Protein AF-A0A3S0FPA9-F1 (afdb_monomer)

Sequence (638 aa):
MRRFFAFSLAFIALSGSALGDDRTDCRRSLPERRVAACTALIEAKAGSPKDLAEAFINRAFAHRALENPEAAVADFTSALAVEPQRSALYQGLIHQAKGEWDLAVGKLTEALVLEPRNAIAFNTRGLARNALGDRDGAIADYTEALRHDPGYVAPLVNRATALAAKGRPVLAIADAGELIRLEPNYPTGYAIRGRIYLSQGEYERGFADLTKAIKLDPGDARVYASRGYAHIEKGEFDAAIADLSEAIKLRPRVASYYDNRGLAYARKKERDRALADYNAAIAIDPKSANAFNNRGYLYQSIDGDLDLALAGYSKAIELDPKFAKAFNNRALVFGVRGELDKAIADFDKSIALDPTDLRAYMNRATVHEKRGDIERAQADLRKLLELPAPLEADKQRQEIARARLARLADRSAAARGAPGQRVALVIGNANYQHAGTLANPKNDAVAVAASLRRLGFNEVVEVYDLSREQMSKALKDFGDLAEKSEWALVFFAGHGLELNGATYLVPVDAALKRDTHVTDETLSLTQVQAKVDAASKLGLIILDSCRNNPFAERMVRSAGATRSVGQGLANIEPEGNVLVAYSAKHGTTALDATGANSPFTEALVAHLEEPGLEINFLFRKVRDQVRTKTQRRQEPFL

Foldseek 3Di:
DDDDDDDDDDDDDPPPPLLVVLLVCCQDNALVSVLVSLVVCLVVVPDALVSNLSSLQSNLVSCVVVVNLVSSLVSLVVSCVSCVVQVLQSQLSNCVSVVVLVSSLVSLVVSCVSVVLQLSSLQSNLVSCVSVVVLVSSLVSLVSSCVSPVLPLSSLLSNLVSCVVVVNLVVSLVSLVSSCVNPVLQLSSLLSNLLSCLVLVVNVSNLVSLVSSCVSPVLPLVSLQSNLLSCVVVLVLVSSLVSLVSSCVSPVLALSSLQSNLSSCLSVVVQVSSLVSLVSSCVSPVLPLSSLQSNLVSCCPNVVNLVSNLVSLVSSCVSPVLPLVSLQSNLLSCLVVVVLVSSLVSLVSSCVSPVQPLSSLQSNLVSCVVVVVLVSSLVSLVSLLVHDQSDPVSVVSNVVSVVVNVVSVLLVVLVPFDPDAAEEEQEFEAQAPAFHGAQASLVLSVLVLVLVVVVRNVYYHYYYQAFPVRVLVSLVVLLVSQLRAQFYEYEGEEAWEDDPQWIWDAHRHQDQQEPVCRVVRTHTVVSNLNSGLSHSHAREYEYNHWQPPRCVVRHDYDPPDDDDPARDHHDDPDDHRYDYKYFADRPATQDRDPDNHGLLSVLLSVQVNDPPDDPQRSLVSSQVSSCVVVVNRGGMDD

pLDDT: mean 86.73, std 15.65, range [24.48, 98.81]

Mean predicted aligned error: 16.81 Å

Nearest PDB structures (foldseek):
  7ntf-assembly1_A  TM=7.445E-01  e=5.335E-15  Homo sapiens
  5g05-assembly1_C  TM=6.311E-01  e=2.162E-11  Homo sapiens
  5a31-assembly1_C  TM=6.079E-01  e=2.408E-10  Homo sapiens
  8sxg-assembly1_C  TM=5.051E-01  e=2.307E-10  Pseudomonas aeruginosa
  8bbe-assembly1_D  TM=6.021E-01  e=1.821E-09  Homo sapiens

Radius of gyration: 38.41 Å; Cα contacts (8 Å, |Δi|>4): 1090; chains: 1; bounding box: 85×49×127 Å

Structure (mmCIF, N/CA/C/O backbone):
data_AF-A0A3S0FPA9-F1
#
_entry.id   AF-A0A3S0FPA9-F1
#
loop_
_atom_site.group_PDB
_atom_site.id
_atom_site.type_symbol
_atom_site.label_atom_id
_atom_site.label_alt_id
_atom_site.label_comp_id
_atom_site.label_asym_id
_atom_site.label_entity_id
_atom_site.label_seq_id
_atom_site.pdbx_PDB_ins_code
_atom_site.Cartn_x
_atom_site.Cartn_y
_atom_site.Cartn_z
_atom_site.occupancy
_atom_site.B_iso_or_equiv
_atom_site.auth_seq_id
_atom_site.auth_comp_id
_atom_site.auth_asym_id
_atom_site.auth_atom_id
_atom_site.pdbx_PDB_model_num
ATOM 1 N N . MET A 1 1 ? 15.652 -1.002 75.292 1.00 34.06 1 MET A N 1
ATOM 2 C CA . MET A 1 1 ? 15.534 0.168 76.188 1.00 34.06 1 MET A CA 1
ATOM 3 C C . MET A 1 1 ? 14.293 0.948 75.791 1.00 34.06 1 MET A C 1
ATOM 5 O O . MET A 1 1 ? 14.221 1.317 74.635 1.00 34.06 1 MET A O 1
ATOM 9 N N . ARG A 1 2 ? 13.363 1.108 76.753 1.00 29.12 2 ARG A N 1
ATOM 10 C CA . ARG A 1 2 ? 12.501 2.278 77.069 1.00 29.12 2 ARG A CA 1
ATOM 11 C C . ARG A 1 2 ? 11.824 3.039 75.908 1.00 29.12 2 ARG A C 1
ATOM 13 O O . ARG A 1 2 ? 12.508 3.432 74.986 1.00 29.12 2 ARG A O 1
ATOM 20 N N . ARG A 1 3 ? 10.556 3.468 75.948 1.00 30.19 3 ARG A N 1
ATOM 21 C CA . ARG A 1 3 ? 9.416 3.462 76.901 1.00 30.19 3 ARG A CA 1
ATOM 22 C C . ARG A 1 3 ? 8.235 4.106 76.111 1.00 30.19 3 ARG A C 1
ATOM 24 O O . ARG A 1 3 ? 8.514 4.986 75.310 1.00 30.19 3 ARG A O 1
ATOM 31 N N . PHE A 1 4 ? 7.005 3.567 76.160 1.00 29.38 4 PHE A N 1
ATOM 32 C CA . PHE A 1 4 ? 5.801 4.130 76.842 1.00 29.38 4 PHE A CA 1
ATOM 33 C C . PHE A 1 4 ? 5.451 5.589 76.450 1.00 29.38 4 PHE A C 1
ATOM 35 O O . PHE A 1 4 ? 6.312 6.445 76.594 1.00 29.38 4 PHE A O 1
ATOM 42 N N . PHE A 1 5 ? 4.263 5.976 75.956 1.00 28.25 5 PHE A N 1
ATOM 43 C CA . PHE A 1 5 ? 2.846 5.844 76.393 1.00 28.25 5 PHE A CA 1
ATOM 44 C C . PHE A 1 5 ? 1.924 6.167 75.171 1.00 28.25 5 PHE A C 1
ATOM 46 O O . PHE A 1 5 ? 2.425 6.767 74.229 1.00 28.25 5 PHE A O 1
ATOM 53 N N . ALA A 1 6 ? 0.591 6.033 75.103 1.00 26.73 6 ALA A N 1
ATOM 54 C CA . ALA A 1 6 ? -0.493 5.182 75.624 1.00 26.73 6 ALA A CA 1
ATOM 55 C C . ALA A 1 6 ? -1.836 5.936 75.353 1.00 26.73 6 ALA A C 1
ATOM 57 O O . ALA A 1 6 ? -1.817 7.163 75.348 1.00 26.73 6 ALA A O 1
ATOM 58 N N . PHE A 1 7 ? -2.966 5.205 75.254 1.00 24.83 7 PHE A N 1
ATOM 59 C CA . PHE A 1 7 ? -4.389 5.655 75.292 1.00 24.83 7 PHE A CA 1
ATOM 60 C C . PHE A 1 7 ? -4.920 6.504 74.111 1.00 24.83 7 PHE A C 1
ATOM 62 O O . PHE A 1 7 ? -4.207 7.332 73.573 1.00 24.83 7 PHE A O 1
ATOM 69 N N . SER A 1 8 ? -6.193 6.477 73.695 1.00 24.67 8 SER A N 1
ATOM 70 C CA . SER A 1 8 ? -7.357 5.570 73.778 1.00 24.67 8 SER A CA 1
ATOM 71 C C . SER A 1 8 ? -8.522 6.279 73.063 1.00 24.67 8 SER A C 1
ATOM 73 O O . SER A 1 8 ? -8.641 7.491 73.174 1.00 24.67 8 SER A O 1
ATOM 75 N N . LEU A 1 9 ? -9.397 5.488 72.433 1.00 25.73 9 LEU A N 1
ATOM 76 C CA . LEU A 1 9 ? -10.829 5.703 72.150 1.00 25.73 9 LEU A CA 1
ATOM 77 C C . LEU A 1 9 ? -11.362 7.014 71.506 1.00 25.73 9 LEU A C 1
ATOM 79 O O . LEU A 1 9 ? -11.419 8.064 72.131 1.00 25.73 9 LEU A O 1
ATOM 83 N N . ALA A 1 10 ? -12.010 6.797 70.347 1.00 24.48 10 ALA A N 1
ATOM 84 C CA . ALA A 1 10 ? -13.415 7.127 70.019 1.00 24.48 10 ALA A CA 1
ATOM 85 C C . ALA A 1 10 ? -13.670 8.102 68.843 1.00 24.48 10 ALA A C 1
ATOM 87 O O . ALA A 1 10 ? -13.485 9.304 68.949 1.00 24.48 10 ALA A O 1
ATOM 88 N N . PHE A 1 11 ? -14.194 7.504 67.758 1.00 29.75 11 PHE A N 1
ATOM 89 C CA . PHE A 1 11 ? -15.300 7.949 66.888 1.00 29.75 11 PHE A CA 1
ATOM 90 C C . PHE A 1 11 ? -15.326 9.397 66.344 1.00 29.75 11 PHE A C 1
ATOM 92 O O . PHE A 1 11 ? -15.648 10.325 67.072 1.00 29.75 11 PHE A O 1
ATOM 99 N N . ILE A 1 12 ? -15.179 9.548 65.013 1.00 25.86 12 ILE A N 1
ATOM 100 C CA . ILE A 1 12 ? -16.205 10.046 64.056 1.00 25.86 12 ILE A CA 1
ATOM 101 C C . ILE A 1 12 ? -15.568 10.322 62.668 1.00 25.86 12 ILE A C 1
ATOM 103 O O . ILE A 1 12 ? -14.608 11.069 62.539 1.00 25.86 12 ILE A O 1
ATOM 107 N N . ALA A 1 13 ? -16.154 9.686 61.645 1.00 28.17 13 ALA A N 1
ATOM 108 C CA . ALA A 1 13 ? -16.267 10.076 60.230 1.00 28.17 13 ALA A CA 1
ATOM 109 C C . ALA A 1 13 ? -15.051 10.656 59.465 1.00 28.17 13 ALA A C 1
ATOM 111 O O . ALA A 1 13 ? -14.865 11.865 59.393 1.00 28.17 13 ALA A O 1
ATOM 112 N N . LEU A 1 14 ? -14.368 9.794 58.700 1.00 29.67 14 LEU A N 1
ATOM 113 C CA . LEU A 1 14 ? -13.632 10.169 57.475 1.00 29.67 14 LEU A CA 1
ATOM 114 C C . LEU A 1 14 ? -13.906 9.192 56.305 1.00 29.67 14 LEU A C 1
ATOM 116 O O . LEU A 1 14 ? -13.108 9.065 55.385 1.00 29.67 14 LEU A O 1
ATOM 120 N N . SER A 1 15 ? -15.042 8.486 56.308 1.00 35.31 15 SER A N 1
ATOM 121 C CA . SER A 1 15 ? -15.382 7.497 55.266 1.00 35.31 15 SER A CA 1
ATOM 122 C C . SER A 1 15 ? -16.044 8.087 54.011 1.00 35.31 15 SER A C 1
ATOM 124 O O . SER A 1 15 ? -16.331 7.353 53.071 1.00 35.31 15 SER A O 1
ATOM 126 N N . GLY A 1 16 ? -16.290 9.400 53.969 1.00 35.72 16 GLY A N 1
ATOM 127 C CA . GLY A 1 16 ? -16.985 10.041 52.847 1.00 35.72 16 GLY A CA 1
ATOM 128 C C . GLY A 1 16 ? -16.107 10.339 51.628 1.00 35.72 16 GLY A C 1
ATOM 129 O O . GLY A 1 16 ? -16.601 10.265 50.507 1.00 35.72 16 GLY A O 1
ATOM 130 N N . SER A 1 17 ? -14.822 10.665 51.822 1.00 47.72 17 SER A N 1
ATOM 131 C CA . SER A 1 17 ? -13.943 11.112 50.727 1.00 47.72 17 SER A CA 1
ATOM 132 C C . SER A 1 17 ? -13.282 9.955 49.977 1.00 47.72 17 SER A C 1
ATOM 134 O O . SER A 1 17 ? -13.335 9.932 48.753 1.00 47.72 17 SER A O 1
ATOM 136 N N . ALA A 1 18 ? -12.744 8.956 50.687 1.00 56.16 18 ALA A N 1
ATOM 137 C CA . ALA A 1 18 ? -12.043 7.826 50.065 1.00 56.16 18 ALA A CA 1
ATOM 138 C C . ALA A 1 18 ? -12.968 6.968 49.176 1.00 56.16 18 ALA A C 1
ATOM 140 O O . ALA A 1 18 ? -12.650 6.699 48.024 1.00 56.16 18 ALA A O 1
ATOM 141 N N . LEU A 1 19 ? -14.173 6.634 49.661 1.00 56.00 19 LEU A N 1
ATOM 142 C CA . LEU A 1 19 ? -15.162 5.880 48.875 1.00 56.00 19 LEU A CA 1
ATOM 143 C C . LEU A 1 19 ? -15.743 6.692 47.700 1.00 56.00 19 LEU A C 1
ATOM 145 O O . LEU A 1 19 ? -16.235 6.115 46.728 1.00 56.00 19 LEU A O 1
ATOM 149 N N . GLY A 1 20 ? -15.722 8.027 47.790 1.00 60.53 20 GLY A N 1
ATOM 150 C CA . GLY A 1 20 ? -16.134 8.923 46.707 1.00 60.53 20 GLY A CA 1
ATOM 151 C C . GLY A 1 20 ? -15.149 8.910 45.536 1.00 60.53 20 GLY A C 1
ATOM 152 O O . GLY A 1 20 ? -15.572 8.814 44.376 1.00 60.53 20 GLY A O 1
ATOM 153 N N . ASP A 1 21 ? -13.851 8.924 45.844 1.00 69.94 21 ASP A N 1
ATOM 154 C CA . ASP A 1 21 ? -12.781 8.769 44.856 1.00 69.94 21 ASP A CA 1
ATOM 155 C C . ASP A 1 21 ? -12.813 7.364 44.230 1.00 69.94 21 ASP A C 1
ATOM 157 O O . ASP A 1 21 ? -12.809 7.249 43.002 1.00 69.94 21 ASP A O 1
ATOM 161 N N . ASP A 1 22 ? -13.010 6.308 45.031 1.00 78.50 22 ASP A N 1
ATOM 162 C CA . ASP A 1 22 ? -13.093 4.923 44.538 1.00 78.50 22 ASP A CA 1
ATOM 163 C C . ASP A 1 22 ? -14.273 4.692 43.578 1.00 78.50 22 ASP A C 1
ATOM 165 O O . ASP A 1 22 ? -14.139 3.994 42.571 1.00 78.50 22 ASP A O 1
ATOM 169 N N . ARG A 1 23 ? -15.444 5.300 43.825 1.00 82.56 23 ARG A N 1
ATOM 170 C CA . ARG A 1 23 ? -16.595 5.225 42.896 1.00 82.56 23 ARG A CA 1
ATOM 171 C C . ARG A 1 23 ? -16.298 5.875 41.554 1.00 82.56 23 ARG A C 1
ATOM 173 O O . ARG A 1 23 ? -16.695 5.357 40.507 1.00 82.56 23 ARG A O 1
ATOM 180 N N . THR A 1 24 ? -15.616 7.012 41.581 1.00 81.56 24 THR A N 1
ATOM 181 C CA . THR A 1 24 ? -15.242 7.739 40.368 1.00 81.56 24 THR A CA 1
ATOM 182 C C . THR A 1 24 ? -14.187 6.959 39.588 1.00 81.56 24 THR A C 1
ATOM 184 O O . THR A 1 24 ? -14.336 6.745 38.379 1.00 81.56 24 THR A O 1
ATOM 187 N N . ASP A 1 25 ? -13.178 6.444 40.288 1.00 81.00 25 ASP A N 1
ATOM 188 C CA . ASP A 1 25 ? -12.114 5.635 39.709 1.00 81.00 25 ASP A CA 1
ATOM 189 C C . ASP A 1 25 ? -12.636 4.314 39.144 1.00 81.00 25 ASP A C 1
ATOM 191 O O . ASP A 1 25 ? -12.281 3.952 38.020 1.00 81.00 25 ASP A O 1
ATOM 195 N N . CYS A 1 26 ? -13.539 3.629 39.846 1.00 87.31 26 CYS A N 1
ATOM 196 C CA . CYS A 1 26 ? -14.165 2.403 39.356 1.00 87.31 26 CYS A CA 1
ATOM 197 C C . CYS A 1 26 ? -14.945 2.631 38.049 1.00 87.31 26 CYS A C 1
ATOM 199 O O . CYS A 1 26 ? -14.996 1.753 37.194 1.00 87.31 26 CYS A O 1
ATOM 201 N N . ARG A 1 27 ? -15.514 3.820 37.826 1.00 81.94 27 ARG A N 1
ATOM 202 C CA . ARG A 1 27 ? -16.232 4.120 36.576 1.00 81.94 27 ARG A CA 1
ATOM 203 C C . ARG A 1 27 ? -15.314 4.556 35.437 1.00 81.94 27 ARG A C 1
ATOM 205 O O . ARG A 1 27 ? -15.576 4.217 34.285 1.00 81.94 27 ARG A O 1
ATOM 212 N N . ARG A 1 28 ? -14.286 5.363 35.723 1.00 73.62 28 ARG A N 1
ATOM 213 C CA . ARG A 1 28 ? -13.614 6.172 34.685 1.00 73.62 28 ARG A CA 1
ATOM 214 C C . ARG A 1 28 ? -12.090 6.074 34.645 1.00 73.62 28 ARG A C 1
ATOM 216 O O . ARG A 1 28 ? -11.500 6.615 33.715 1.00 73.62 28 ARG A O 1
ATOM 223 N N . SER A 1 29 ? -11.441 5.381 35.579 1.00 75.94 29 SER A N 1
ATOM 224 C CA . SER A 1 29 ? -9.972 5.276 35.580 1.00 75.94 29 SER A CA 1
ATOM 225 C C . SER A 1 29 ? -9.434 4.262 34.556 1.00 75.94 29 SER A C 1
ATOM 227 O O . SER A 1 29 ? -10.200 3.513 33.937 1.00 75.94 29 SER A O 1
ATOM 229 N N . LEU A 1 30 ? -8.111 4.258 34.353 1.00 74.88 30 LEU A N 1
ATOM 230 C CA . LEU A 1 30 ? -7.392 3.268 33.537 1.00 74.88 30 LEU A CA 1
ATOM 231 C C . LEU A 1 30 ? -7.622 1.839 34.056 1.00 74.88 30 LEU A C 1
ATOM 233 O O . LEU A 1 30 ? -7.873 1.686 35.251 1.00 74.88 30 LEU A O 1
ATOM 237 N N . PRO A 1 31 ? -7.530 0.799 33.206 1.00 82.62 31 PRO A N 1
ATOM 238 C CA . PRO A 1 31 ? -7.925 -0.560 33.574 1.00 82.62 31 PRO A CA 1
ATOM 239 C C . PRO A 1 31 ? -7.335 -1.065 34.899 1.00 82.62 31 PRO A C 1
ATOM 241 O O . PRO A 1 31 ? -8.075 -1.584 35.726 1.00 82.62 31 PRO A O 1
ATOM 244 N N . GLU A 1 32 ? -6.047 -0.856 35.161 1.00 83.75 32 GLU A N 1
ATOM 245 C CA . GLU A 1 32 ? -5.373 -1.329 36.377 1.00 83.75 32 GLU A CA 1
ATOM 246 C C . GLU A 1 32 ? -5.900 -0.627 37.637 1.00 83.75 32 GLU A C 1
ATOM 248 O O . GLU A 1 32 ? -6.258 -1.275 38.623 1.00 83.75 32 GLU A O 1
ATOM 253 N N . ARG A 1 33 ? -6.017 0.707 37.587 1.00 87.31 33 ARG A N 1
ATOM 254 C CA . ARG A 1 33 ? -6.585 1.507 38.684 1.00 87.31 33 ARG A CA 1
ATOM 255 C C . ARG A 1 33 ? -8.068 1.198 38.880 1.00 87.31 33 ARG A C 1
ATOM 257 O O . ARG A 1 33 ? -8.538 1.138 40.013 1.00 87.31 33 ARG A O 1
ATOM 264 N N . ARG A 1 34 ? -8.784 0.928 37.788 1.00 91.75 34 ARG A N 1
ATOM 265 C CA . ARG A 1 34 ? -10.205 0.581 37.800 1.00 91.75 34 ARG A CA 1
ATOM 266 C C . ARG A 1 34 ? -10.435 -0.749 38.492 1.00 91.75 34 ARG A C 1
ATOM 268 O O . ARG A 1 34 ? -11.345 -0.844 39.308 1.00 91.75 34 ARG A O 1
ATOM 275 N N . VAL A 1 35 ? -9.595 -1.749 38.212 1.00 94.12 35 VAL A N 1
ATOM 276 C CA . VAL A 1 35 ? -9.645 -3.040 38.909 1.00 94.12 35 VAL A CA 1
ATOM 277 C C . VAL A 1 35 ? -9.479 -2.838 40.410 1.00 94.12 35 VAL A C 1
ATOM 279 O O . VAL A 1 35 ? -10.302 -3.349 41.169 1.00 94.12 35 VAL A O 1
ATOM 282 N N . ALA A 1 36 ? -8.481 -2.064 40.843 1.00 91.81 36 ALA A N 1
ATOM 283 C CA . ALA A 1 36 ? -8.249 -1.803 42.263 1.00 91.81 36 ALA A CA 1
ATOM 284 C C . ALA A 1 36 ? -9.441 -1.087 42.929 1.00 91.81 36 ALA A C 1
ATOM 286 O O . ALA A 1 36 ? -9.980 -1.583 43.917 1.00 91.81 36 ALA A O 1
ATOM 287 N N . ALA A 1 37 ? -9.909 0.018 42.342 1.00 92.62 37 ALA A N 1
ATOM 288 C CA . ALA A 1 37 ? -11.006 0.814 42.889 1.00 92.62 37 ALA A CA 1
ATOM 289 C C . ALA A 1 37 ? -12.332 0.035 42.941 1.00 92.62 37 ALA A C 1
ATOM 291 O O . ALA A 1 37 ? -13.015 0.019 43.964 1.00 92.62 37 ALA A O 1
ATOM 292 N N . CYS A 1 38 ? -12.688 -0.682 41.868 1.00 94.94 38 CYS A N 1
ATOM 293 C CA . CYS A 1 38 ? -13.887 -1.519 41.882 1.00 94.94 38 CYS A CA 1
ATOM 294 C C . CYS A 1 38 ? -13.771 -2.671 42.887 1.00 94.94 38 CYS A C 1
ATOM 296 O O . CYS A 1 38 ? -14.764 -3.022 43.518 1.00 94.94 38 CYS A O 1
ATOM 298 N N . THR A 1 39 ? -12.576 -3.243 43.071 1.00 95.44 39 THR A N 1
ATOM 299 C CA . THR A 1 39 ? -12.351 -4.301 44.068 1.00 95.44 39 THR A CA 1
ATOM 300 C C . THR A 1 39 ? -12.610 -3.797 45.481 1.00 95.44 39 THR A C 1
ATOM 302 O O . THR A 1 39 ? -13.365 -4.443 46.203 1.00 95.44 39 THR A O 1
ATOM 305 N N . ALA A 1 40 ? -12.101 -2.614 45.834 1.00 92.88 40 ALA A N 1
ATOM 306 C CA . ALA A 1 40 ? -12.361 -2.000 47.135 1.00 92.88 40 ALA A CA 1
ATOM 307 C C . ALA A 1 40 ? -13.869 -1.805 47.392 1.00 92.88 40 ALA A C 1
ATOM 309 O O . ALA A 1 40 ? -14.369 -2.144 48.465 1.00 92.88 40 ALA A O 1
ATOM 310 N N . LEU A 1 41 ? -14.623 -1.337 46.389 1.00 92.50 41 LEU A N 1
ATOM 311 C CA . LEU A 1 41 ? -16.080 -1.170 46.497 1.00 92.50 41 LEU A CA 1
ATOM 312 C C . LEU A 1 41 ? -16.825 -2.502 46.654 1.00 92.50 41 LEU A C 1
ATOM 314 O O . LEU A 1 41 ? -17.778 -2.582 47.435 1.00 92.50 41 LEU A O 1
ATOM 318 N N . ILE A 1 42 ? -16.404 -3.534 45.917 1.00 94.44 42 ILE A N 1
ATOM 319 C CA . ILE A 1 42 ? -17.004 -4.873 45.954 1.00 94.44 42 ILE A CA 1
ATOM 320 C C . ILE A 1 42 ? -16.765 -5.532 47.317 1.00 94.44 42 ILE A C 1
ATOM 322 O O . ILE A 1 42 ? -17.708 -6.044 47.921 1.00 94.44 42 ILE A O 1
ATOM 326 N N . GLU A 1 43 ? -15.534 -5.479 47.829 1.00 93.50 43 GLU A N 1
ATOM 327 C CA . GLU A 1 43 ? -15.167 -6.038 49.136 1.00 93.50 43 GLU A CA 1
ATOM 328 C C . GLU A 1 43 ? -15.878 -5.316 50.284 1.00 93.50 43 GLU A C 1
ATOM 330 O O . GLU A 1 43 ? -16.401 -5.957 51.198 1.00 93.50 43 GLU A O 1
ATOM 335 N N . ALA A 1 44 ? -15.986 -3.988 50.196 1.00 91.25 44 ALA A N 1
ATOM 336 C CA . ALA A 1 44 ? -16.730 -3.179 51.154 1.00 91.25 44 ALA A CA 1
ATOM 337 C C . ALA A 1 44 ? -18.259 -3.334 51.037 1.00 91.25 44 ALA A C 1
ATOM 339 O O . ALA A 1 44 ? -18.985 -2.799 51.877 1.00 91.25 44 ALA A O 1
ATOM 340 N N . LYS A 1 45 ? -18.764 -4.031 50.003 1.00 88.38 45 LYS A N 1
ATOM 341 C CA . LYS A 1 45 ? -20.195 -4.116 49.649 1.00 88.38 45 LYS A CA 1
ATOM 342 C C . LYS A 1 45 ? -20.856 -2.731 49.605 1.00 88.38 45 LYS A C 1
ATOM 344 O O . LYS A 1 45 ? -21.944 -2.519 50.140 1.00 88.38 45 LYS A O 1
ATOM 349 N N . ALA A 1 46 ? -20.163 -1.763 49.011 1.00 79.94 46 ALA A N 1
ATOM 350 C CA . ALA A 1 46 ? -20.518 -0.355 49.109 1.00 79.94 46 ALA A CA 1
ATOM 351 C C . ALA A 1 46 ? -21.709 0.023 48.205 1.00 79.94 46 ALA A C 1
ATOM 353 O O . ALA A 1 46 ? -21.548 0.241 47.006 1.00 79.94 46 ALA A O 1
ATOM 354 N N . GLY A 1 47 ? -22.889 0.235 48.794 1.00 85.50 47 GLY A N 1
ATOM 355 C CA . GLY A 1 47 ? -24.064 0.790 48.108 1.00 85.50 47 GLY A CA 1
ATOM 356 C C . GLY A 1 47 ? -25.212 -0.202 47.929 1.00 85.50 47 GLY A C 1
ATOM 357 O O . GLY A 1 47 ? -25.341 -1.172 48.671 1.00 85.50 47 GLY A O 1
ATOM 358 N N . SER A 1 48 ? -26.092 0.088 46.973 1.00 91.00 48 SER A N 1
ATOM 359 C CA . SER A 1 48 ? -27.225 -0.767 46.609 1.00 91.00 48 SER A CA 1
ATOM 360 C C . SER A 1 48 ? -26.778 -1.991 45.789 1.00 91.00 48 SER A C 1
ATOM 362 O O . SER A 1 48 ? -25.683 -1.975 45.223 1.00 91.00 48 SER A O 1
ATOM 364 N N . PRO A 1 49 ? -27.622 -3.035 45.635 1.00 89.06 49 PRO A N 1
ATOM 365 C CA . PRO A 1 49 ? -27.343 -4.142 44.712 1.00 89.06 49 PRO A CA 1
ATOM 366 C C . PRO A 1 49 ? -26.981 -3.667 43.298 1.00 89.06 49 PRO A C 1
ATOM 368 O O . PRO A 1 49 ? -26.076 -4.206 42.672 1.00 89.06 49 PRO A O 1
ATOM 371 N N . LYS A 1 50 ? -27.619 -2.590 42.830 1.00 86.81 50 LYS A N 1
ATOM 372 C CA . LYS A 1 50 ? -27.320 -1.970 41.538 1.00 86.81 50 LYS A CA 1
ATOM 373 C C . LYS A 1 50 ? -25.920 -1.349 41.494 1.00 86.81 50 LYS A C 1
ATOM 375 O O . LYS A 1 50 ? -25.216 -1.528 40.506 1.00 86.81 50 LYS A O 1
ATOM 380 N N . ASP A 1 51 ? -25.501 -0.655 42.554 1.00 88.94 51 ASP A N 1
ATOM 381 C CA . ASP A 1 51 ? -24.146 -0.085 42.642 1.00 88.94 51 ASP A CA 1
ATOM 382 C C . ASP A 1 51 ? -23.084 -1.195 42.662 1.00 88.94 51 ASP A C 1
ATOM 384 O O . ASP A 1 51 ? -22.039 -1.082 42.022 1.00 88.94 51 ASP A O 1
ATOM 388 N N . LEU A 1 52 ? -23.375 -2.298 43.359 1.00 92.06 52 LEU A N 1
ATOM 389 C CA . LEU A 1 52 ? -22.492 -3.457 43.429 1.00 92.06 52 LEU A CA 1
ATOM 390 C C . LEU A 1 52 ? -22.389 -4.178 42.075 1.00 92.06 52 LEU A C 1
ATOM 392 O O . LEU A 1 52 ? -21.288 -4.511 41.639 1.00 92.06 52 LEU A O 1
ATOM 396 N N . ALA A 1 53 ? -23.513 -4.378 41.383 1.00 90.94 53 ALA A N 1
ATOM 397 C CA . ALA A 1 53 ? -23.528 -4.925 40.030 1.00 90.94 53 ALA A CA 1
ATOM 398 C C . ALA A 1 53 ? -22.767 -4.021 39.048 1.00 90.94 53 ALA A C 1
ATOM 400 O O . ALA A 1 53 ? -21.994 -4.517 38.231 1.00 90.94 53 ALA A O 1
ATOM 401 N N . GLU A 1 54 ? -22.911 -2.697 39.159 1.00 89.88 54 GLU A N 1
ATOM 402 C CA . GLU A 1 54 ? -22.147 -1.739 38.357 1.00 89.88 54 GLU A CA 1
ATOM 403 C C . GLU A 1 54 ? -20.634 -1.847 38.613 1.00 89.88 54 GLU A C 1
ATOM 405 O O . GLU A 1 54 ? -19.850 -1.844 37.661 1.00 89.88 54 GLU A O 1
ATOM 410 N N . ALA A 1 55 ? -20.213 -2.009 39.872 1.00 93.06 55 ALA A N 1
ATOM 411 C CA . ALA A 1 55 ? -18.807 -2.212 40.214 1.00 93.06 55 ALA A CA 1
ATOM 412 C C . ALA A 1 55 ? -18.244 -3.504 39.595 1.00 93.06 55 ALA A C 1
ATOM 414 O O . ALA A 1 55 ? -17.166 -3.470 38.997 1.00 93.06 55 ALA A O 1
ATOM 415 N N . PHE A 1 56 ? -18.991 -4.614 39.655 1.00 95.50 56 PHE A N 1
ATOM 416 C CA . PHE A 1 56 ? -18.619 -5.860 38.975 1.00 95.50 56 PHE A CA 1
ATOM 417 C C . PHE A 1 56 ? -18.494 -5.668 37.459 1.00 95.50 56 PHE A C 1
ATOM 419 O O . PHE A 1 56 ? -17.488 -6.049 36.872 1.00 95.50 56 PHE A O 1
ATOM 426 N N . ILE A 1 57 ? -19.473 -5.031 36.814 1.00 91.69 57 ILE A N 1
ATOM 427 C CA . ILE A 1 57 ? -19.462 -4.784 35.362 1.00 91.69 57 ILE A CA 1
ATOM 428 C C . ILE A 1 57 ? -18.249 -3.939 34.953 1.00 91.69 57 ILE A C 1
ATOM 430 O O . ILE A 1 57 ? -17.552 -4.263 33.989 1.00 91.69 57 ILE A O 1
ATOM 434 N N . ASN A 1 58 ? -17.978 -2.858 35.683 1.00 91.69 58 ASN A N 1
ATOM 435 C CA . ASN A 1 58 ? -16.861 -1.970 35.381 1.00 91.69 58 ASN A CA 1
ATOM 436 C C . ASN A 1 58 ? -15.508 -2.667 35.565 1.00 91.69 58 ASN A C 1
ATOM 438 O O . ASN A 1 58 ? -14.605 -2.469 34.742 1.00 91.69 58 ASN A O 1
ATOM 442 N N . ARG A 1 59 ? -15.383 -3.523 36.589 1.00 95.69 59 ARG A N 1
ATOM 443 C CA . ARG A 1 59 ? -14.200 -4.364 36.798 1.00 95.69 59 ARG A CA 1
ATOM 444 C C . ARG A 1 59 ? -14.054 -5.428 35.709 1.00 95.69 59 ARG A C 1
ATOM 446 O O . ARG A 1 59 ? -12.963 -5.575 35.163 1.00 95.69 59 ARG A O 1
ATOM 453 N N . ALA A 1 60 ? -15.149 -6.057 35.285 1.00 94.12 60 ALA A N 1
ATOM 454 C CA . ALA A 1 60 ? -15.151 -7.011 34.179 1.00 94.12 60 ALA A CA 1
ATOM 455 C C . ALA A 1 60 ? -14.645 -6.377 32.876 1.00 94.12 60 ALA A C 1
ATOM 457 O O . ALA A 1 60 ? -13.814 -6.952 32.170 1.00 94.12 60 ALA A O 1
ATOM 458 N N . PHE A 1 61 ? -15.101 -5.161 32.554 1.00 89.88 61 PHE A N 1
ATOM 459 C CA . PHE A 1 61 ? -14.608 -4.435 31.383 1.00 89.88 61 PHE A CA 1
ATOM 460 C C . PHE A 1 61 ? -13.126 -4.069 31.496 1.00 89.88 61 PHE A C 1
ATOM 462 O O . PHE A 1 61 ? -12.413 -4.145 30.494 1.00 89.88 61 PHE A O 1
ATOM 469 N N . ALA A 1 62 ? -12.640 -3.723 32.691 1.00 88.88 62 ALA A N 1
ATOM 470 C CA . ALA A 1 62 ? -11.212 -3.514 32.913 1.00 88.88 62 ALA A CA 1
ATOM 471 C C . ALA A 1 62 ? -10.407 -4.806 32.716 1.00 88.88 62 ALA A C 1
ATOM 473 O O . ALA A 1 62 ? -9.395 -4.787 32.022 1.00 88.88 62 ALA A O 1
ATOM 474 N N . HIS A 1 63 ? -10.887 -5.942 33.227 1.00 92.75 63 HIS A N 1
ATOM 475 C CA . HIS A 1 63 ? -10.256 -7.242 33.003 1.00 92.75 63 HIS A CA 1
ATOM 476 C C . HIS A 1 63 ? -10.202 -7.624 31.523 1.00 92.75 63 HIS A C 1
ATOM 478 O O . HIS A 1 63 ? -9.162 -8.080 31.057 1.00 92.75 63 HIS A O 1
ATOM 484 N N . ARG A 1 64 ? -11.259 -7.351 30.744 1.00 88.06 64 ARG A N 1
ATOM 485 C CA . ARG A 1 64 ? -11.216 -7.523 29.280 1.00 88.06 64 ARG A CA 1
ATOM 486 C C . ARG A 1 64 ? -10.158 -6.641 28.623 1.00 88.06 64 ARG A C 1
ATOM 488 O O . ARG A 1 64 ? -9.463 -7.108 27.728 1.00 88.06 64 ARG A O 1
ATOM 495 N N . ALA A 1 65 ? -10.035 -5.384 29.053 1.00 82.50 65 ALA A N 1
ATOM 496 C CA . ALA A 1 65 ? -9.016 -4.467 28.539 1.00 82.50 65 ALA A CA 1
ATOM 497 C C . ALA A 1 65 ? -7.582 -4.904 28.900 1.00 82.50 65 ALA A C 1
ATOM 499 O O . ALA A 1 65 ? -6.647 -4.560 28.183 1.00 82.50 65 ALA A O 1
ATOM 500 N N . LEU A 1 66 ? -7.431 -5.677 29.978 1.00 84.38 66 LEU A N 1
ATOM 501 C CA . LEU A 1 66 ? -6.186 -6.303 30.429 1.00 84.38 66 LEU A CA 1
ATOM 502 C C . LEU A 1 66 ? -5.994 -7.731 29.885 1.00 84.38 66 LEU A C 1
ATOM 504 O O . LEU A 1 66 ? -5.159 -8.464 30.404 1.00 84.38 66 LEU A O 1
ATOM 508 N N . GLU A 1 67 ? -6.775 -8.138 28.878 1.00 86.12 67 GLU A N 1
ATOM 509 C CA . GLU A 1 67 ? -6.704 -9.469 28.252 1.00 86.12 67 GLU A CA 1
ATOM 510 C C . GLU A 1 67 ? -6.890 -10.635 29.244 1.00 86.12 67 GLU A C 1
ATOM 512 O O . GLU A 1 67 ? -6.372 -11.731 29.051 1.00 86.12 67 GLU A O 1
ATOM 517 N N . ASN A 1 68 ? -7.685 -10.417 30.297 1.00 91.81 68 ASN A N 1
ATOM 518 C CA . ASN A 1 68 ? -8.061 -11.431 31.280 1.00 91.81 68 ASN A CA 1
ATOM 519 C C . ASN A 1 68 ? -9.564 -11.772 31.164 1.00 91.81 68 ASN A C 1
ATOM 521 O O . ASN A 1 68 ? -10.386 -11.274 31.943 1.00 91.81 68 ASN A O 1
ATOM 525 N N . PRO A 1 69 ? -9.965 -12.585 30.167 1.00 92.06 69 PRO A N 1
ATOM 526 C CA . PRO A 1 69 ? -11.370 -12.914 29.936 1.00 92.06 69 PRO A CA 1
ATOM 527 C C . PRO A 1 69 ? -11.977 -13.751 31.067 1.00 92.06 69 PRO A C 1
ATOM 529 O O . PRO A 1 69 ? -13.162 -13.602 31.353 1.00 92.06 69 PRO A O 1
ATOM 532 N N . GLU A 1 70 ? -11.189 -14.585 31.748 1.00 94.44 70 GLU A N 1
ATOM 533 C CA . GLU A 1 70 ? -11.659 -15.438 32.847 1.00 94.44 70 GLU A CA 1
ATOM 534 C C . GLU A 1 70 ? -12.156 -14.606 34.035 1.00 94.44 70 GLU A C 1
ATOM 536 O O . GLU A 1 70 ? -13.275 -14.808 34.514 1.00 94.44 70 GLU A O 1
ATOM 541 N N . ALA A 1 71 ? -11.373 -13.605 34.453 1.00 95.50 71 ALA A N 1
ATOM 542 C CA . ALA A 1 71 ? -11.780 -12.678 35.506 1.00 95.50 71 ALA A CA 1
ATOM 543 C C . ALA A 1 71 ? -13.014 -11.858 35.095 1.00 95.50 71 ALA A C 1
ATOM 545 O O . ALA A 1 71 ? -13.921 -11.649 35.900 1.00 95.50 71 ALA A O 1
ATOM 546 N N . ALA A 1 72 ? -13.104 -11.462 33.821 1.00 94.38 72 ALA A N 1
ATOM 547 C CA . ALA A 1 72 ? -14.284 -10.771 33.313 1.00 94.38 72 ALA A CA 1
ATOM 548 C C . ALA A 1 72 ? -15.550 -11.645 33.364 1.00 94.38 72 ALA A C 1
ATOM 550 O O . ALA A 1 72 ? -16.612 -11.162 33.756 1.00 94.38 72 ALA A O 1
ATOM 551 N N . VAL A 1 73 ? -15.451 -12.934 33.012 1.00 95.50 73 VAL A N 1
ATOM 552 C CA . VAL A 1 73 ? -16.568 -13.884 33.145 1.00 95.50 73 VAL A CA 1
ATOM 553 C C . VAL A 1 73 ? -16.999 -14.022 34.605 1.00 95.50 73 VAL A C 1
ATOM 555 O O . VAL A 1 73 ? -18.202 -14.008 34.879 1.00 95.50 73 VAL A O 1
ATOM 558 N N . ALA A 1 74 ? -16.052 -14.130 35.540 1.00 96.12 74 ALA A N 1
ATOM 559 C CA . ALA A 1 74 ? -16.355 -14.240 36.967 1.00 96.12 74 ALA A CA 1
ATOM 560 C C . ALA A 1 74 ? -17.106 -13.004 37.495 1.00 96.12 74 ALA A C 1
ATOM 562 O O . ALA A 1 74 ? -18.104 -13.135 38.211 1.00 96.12 74 ALA A O 1
ATOM 563 N N . ASP A 1 75 ? -16.686 -11.808 37.084 1.00 96.62 75 ASP A N 1
ATOM 564 C CA . ASP A 1 75 ? -17.341 -10.562 37.476 1.00 96.62 75 ASP A CA 1
ATOM 565 C C . ASP A 1 75 ? -18.737 -10.412 36.860 1.00 96.62 75 ASP A C 1
ATOM 567 O O . ASP A 1 75 ? -19.683 -10.084 37.574 1.00 96.62 75 ASP A O 1
ATOM 571 N N . PHE A 1 76 ? -18.927 -10.724 35.573 1.00 94.69 76 PHE A N 1
ATOM 572 C CA . PHE A 1 76 ? -20.271 -10.710 34.981 1.00 94.69 76 PHE A CA 1
ATOM 573 C C . PHE A 1 76 ? -21.199 -11.758 35.612 1.00 94.69 76 PHE A C 1
ATOM 575 O O . PHE A 1 76 ? -22.391 -11.504 35.773 1.00 94.69 76 PHE A O 1
ATOM 582 N N . THR A 1 77 ? -20.661 -12.911 36.015 1.00 95.38 77 THR A N 1
ATOM 583 C CA . THR A 1 77 ? -21.418 -13.938 36.751 1.00 95.38 77 THR A CA 1
ATOM 584 C C . THR A 1 77 ? -21.820 -13.437 38.140 1.00 95.38 77 THR A C 1
ATOM 586 O O . THR A 1 77 ? -22.936 -13.683 38.594 1.00 95.38 77 THR A O 1
ATOM 589 N N . SER A 1 78 ? -20.946 -12.676 38.799 1.00 95.44 78 SER A N 1
ATOM 590 C CA . SER A 1 78 ? -21.249 -12.043 40.084 1.00 95.44 78 SER A CA 1
ATOM 591 C C . SER A 1 78 ? -22.300 -10.937 39.936 1.00 95.44 78 SER A C 1
ATOM 593 O O . SER A 1 78 ? -23.242 -10.887 40.723 1.00 95.44 78 SER A O 1
ATOM 595 N N . ALA A 1 79 ? -22.217 -10.110 38.887 1.00 92.75 79 ALA A N 1
ATOM 596 C CA . ALA A 1 79 ? -23.247 -9.119 38.566 1.00 92.75 79 ALA A CA 1
ATOM 597 C C . ALA A 1 79 ? -24.615 -9.778 38.313 1.00 92.75 79 ALA A C 1
ATOM 599 O O . ALA A 1 79 ? -25.628 -9.313 38.830 1.00 92.75 79 ALA A O 1
ATOM 600 N N . LEU A 1 80 ? -24.634 -10.908 37.597 1.00 92.56 80 LEU A N 1
ATOM 601 C CA . LEU A 1 80 ? -25.834 -11.717 37.374 1.00 92.56 80 LEU A CA 1
ATOM 602 C C . LEU A 1 80 ? -26.461 -12.224 38.679 1.00 92.56 80 LEU A C 1
ATOM 604 O O . LEU A 1 80 ? -27.682 -12.209 38.813 1.00 92.56 80 LEU A O 1
ATOM 608 N N . ALA A 1 81 ? -25.646 -12.666 39.639 1.00 92.88 81 ALA A N 1
ATOM 609 C CA . ALA A 1 81 ? -26.141 -13.129 40.933 1.00 92.88 81 ALA A CA 1
ATOM 610 C C . ALA A 1 81 ? -26.778 -11.997 41.761 1.00 92.88 81 ALA A C 1
ATOM 612 O O . ALA A 1 81 ? -27.699 -12.247 42.537 1.00 92.88 81 ALA A O 1
ATOM 613 N N . VAL A 1 82 ? -26.301 -10.759 41.589 1.00 91.50 82 VAL A N 1
ATOM 614 C CA . VAL A 1 82 ? -26.810 -9.571 42.292 1.00 91.50 82 VAL A CA 1
ATOM 615 C C . VAL A 1 82 ? -28.048 -8.978 41.603 1.00 91.50 82 VAL A C 1
ATOM 617 O O . VAL A 1 82 ? -28.951 -8.497 42.286 1.00 91.50 82 VAL A O 1
ATOM 620 N N . GLU A 1 83 ? -28.124 -9.038 40.270 1.00 89.06 83 GLU A N 1
ATOM 621 C CA . GLU A 1 83 ? -29.246 -8.538 39.460 1.00 89.06 83 GLU A CA 1
ATOM 622 C C . GLU A 1 83 ? -29.834 -9.635 38.536 1.00 89.06 83 GLU A C 1
ATOM 624 O O . GLU A 1 83 ? -29.749 -9.538 37.304 1.00 89.06 83 GLU A O 1
ATOM 629 N N . PRO A 1 84 ? -30.490 -10.678 39.089 1.00 87.25 84 PRO A N 1
ATOM 630 C CA . PRO A 1 84 ? -31.009 -11.806 38.307 1.00 87.25 84 PRO A CA 1
ATOM 631 C C . PRO A 1 84 ? -32.091 -11.404 37.292 1.00 87.25 84 PRO A C 1
ATOM 633 O O . PRO A 1 84 ? -32.295 -12.086 36.289 1.00 87.25 84 PRO A O 1
ATOM 636 N N . GLN A 1 85 ? -32.760 -10.269 37.499 1.00 85.31 85 GLN A N 1
ATOM 637 C CA . GLN A 1 85 ? -33.740 -9.709 36.568 1.00 85.31 85 GLN A CA 1
ATOM 638 C C . GLN A 1 85 ? -33.132 -9.296 35.216 1.00 85.31 85 GLN A C 1
ATOM 640 O O . GLN A 1 85 ? -33.845 -9.252 34.218 1.00 85.31 85 GLN A O 1
ATOM 645 N N . ARG A 1 86 ? -31.815 -9.044 35.150 1.00 83.44 86 ARG A N 1
ATOM 646 C CA . ARG A 1 86 ? -31.079 -8.706 33.916 1.00 83.44 86 ARG A CA 1
ATOM 647 C C . ARG A 1 86 ? -30.325 -9.902 33.335 1.00 83.44 86 ARG A C 1
ATOM 649 O O . ARG A 1 86 ? -29.310 -9.743 32.655 1.00 83.44 86 ARG A O 1
ATOM 656 N N . SER A 1 87 ? -30.831 -11.110 33.585 1.00 85.06 87 SER A N 1
ATOM 657 C CA . SER A 1 87 ? -30.114 -12.352 33.293 1.00 85.06 87 SER A CA 1
ATOM 658 C C . SER A 1 87 ? -29.630 -12.473 31.848 1.00 85.06 87 SER A C 1
ATOM 660 O O . SER A 1 87 ? -28.446 -12.711 31.611 1.00 85.06 87 SER A O 1
ATOM 662 N N . ALA A 1 88 ? -30.505 -12.208 30.877 1.00 90.56 88 ALA A N 1
ATOM 663 C CA . ALA A 1 88 ? -30.163 -12.310 29.461 1.00 90.56 88 ALA A CA 1
ATOM 664 C C . ALA A 1 88 ? -29.042 -11.334 29.036 1.00 90.56 88 ALA A C 1
ATOM 666 O O . ALA A 1 88 ? -28.168 -11.704 28.250 1.00 90.56 88 ALA A O 1
ATOM 667 N N . LEU A 1 89 ? -29.004 -10.116 29.597 1.00 91.56 89 LEU A N 1
ATOM 668 C CA . LEU A 1 89 ? -27.944 -9.138 29.320 1.00 91.56 89 LEU A CA 1
ATOM 669 C C . LEU A 1 89 ? -26.583 -9.642 29.816 1.00 91.56 89 LEU A C 1
ATOM 671 O O . LEU A 1 89 ? -25.604 -9.615 29.067 1.00 91.56 89 LEU A O 1
ATOM 675 N N . TYR A 1 90 ? -26.517 -10.123 31.061 1.00 92.56 90 TYR A N 1
ATOM 676 C CA . TYR A 1 90 ? -25.267 -10.627 31.631 1.00 92.56 90 TYR A CA 1
ATOM 677 C C . TYR A 1 90 ? -24.801 -11.915 30.967 1.00 92.56 90 TYR A C 1
ATOM 679 O O . TYR A 1 90 ? -23.613 -12.046 30.689 1.00 92.56 90 TYR A O 1
ATOM 687 N N . GLN A 1 91 ? -25.713 -12.832 30.634 1.00 92.88 91 GLN A N 1
ATOM 688 C CA . GLN A 1 91 ? -25.378 -14.020 29.847 1.00 92.88 91 GLN A CA 1
ATOM 689 C C . GLN A 1 91 ? -24.783 -13.635 28.488 1.00 92.88 91 GLN A C 1
ATOM 691 O O . GLN A 1 91 ? -23.763 -14.191 28.085 1.00 92.88 91 GLN A O 1
ATOM 696 N N . GLY A 1 92 ? -25.358 -12.629 27.822 1.00 94.44 92 GLY A N 1
ATOM 697 C CA . GLY A 1 92 ? -24.800 -12.052 26.602 1.00 94.44 92 GLY A CA 1
ATOM 698 C C . GLY A 1 92 ? -23.365 -11.552 26.780 1.00 94.44 92 GLY A C 1
ATOM 699 O O . GLY A 1 92 ? -22.485 -11.939 26.016 1.00 94.44 92 GLY A O 1
ATOM 700 N N . LEU A 1 93 ? -23.108 -10.747 27.817 1.00 93.06 93 LEU A N 1
ATOM 701 C CA . LEU A 1 93 ? -21.771 -10.232 28.147 1.00 93.06 93 LEU A CA 1
ATOM 702 C C . LEU A 1 93 ? -20.765 -11.346 28.486 1.00 93.06 93 LEU A C 1
ATOM 704 O O . LEU A 1 93 ? -19.605 -11.260 28.081 1.00 93.06 93 LEU A O 1
ATOM 708 N N . ILE A 1 94 ? -21.205 -12.400 29.182 1.00 94.31 94 ILE A N 1
ATOM 709 C CA . ILE A 1 94 ? -20.390 -13.577 29.514 1.00 94.31 94 ILE A CA 1
ATOM 710 C C . ILE A 1 94 ? -19.969 -14.316 28.244 1.00 94.31 94 ILE A C 1
ATOM 712 O O . ILE A 1 94 ? -18.777 -14.548 28.048 1.00 94.31 94 ILE A O 1
ATOM 716 N N . HIS A 1 95 ? -20.917 -14.652 27.364 1.00 95.50 95 HIS A N 1
ATOM 717 C CA . HIS A 1 95 ? -20.610 -15.287 26.077 1.00 95.50 95 HIS A CA 1
ATOM 718 C C . HIS A 1 95 ? -19.655 -14.420 25.252 1.00 95.50 95 HIS A C 1
ATOM 720 O O . HIS A 1 95 ? -18.690 -14.911 24.672 1.00 95.50 95 HIS A O 1
ATOM 726 N N . GLN A 1 96 ? -19.849 -13.102 25.285 1.00 93.38 96 GLN A N 1
ATOM 727 C CA . GLN A 1 96 ? -18.966 -12.162 24.612 1.00 93.38 96 GLN A CA 1
ATOM 728 C C . GLN A 1 96 ? -17.535 -12.171 25.174 1.00 93.38 96 GLN A C 1
ATOM 730 O O . GLN A 1 96 ? -16.575 -12.100 24.410 1.00 93.38 96 GLN A O 1
ATOM 735 N N . ALA A 1 97 ? -17.375 -12.262 26.497 1.00 91.94 97 ALA A N 1
ATOM 736 C CA . ALA A 1 97 ? -16.068 -12.379 27.143 1.00 91.94 97 ALA A CA 1
ATOM 737 C C . ALA A 1 97 ? -15.370 -13.714 26.823 1.00 91.94 97 ALA A C 1
ATOM 739 O O . ALA A 1 97 ? -14.144 -13.748 26.760 1.00 91.94 97 ALA A O 1
ATOM 740 N N . LYS A 1 98 ? -16.138 -14.777 26.554 1.00 92.75 98 LYS A N 1
ATOM 741 C CA . LYS A 1 98 ? -15.639 -16.082 26.086 1.00 92.75 98 LYS A CA 1
ATOM 742 C C . LYS A 1 98 ? -15.345 -16.136 24.581 1.00 92.75 98 LYS A C 1
ATOM 744 O O . LYS A 1 98 ? -14.786 -17.120 24.112 1.00 92.75 98 LYS A O 1
ATOM 749 N N . GLY A 1 99 ? -15.728 -15.108 23.820 1.00 91.94 99 GLY A N 1
ATOM 750 C CA . GLY A 1 99 ? -15.626 -15.101 22.356 1.00 91.94 99 GLY A CA 1
ATOM 751 C C . GLY A 1 99 ? -16.713 -15.918 21.644 1.00 91.94 99 GLY A C 1
ATOM 752 O O . GLY A 1 99 ? -16.605 -16.188 20.452 1.00 91.94 99 GLY A O 1
ATOM 753 N N . GLU A 1 100 ? -17.777 -16.299 22.348 1.00 96.00 100 GLU A N 1
ATOM 754 C CA . GLU A 1 100 ? -18.918 -17.053 21.820 1.00 96.00 100 GLU A CA 1
ATOM 755 C C . GLU A 1 100 ? -19.935 -16.081 21.190 1.00 96.00 100 GLU A C 1
ATOM 757 O O . GLU A 1 100 ? -21.030 -15.856 21.709 1.00 96.00 100 GLU A O 1
ATOM 762 N N . TRP A 1 101 ? -19.542 -15.432 20.090 1.00 95.50 101 TRP A N 1
ATOM 763 C CA . TRP A 1 101 ? -20.256 -14.274 19.536 1.00 95.50 101 TRP A CA 1
ATOM 764 C C . TRP A 1 101 ? -21.700 -14.569 19.110 1.00 95.50 101 TRP A C 1
ATOM 766 O O . TRP A 1 101 ? -22.582 -13.759 19.392 1.00 95.50 101 TRP A O 1
ATOM 776 N N . ASP A 1 102 ? -21.968 -15.724 18.495 1.00 96.56 102 ASP A N 1
ATOM 777 C CA . ASP A 1 102 ? -23.327 -16.119 18.090 1.00 96.56 102 ASP A CA 1
ATOM 778 C C . ASP A 1 102 ? -24.256 -16.300 19.299 1.00 96.56 102 ASP A C 1
ATOM 780 O O . ASP A 1 102 ? -25.374 -15.778 19.323 1.00 96.56 102 ASP A O 1
ATOM 784 N N . LEU A 1 103 ? -23.769 -16.973 20.351 1.00 97.38 103 LEU A N 1
ATOM 785 C CA . LEU A 1 103 ? -24.510 -17.136 21.606 1.00 97.38 103 LEU A CA 1
ATOM 786 C C . LEU A 1 103 ? -24.752 -15.782 22.282 1.00 97.38 103 LEU A C 1
ATOM 788 O O . LEU A 1 103 ? -25.850 -15.527 22.784 1.00 97.38 103 LEU A O 1
ATOM 792 N N . ALA A 1 104 ? -23.759 -14.887 22.241 1.00 97.19 104 ALA A N 1
ATOM 793 C CA . ALA A 1 104 ? -23.902 -13.530 22.750 1.00 97.19 104 ALA A CA 1
ATOM 794 C C . ALA A 1 104 ? -25.015 -12.766 22.013 1.00 97.19 104 ALA A C 1
ATOM 796 O O . ALA A 1 104 ? -25.872 -12.168 22.663 1.00 97.19 104 ALA A O 1
ATOM 797 N N . VAL A 1 105 ? -25.063 -12.822 20.674 1.00 98.06 105 VAL A N 1
ATOM 798 C CA . VAL A 1 105 ? -26.135 -12.191 19.880 1.00 98.06 105 VAL A CA 1
ATOM 799 C C . VAL A 1 105 ? -27.509 -12.758 20.244 1.00 98.06 105 VAL A C 1
ATOM 801 O O . VAL A 1 105 ? -28.459 -11.981 20.396 1.00 98.06 105 VAL A O 1
ATOM 804 N N . GLY A 1 106 ? -27.619 -14.078 20.428 1.00 97.31 106 GLY A N 1
ATOM 805 C CA . GLY A 1 106 ? -28.853 -14.735 20.866 1.00 97.31 106 GLY A CA 1
ATOM 806 C C . GLY A 1 106 ? -29.342 -14.201 22.215 1.00 97.31 106 GLY A C 1
ATOM 807 O O . GLY A 1 106 ? -30.454 -13.676 22.311 1.00 97.31 106 GLY A O 1
ATOM 808 N N . LYS A 1 107 ? -28.479 -14.220 23.237 1.00 97.69 107 LYS A N 1
ATOM 809 C CA . LYS A 1 107 ? -28.818 -13.738 24.586 1.00 97.69 107 LYS A CA 1
ATOM 810 C C . LYS A 1 107 ? -29.119 -12.248 24.655 1.00 97.69 107 LYS A C 1
ATOM 812 O O . LYS A 1 107 ? -30.049 -11.840 25.344 1.00 97.69 107 LYS A O 1
ATOM 817 N N . LEU A 1 108 ? -28.416 -11.428 23.885 1.00 97.38 108 LEU A N 1
ATOM 818 C CA . LEU A 1 108 ? -28.698 -9.993 23.824 1.00 97.38 108 LEU A CA 1
ATOM 819 C C . LEU A 1 108 ? -29.989 -9.690 23.054 1.00 97.38 108 LEU A C 1
ATOM 821 O O . LEU A 1 108 ? -30.645 -8.687 23.321 1.00 97.38 108 LEU A O 1
ATOM 825 N N . THR A 1 109 ? -30.393 -10.567 22.135 1.00 97.69 109 THR A N 1
ATOM 826 C CA . THR A 1 109 ? -31.705 -10.476 21.485 1.00 97.69 109 THR A CA 1
ATOM 827 C C . THR A 1 109 ? -32.826 -10.833 22.456 1.00 97.69 109 THR A C 1
ATOM 829 O O . THR A 1 109 ? -33.791 -10.078 22.536 1.00 97.69 109 THR A O 1
ATOM 832 N N . GLU A 1 110 ? -32.676 -11.896 23.255 1.00 96.31 110 GLU A N 1
ATOM 833 C CA . GLU A 1 110 ? -33.595 -12.199 24.365 1.00 96.31 110 GLU A CA 1
ATOM 834 C C . GLU A 1 110 ? -33.693 -11.013 25.345 1.00 96.31 110 GLU A C 1
ATOM 836 O O . GLU A 1 110 ? -34.791 -10.601 25.718 1.00 96.31 110 GLU A O 1
ATOM 841 N N . ALA A 1 111 ? -32.557 -10.399 25.704 1.00 94.94 111 ALA A N 1
ATOM 842 C CA . ALA A 1 111 ? -32.524 -9.231 26.585 1.00 94.94 111 ALA A CA 1
ATOM 843 C C . ALA A 1 111 ? -33.332 -8.049 26.026 1.00 94.94 111 ALA A C 1
ATOM 845 O O . ALA A 1 111 ? -34.040 -7.381 26.774 1.00 94.94 111 ALA A O 1
ATOM 846 N N . LEU A 1 112 ? -33.273 -7.814 24.714 1.00 96.62 112 LEU A N 1
ATOM 847 C CA . LEU A 1 112 ? -34.018 -6.744 24.044 1.00 96.62 112 LEU A CA 1
ATOM 848 C C . LEU A 1 112 ? -35.510 -7.055 23.859 1.00 96.62 112 LEU A C 1
ATOM 850 O O . LEU A 1 112 ? -36.296 -6.127 23.700 1.00 96.62 112 LEU A O 1
ATOM 854 N N . VAL A 1 113 ? -35.928 -8.324 23.912 1.00 95.75 113 VAL A N 1
ATOM 855 C CA . VAL A 1 113 ? -37.358 -8.672 24.006 1.00 95.75 113 VAL A CA 1
ATOM 856 C C . VAL A 1 113 ? -37.914 -8.263 25.373 1.00 95.75 113 VAL A C 1
ATOM 858 O O . VAL A 1 113 ? -39.022 -7.737 25.453 1.00 95.75 113 VAL A O 1
ATOM 861 N N . LEU A 1 114 ? -37.137 -8.470 26.439 1.00 92.12 114 LEU A N 1
ATOM 862 C CA . LEU A 1 114 ? -37.527 -8.136 27.813 1.00 92.12 114 LEU A CA 1
ATOM 863 C C . LEU A 1 114 ? -37.417 -6.634 28.107 1.00 92.12 114 LEU A C 1
ATOM 865 O O . LEU A 1 114 ? -38.279 -6.062 28.770 1.00 92.12 114 LEU A O 1
ATOM 869 N N . GLU A 1 115 ? -36.376 -5.982 27.588 1.00 92.69 115 GLU A N 1
ATOM 870 C CA . GLU A 1 115 ? -36.104 -4.557 27.776 1.00 92.69 115 GLU A CA 1
ATOM 871 C C . GLU A 1 115 ? -35.889 -3.851 26.415 1.00 92.69 115 GLU A C 1
ATOM 873 O O . GLU A 1 115 ? -34.757 -3.506 26.060 1.00 92.69 115 GLU A O 1
ATOM 878 N N . PRO A 1 116 ? -36.959 -3.550 25.646 1.00 94.94 116 PRO A N 1
ATOM 879 C CA . PRO A 1 116 ? -36.852 -3.056 24.262 1.00 94.94 116 PRO A CA 1
ATOM 880 C C . PRO A 1 116 ? -36.210 -1.680 24.082 1.00 94.94 116 PRO A C 1
ATOM 882 O O . PRO A 1 116 ? -36.032 -1.224 22.958 1.00 94.94 116 PRO A O 1
ATOM 885 N N . ARG A 1 117 ? -35.912 -0.982 25.181 1.00 95.25 117 ARG A N 1
ATOM 886 C CA . ARG A 1 117 ? -35.274 0.343 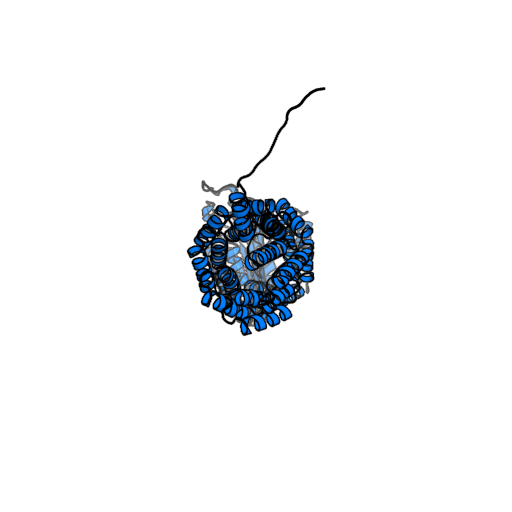25.188 1.00 95.25 117 ARG A CA 1
ATOM 887 C C . ARG A 1 117 ? -33.887 0.317 25.832 1.00 95.25 117 ARG A C 1
ATOM 889 O O . ARG A 1 117 ? -33.342 1.373 26.141 1.00 95.25 117 ARG A O 1
ATOM 896 N N . ASN A 1 118 ? -33.325 -0.865 26.092 1.00 93.12 118 ASN A N 1
ATOM 897 C CA . ASN A 1 118 ? -32.027 -0.980 26.745 1.00 93.12 118 ASN A CA 1
ATOM 898 C C . ASN A 1 118 ? -30.891 -0.651 25.759 1.00 93.12 118 ASN A C 1
ATOM 900 O O . ASN A 1 118 ? -30.440 -1.497 24.985 1.00 93.12 118 ASN A O 1
ATOM 904 N N . ALA A 1 119 ? -30.403 0.590 25.825 1.00 94.69 119 ALA A N 1
ATOM 905 C CA . ALA A 1 119 ? -29.307 1.079 24.992 1.00 94.69 119 ALA A CA 1
ATOM 906 C C . ALA A 1 119 ? -28.001 0.281 25.170 1.00 94.69 119 ALA A C 1
ATOM 908 O O . ALA A 1 119 ? -27.260 0.087 24.205 1.00 94.69 119 ALA A O 1
ATOM 909 N N . ILE A 1 120 ? -27.731 -0.236 26.375 1.00 91.50 120 ILE A N 1
ATOM 910 C CA . ILE A 1 120 ? -26.559 -1.079 26.649 1.00 91.50 120 ILE A CA 1
ATOM 911 C C . ILE A 1 120 ? -26.692 -2.405 25.897 1.00 91.50 120 ILE A C 1
ATOM 913 O O . ILE A 1 120 ? -25.750 -2.815 25.228 1.00 91.50 120 ILE A O 1
ATOM 917 N N . ALA A 1 121 ? -27.861 -3.051 25.946 1.00 94.38 121 ALA A N 1
ATOM 918 C CA . ALA A 1 121 ? -28.104 -4.309 25.241 1.00 94.38 121 ALA A CA 1
ATOM 919 C C . ALA A 1 121 ? -27.966 -4.149 23.718 1.00 94.38 121 ALA A C 1
ATOM 921 O O . ALA A 1 121 ? -27.309 -4.974 23.082 1.00 94.38 121 ALA A O 1
ATOM 922 N N . PHE A 1 122 ? -28.495 -3.059 23.148 1.00 98.19 122 PHE A N 1
ATOM 923 C CA . PHE A 1 122 ? -28.275 -2.716 21.741 1.00 98.19 122 PHE A CA 1
ATOM 924 C C . PHE A 1 122 ? -26.785 -2.540 21.428 1.00 98.19 122 PHE A C 1
ATOM 926 O O . PHE A 1 122 ? -26.261 -3.233 20.562 1.00 98.19 122 PHE A O 1
ATOM 933 N N . ASN A 1 123 ? -26.065 -1.688 22.164 1.00 96.62 123 ASN A N 1
ATOM 934 C CA . ASN A 1 123 ? -24.635 -1.461 21.934 1.00 96.62 123 ASN A CA 1
ATOM 935 C C . ASN A 1 123 ? -23.809 -2.755 22.026 1.00 96.62 123 ASN A C 1
ATOM 937 O O . ASN A 1 123 ? -22.974 -3.038 21.167 1.00 96.62 123 ASN A O 1
ATOM 941 N N . THR A 1 124 ? -24.064 -3.567 23.049 1.00 95.00 124 THR A N 1
ATOM 942 C CA . THR A 1 124 ? -23.365 -4.834 23.265 1.00 95.00 124 THR A CA 1
ATOM 943 C C . THR A 1 124 ? -23.688 -5.845 22.162 1.00 95.00 124 THR A C 1
ATOM 945 O O . THR A 1 124 ? -22.780 -6.536 21.691 1.00 95.00 124 THR A O 1
ATOM 948 N N . ARG A 1 125 ? -24.941 -5.904 21.679 1.00 97.88 125 ARG A N 1
ATOM 949 C CA . ARG A 1 125 ? -25.314 -6.769 20.546 1.00 97.88 125 ARG A CA 1
ATOM 950 C C . ARG A 1 125 ? -24.649 -6.306 19.259 1.00 97.88 125 ARG A C 1
ATOM 952 O O . ARG A 1 125 ? -24.127 -7.140 18.521 1.00 97.88 125 ARG A O 1
ATOM 959 N N . GLY A 1 126 ? -24.582 -4.994 19.044 1.00 97.75 126 GLY A N 1
ATOM 960 C CA . GLY A 1 126 ? -23.875 -4.403 17.916 1.00 97.75 126 GLY A CA 1
ATOM 961 C C . GLY A 1 126 ? -22.393 -4.779 17.902 1.00 97.75 126 GLY A C 1
ATOM 962 O O . GLY A 1 126 ? -21.871 -5.176 16.862 1.00 97.75 126 GLY A O 1
ATOM 963 N N . LEU A 1 127 ? -21.727 -4.768 19.063 1.00 95.69 127 LEU A N 1
ATOM 964 C CA . LEU A 1 127 ? -20.340 -5.232 19.189 1.00 95.69 127 LEU A CA 1
ATOM 965 C C . LEU A 1 127 ? -20.182 -6.711 18.807 1.00 95.69 127 LEU A C 1
ATOM 967 O O . LEU A 1 127 ? -19.231 -7.057 18.107 1.00 95.69 127 LEU A O 1
ATOM 971 N N . ALA A 1 128 ? -21.102 -7.578 19.242 1.00 96.50 128 ALA A N 1
ATOM 972 C CA . ALA A 1 128 ? -21.072 -9.002 18.907 1.00 96.50 128 ALA A CA 1
ATOM 973 C C . ALA A 1 128 ? -21.334 -9.257 17.410 1.00 96.50 128 ALA A C 1
ATOM 975 O O . ALA A 1 128 ? -20.589 -10.003 16.777 1.00 96.50 128 ALA A O 1
ATOM 976 N N . ARG A 1 129 ? -22.312 -8.568 16.809 1.00 97.69 129 ARG A N 1
ATOM 977 C CA . ARG A 1 129 ? -22.568 -8.609 15.357 1.00 97.69 129 ARG A CA 1
ATOM 978 C C . ARG A 1 129 ? -21.369 -8.132 14.545 1.00 97.69 129 ARG A C 1
ATOM 980 O O . ARG A 1 129 ? -20.986 -8.774 13.572 1.00 97.69 129 ARG A O 1
ATOM 987 N N . ASN A 1 130 ? -20.719 -7.056 14.986 1.00 95.31 130 ASN A N 1
ATOM 988 C CA . ASN A 1 130 ? -19.518 -6.550 14.330 1.00 95.31 130 ASN A CA 1
ATOM 989 C C . ASN A 1 130 ? -18.367 -7.572 14.370 1.00 95.31 130 ASN A C 1
ATOM 991 O O . ASN A 1 130 ? -17.645 -7.699 13.384 1.00 95.31 130 ASN A O 1
ATOM 995 N N . ALA A 1 131 ? -18.218 -8.320 15.471 1.00 94.00 131 ALA A N 1
ATOM 996 C CA . ALA A 1 131 ? -17.231 -9.399 15.588 1.00 94.00 131 ALA A CA 1
ATOM 997 C C . ALA A 1 131 ? -17.525 -10.582 14.644 1.00 94.00 131 ALA A C 1
ATOM 999 O O . ALA A 1 131 ? -16.593 -11.173 14.107 1.00 94.00 131 ALA A O 1
ATOM 1000 N N . LEU A 1 132 ? -18.803 -10.869 14.375 1.00 95.38 132 LEU A N 1
ATOM 1001 C CA . LEU A 1 132 ? -19.249 -11.847 13.370 1.00 95.38 132 LEU A CA 1
ATOM 1002 C C . LEU A 1 132 ? -19.145 -11.335 11.921 1.00 95.38 132 LEU A C 1
ATOM 1004 O O . LEU A 1 132 ? -19.422 -12.070 10.977 1.00 95.38 132 LEU A O 1
ATOM 1008 N N . GLY A 1 133 ? -18.760 -10.071 11.722 1.00 93.81 133 GLY A N 1
ATOM 1009 C CA . GLY A 1 133 ? -18.684 -9.438 10.406 1.00 93.81 133 GLY A CA 1
ATOM 1010 C C . GLY A 1 133 ? -20.003 -8.838 9.903 1.00 93.81 133 GLY A C 1
ATOM 1011 O O . GLY A 1 133 ? -19.990 -8.171 8.865 1.00 93.81 133 GLY A O 1
ATOM 1012 N N . ASP A 1 134 ? -21.107 -8.976 10.648 1.00 96.44 134 ASP A N 1
ATOM 1013 C CA . ASP A 1 134 ? -22.382 -8.292 10.390 1.00 96.44 134 ASP A CA 1
ATOM 1014 C C . ASP A 1 134 ? -22.291 -6.810 10.791 1.00 96.44 134 ASP A C 1
ATOM 1016 O O . ASP A 1 134 ? -22.795 -6.345 11.817 1.00 96.44 134 ASP A O 1
ATOM 1020 N N . ARG A 1 135 ? -21.577 -6.044 9.963 1.00 95.94 135 ARG A N 1
ATOM 1021 C CA . ARG A 1 135 ? -21.358 -4.610 10.183 1.00 95.94 135 ARG A CA 1
ATOM 1022 C C . ARG A 1 135 ? -22.632 -3.785 10.015 1.00 95.94 135 ARG A C 1
ATOM 1024 O O . ARG A 1 135 ? -22.760 -2.758 10.675 1.00 95.94 135 ARG A O 1
ATOM 1031 N N . ASP A 1 136 ? -23.553 -4.197 9.145 1.00 97.12 136 ASP A N 1
ATOM 1032 C CA . ASP A 1 136 ? -24.797 -3.450 8.923 1.00 97.12 136 ASP A CA 1
ATOM 1033 C C . ASP A 1 136 ? -25.744 -3.608 10.116 1.00 97.12 136 ASP A C 1
ATOM 1035 O O . ASP A 1 136 ? -26.236 -2.604 10.640 1.00 97.12 136 ASP A O 1
ATOM 1039 N N . GLY A 1 137 ? -25.915 -4.835 10.623 1.00 97.69 137 GLY A N 1
ATOM 1040 C CA . GLY A 1 137 ? -26.661 -5.089 11.853 1.00 97.69 137 GLY A CA 1
ATOM 1041 C C . GLY A 1 137 ? -26.024 -4.427 13.075 1.00 97.69 137 GLY A C 1
ATOM 1042 O O . GLY A 1 137 ? -26.738 -3.901 13.930 1.00 97.69 137 GLY A O 1
ATOM 1043 N N . ALA A 1 138 ? -24.689 -4.363 13.135 1.00 98.25 138 ALA A N 1
ATOM 1044 C CA . ALA A 1 138 ? -23.987 -3.618 14.177 1.00 98.25 138 ALA A CA 1
ATOM 1045 C C . ALA A 1 138 ? -24.292 -2.112 14.141 1.00 98.25 138 ALA A C 1
ATOM 1047 O O . ALA A 1 138 ? -24.631 -1.527 15.168 1.00 98.25 138 ALA A O 1
ATOM 1048 N N . ILE A 1 139 ? -24.214 -1.480 12.964 1.00 98.50 139 ILE A N 1
ATOM 1049 C CA . ILE A 1 139 ? -24.534 -0.054 12.788 1.00 98.50 139 ILE A CA 1
ATOM 1050 C C . ILE A 1 139 ? -25.994 0.237 13.159 1.00 98.50 139 ILE A C 1
ATOM 1052 O O . ILE A 1 139 ? -26.267 1.268 13.784 1.00 98.50 139 ILE A O 1
ATOM 1056 N N . ALA A 1 140 ? -26.922 -0.655 12.801 1.00 98.31 140 ALA A N 1
ATOM 1057 C CA . ALA A 1 140 ? -28.327 -0.542 13.185 1.00 98.31 140 ALA A CA 1
ATOM 1058 C C . ALA A 1 140 ? -28.494 -0.578 14.713 1.00 98.31 140 ALA A C 1
ATOM 1060 O O . ALA A 1 140 ? -29.127 0.308 15.283 1.00 98.31 140 ALA A O 1
ATOM 1061 N N . ASP A 1 141 ? -27.843 -1.526 15.388 1.00 98.62 141 ASP A N 1
ATOM 1062 C CA . ASP A 1 141 ? -27.885 -1.633 16.847 1.00 98.62 141 ASP A CA 1
ATOM 1063 C C . ASP A 1 141 ? -27.275 -0.412 17.551 1.00 98.62 141 ASP A C 1
ATOM 1065 O O . ASP A 1 141 ? -27.874 0.120 18.482 1.00 98.62 141 ASP A O 1
ATOM 1069 N N . TYR A 1 142 ? -26.128 0.102 17.096 1.00 98.50 142 TYR A N 1
ATOM 1070 C CA . TYR A 1 142 ? -25.563 1.331 17.671 1.00 98.50 142 TYR A CA 1
ATOM 1071 C C . TYR A 1 142 ? -26.482 2.540 17.468 1.00 98.50 142 TYR A C 1
ATOM 1073 O O . TYR A 1 142 ? -26.552 3.422 18.321 1.00 98.50 142 TYR A O 1
ATOM 1081 N N . THR A 1 143 ? -27.200 2.582 16.346 1.00 98.31 143 THR A N 1
ATOM 1082 C CA . THR A 1 143 ? -28.172 3.641 16.060 1.00 98.31 143 THR A CA 1
ATOM 1083 C C . THR A 1 143 ? -29.361 3.576 17.011 1.00 98.31 143 THR A C 1
ATOM 1085 O O . THR A 1 143 ? -29.743 4.607 17.560 1.00 98.31 143 THR A O 1
ATOM 1088 N N . GLU A 1 144 ? -29.893 2.383 17.278 1.00 98.38 144 GLU A N 1
ATOM 1089 C CA . GLU A 1 144 ? -30.948 2.196 18.278 1.00 98.38 144 GLU A CA 1
ATOM 1090 C C . GLU A 1 144 ? -30.461 2.513 19.696 1.00 98.38 144 GLU A C 1
ATOM 1092 O O . GLU A 1 144 ? -31.173 3.175 20.452 1.00 98.38 144 GLU A O 1
ATOM 1097 N N . ALA A 1 145 ? -29.225 2.139 20.044 1.00 98.00 145 ALA A N 1
ATOM 1098 C CA . ALA A 1 145 ? -28.631 2.509 21.327 1.00 98.00 145 ALA A CA 1
ATOM 1099 C C . ALA A 1 145 ? -28.627 4.035 21.530 1.00 98.00 145 ALA A C 1
ATOM 1101 O O . ALA A 1 145 ? -29.091 4.511 22.563 1.00 98.00 145 ALA A O 1
ATOM 1102 N N . LEU A 1 146 ? -28.195 4.797 20.520 1.00 97.31 146 LEU A N 1
ATOM 1103 C CA . LEU A 1 146 ? -28.173 6.266 20.560 1.00 97.31 146 LEU A CA 1
ATOM 1104 C C . LEU A 1 146 ? -29.565 6.893 20.534 1.00 97.31 146 LEU A C 1
ATOM 1106 O O . LEU A 1 146 ? -29.771 7.956 21.110 1.00 97.31 146 LEU A O 1
ATOM 1110 N N . ARG A 1 147 ? -30.536 6.251 19.877 1.00 97.56 147 ARG A N 1
ATOM 1111 C CA . ARG A 1 147 ? -31.931 6.706 19.883 1.00 97.56 147 ARG A CA 1
ATOM 1112 C C . ARG A 1 147 ? -32.547 6.604 21.278 1.00 97.56 147 ARG A C 1
ATOM 1114 O O . ARG A 1 147 ? -33.357 7.448 21.654 1.00 97.56 147 ARG A O 1
ATOM 1121 N N . HIS A 1 148 ? -32.197 5.555 22.018 1.00 96.44 148 HIS A N 1
ATOM 1122 C CA . HIS A 1 148 ? -32.710 5.308 23.363 1.00 96.44 148 HIS A CA 1
ATOM 1123 C C . HIS A 1 148 ? -31.957 6.065 24.452 1.00 96.44 148 HIS A C 1
ATOM 1125 O O . HIS A 1 148 ? -32.580 6.478 25.429 1.00 96.44 148 HIS A O 1
ATOM 1131 N N . ASP A 1 149 ? -30.655 6.267 24.272 1.00 94.69 149 ASP A N 1
ATOM 1132 C CA . ASP A 1 149 ? -29.822 7.069 25.159 1.00 94.69 149 ASP A CA 1
ATOM 1133 C C . ASP A 1 149 ? -28.823 7.914 24.345 1.00 94.69 149 ASP A C 1
ATOM 1135 O O . ASP A 1 149 ? -27.703 7.471 24.075 1.00 94.69 149 ASP A O 1
ATOM 1139 N N . PRO A 1 150 ? -29.201 9.147 23.958 1.00 92.94 150 PRO A N 1
ATOM 1140 C CA . PRO A 1 150 ? -28.319 10.048 23.216 1.00 92.94 150 PRO A CA 1
ATOM 1141 C C . PRO A 1 150 ? -27.063 10.480 23.987 1.00 92.94 150 PRO A C 1
ATOM 1143 O O . PRO A 1 150 ? -26.116 10.972 23.379 1.00 92.94 150 PRO A O 1
ATOM 1146 N N . GLY A 1 151 ? -27.049 10.331 25.318 1.00 90.12 151 GLY A N 1
ATOM 1147 C CA . GLY A 1 151 ? -25.885 10.626 26.156 1.00 90.12 151 GLY A CA 1
ATOM 1148 C C . GLY A 1 151 ? -24.901 9.459 26.251 1.00 90.12 151 GLY A C 1
ATOM 1149 O O . GLY A 1 151 ? -23.785 9.636 26.744 1.00 90.12 151 GLY A O 1
ATOM 1150 N N . TYR A 1 152 ? -25.278 8.268 25.777 1.00 88.75 152 TYR A N 1
ATOM 1151 C CA . TYR A 1 152 ? -24.413 7.101 25.804 1.00 88.75 152 TYR A CA 1
ATOM 1152 C C . TYR A 1 152 ? -23.391 7.161 24.667 1.00 88.75 152 TYR A C 1
ATOM 1154 O O . TYR A 1 152 ? -23.646 6.782 23.526 1.00 88.75 152 TYR A O 1
ATOM 1162 N N . VAL A 1 153 ? -22.191 7.633 24.997 1.00 89.75 153 VAL A N 1
ATOM 1163 C CA . VAL A 1 153 ? -21.130 7.913 24.019 1.00 89.75 153 VAL A CA 1
ATOM 1164 C C . VAL A 1 153 ? -20.450 6.675 23.422 1.00 89.75 153 VAL A C 1
ATOM 1166 O O . VAL A 1 153 ? -19.880 6.752 22.334 1.00 89.75 153 VAL A O 1
ATOM 1169 N N . ALA A 1 154 ? -20.498 5.515 24.087 1.00 90.56 154 ALA A N 1
ATOM 1170 C CA . ALA A 1 154 ? -19.822 4.305 23.603 1.00 90.56 154 ALA A CA 1
ATOM 1171 C C . ALA A 1 154 ? -20.335 3.826 22.221 1.00 90.56 154 ALA A C 1
ATOM 1173 O O . ALA A 1 154 ? -19.506 3.524 21.358 1.00 90.56 154 ALA A O 1
ATOM 1174 N N . PRO A 1 155 ? -21.654 3.821 21.942 1.00 96.00 155 PRO A N 1
ATOM 1175 C CA . PRO A 1 155 ? -22.173 3.615 20.594 1.00 96.00 155 PRO A CA 1
ATOM 1176 C C . PRO A 1 155 ? -21.612 4.564 19.525 1.00 96.00 155 PRO A C 1
ATOM 1178 O O . PRO A 1 155 ? -21.413 4.110 18.402 1.00 96.00 155 PRO A O 1
ATOM 1181 N N . LEU A 1 156 ? -21.318 5.839 19.834 1.00 97.38 156 LEU A N 1
ATOM 1182 C CA . LEU A 1 156 ? -20.720 6.772 18.857 1.00 97.38 156 LEU A CA 1
ATOM 1183 C C . LEU A 1 156 ? -19.327 6.297 18.433 1.00 97.38 156 LEU A C 1
ATOM 1185 O O . LEU A 1 156 ? -19.023 6.257 17.244 1.00 97.38 156 LEU A O 1
ATOM 1189 N N . VAL A 1 157 ? -18.498 5.874 19.394 1.00 94.94 157 VAL A N 1
ATOM 1190 C CA . VAL A 1 157 ? -17.164 5.300 19.133 1.00 94.94 157 VAL A CA 1
ATOM 1191 C C . VAL A 1 157 ? -17.268 4.080 18.214 1.00 94.94 157 VAL A C 1
ATOM 1193 O O . VAL A 1 157 ? -16.555 3.971 17.206 1.00 94.94 157 VAL A O 1
ATOM 1196 N N . ASN A 1 158 ? -18.176 3.166 18.557 1.00 95.94 158 ASN A N 1
ATOM 1197 C CA . ASN A 1 158 ? -18.345 1.903 17.849 1.00 95.94 158 ASN A CA 1
ATOM 1198 C C . ASN A 1 158 ? -18.920 2.110 16.440 1.00 95.94 158 ASN A C 1
ATOM 1200 O O . ASN A 1 158 ? -18.409 1.540 15.471 1.00 95.94 158 ASN A O 1
ATOM 1204 N N . ARG A 1 159 ? -19.936 2.971 16.305 1.00 98.06 159 ARG A N 1
ATOM 1205 C CA . ARG A 1 159 ? -20.586 3.275 15.027 1.00 98.06 159 ARG A CA 1
ATOM 1206 C C . ARG A 1 159 ? -19.674 4.062 14.100 1.00 98.06 159 ARG A C 1
ATOM 1208 O O . ARG A 1 159 ? -19.573 3.679 12.938 1.00 98.06 159 ARG A O 1
ATOM 1215 N N . ALA A 1 160 ? -18.931 5.052 14.600 1.00 96.81 160 ALA A N 1
ATOM 1216 C CA . ALA A 1 160 ? -17.946 5.780 13.800 1.00 96.81 160 ALA A CA 1
ATOM 1217 C C . ALA A 1 160 ? -16.907 4.830 13.183 1.00 96.81 160 ALA A C 1
ATOM 1219 O O . ALA A 1 160 ? -16.614 4.902 11.989 1.00 96.81 160 ALA A O 1
ATOM 1220 N N . THR A 1 161 ? -16.396 3.885 13.976 1.00 93.00 161 THR A N 1
ATOM 1221 C CA . THR A 1 161 ? -15.416 2.893 13.509 1.00 93.00 161 THR A CA 1
ATOM 1222 C C . THR A 1 161 ? -16.015 1.951 12.459 1.00 93.00 161 THR A C 1
ATOM 1224 O O . THR A 1 161 ? -15.391 1.700 11.426 1.00 93.00 161 THR A O 1
ATOM 1227 N N . ALA A 1 162 ? -17.240 1.460 12.677 1.00 95.50 162 ALA A N 1
ATOM 1228 C CA . ALA A 1 162 ? -17.932 0.592 11.722 1.00 95.50 162 ALA A CA 1
ATOM 1229 C C . ALA A 1 162 ? -18.281 1.320 10.409 1.00 95.50 162 ALA A C 1
ATOM 1231 O O . ALA A 1 162 ? -18.106 0.760 9.326 1.00 95.50 162 ALA A O 1
ATOM 1232 N N . LEU A 1 163 ? -18.719 2.580 10.490 1.00 97.06 163 LEU A N 1
ATOM 1233 C CA . LEU A 1 163 ? -19.014 3.436 9.338 1.00 97.06 163 LEU A CA 1
ATOM 1234 C C . LEU A 1 163 ? -17.757 3.732 8.515 1.00 97.06 163 LEU A C 1
ATOM 1236 O O . LEU A 1 163 ? -17.800 3.624 7.290 1.00 97.06 163 LEU A O 1
ATOM 1240 N N . ALA A 1 164 ? -16.634 4.043 9.167 1.00 92.69 164 ALA A N 1
ATOM 1241 C CA . ALA A 1 164 ? -15.355 4.244 8.489 1.00 92.69 164 ALA A CA 1
ATOM 1242 C C . ALA A 1 164 ? -14.916 2.973 7.741 1.00 92.69 164 ALA A C 1
ATOM 1244 O O . ALA A 1 164 ? -14.583 3.042 6.560 1.00 92.69 164 ALA A O 1
ATOM 1245 N N . ALA A 1 165 ? -15.016 1.800 8.378 1.00 90.31 165 ALA A N 1
ATOM 1246 C CA . ALA A 1 165 ? -14.706 0.514 7.746 1.00 90.31 165 ALA A CA 1
ATOM 1247 C C . ALA A 1 165 ? -15.641 0.161 6.570 1.00 90.31 165 ALA A C 1
ATOM 1249 O O . ALA A 1 165 ? -15.256 -0.586 5.676 1.00 90.31 165 ALA A O 1
ATOM 1250 N N . LYS A 1 166 ? -16.865 0.700 6.559 1.00 92.75 166 LYS A N 1
ATOM 1251 C CA . LYS A 1 166 ? -17.840 0.583 5.461 1.00 92.75 166 LYS A CA 1
ATOM 1252 C C . LYS A 1 166 ? -17.649 1.634 4.358 1.00 92.75 166 LYS A C 1
ATOM 1254 O O . LYS A 1 166 ? -18.480 1.703 3.458 1.00 92.75 166 LYS A O 1
ATOM 1259 N N . GLY A 1 167 ? -16.612 2.472 4.431 1.00 89.88 167 GLY A N 1
ATOM 1260 C CA . GLY A 1 167 ? -16.384 3.538 3.453 1.00 89.88 167 GLY A CA 1
ATOM 1261 C C . GLY A 1 167 ? -17.418 4.666 3.535 1.00 89.88 167 GLY A C 1
ATOM 1262 O O . GLY A 1 167 ? -17.715 5.304 2.531 1.00 89.88 167 GLY A O 1
ATOM 1263 N N . ARG A 1 168 ? -17.984 4.925 4.724 1.00 94.88 168 ARG A N 1
ATOM 1264 C CA . ARG A 1 168 ? -18.948 6.015 4.984 1.00 94.88 168 ARG A CA 1
ATOM 1265 C C . ARG A 1 168 ? -18.315 7.111 5.864 1.00 94.88 168 ARG A C 1
ATOM 1267 O O . ARG A 1 168 ? -18.795 7.347 6.977 1.00 94.88 168 ARG A O 1
ATOM 1274 N N . PRO A 1 169 ? -17.245 7.790 5.401 1.00 92.81 169 PRO A N 1
ATOM 1275 C CA . PRO A 1 169 ? -16.425 8.678 6.230 1.00 92.81 169 PRO A CA 1
ATOM 1276 C C . PRO A 1 169 ? -17.192 9.897 6.751 1.00 92.81 169 PRO A C 1
ATOM 1278 O O . PRO A 1 169 ? -16.988 10.291 7.893 1.00 92.81 169 PRO A O 1
ATOM 1281 N N . VAL A 1 170 ? -18.126 10.451 5.971 1.00 96.38 170 VAL A N 1
ATOM 1282 C CA . VAL A 1 170 ? -18.926 11.625 6.371 1.00 96.38 170 VAL A CA 1
ATOM 1283 C C . VAL A 1 170 ? -19.740 11.349 7.639 1.00 96.38 170 VAL A C 1
ATOM 1285 O O . VAL A 1 170 ? -19.731 12.147 8.573 1.00 96.38 170 VAL A O 1
ATOM 1288 N N . LEU A 1 171 ? -20.405 10.193 7.705 1.00 97.06 171 LEU A N 1
ATOM 1289 C CA . LEU A 1 171 ? -21.194 9.810 8.879 1.00 97.06 171 LEU A CA 1
ATOM 1290 C C . LEU A 1 171 ? -20.298 9.453 10.067 1.00 97.06 171 LEU A C 1
ATOM 1292 O O . LEU A 1 171 ? -20.617 9.791 11.201 1.00 97.06 171 LEU A O 1
ATOM 1296 N N . ALA A 1 172 ? -19.151 8.822 9.810 1.00 97.56 172 ALA A N 1
ATOM 1297 C CA . ALA A 1 172 ? -18.178 8.522 10.854 1.00 97.56 172 ALA A CA 1
ATOM 1298 C C . ALA A 1 172 ? -17.583 9.799 11.484 1.00 97.56 172 ALA A C 1
ATOM 1300 O O . ALA A 1 172 ? -17.413 9.870 12.701 1.00 97.56 172 ALA A O 1
ATOM 1301 N N . ILE A 1 173 ? -17.310 10.828 10.672 1.00 97.94 173 ILE A N 1
ATOM 1302 C CA . ILE A 1 173 ? -16.871 12.153 11.135 1.00 97.94 173 ILE A CA 1
ATOM 1303 C C . ILE A 1 173 ? -17.966 12.828 11.968 1.00 97.94 173 ILE A C 1
ATOM 1305 O O . ILE A 1 173 ? -17.642 13.449 12.981 1.00 97.94 173 ILE A O 1
ATOM 1309 N N . ALA A 1 174 ? -19.238 12.696 11.575 1.00 97.75 174 ALA A N 1
ATOM 1310 C CA . ALA A 1 174 ? -20.362 13.237 12.337 1.00 97.75 174 ALA A CA 1
ATOM 1311 C C . ALA A 1 174 ? -20.460 12.603 13.735 1.00 97.75 174 ALA A C 1
ATOM 1313 O O . ALA A 1 174 ? -20.531 13.332 14.722 1.00 97.75 174 ALA A O 1
ATOM 1314 N N . ASP A 1 175 ? -20.356 11.274 13.837 1.00 97.94 175 ASP A N 1
ATOM 1315 C CA . ASP A 1 175 ? -20.360 10.564 15.126 1.00 97.94 175 ASP A CA 1
ATOM 1316 C C . ASP A 1 175 ? -19.177 10.970 16.016 1.00 97.94 175 ASP A C 1
ATOM 1318 O O . ASP A 1 175 ? -19.339 11.210 17.213 1.00 97.94 175 ASP A O 1
ATOM 1322 N N . ALA A 1 176 ? -17.981 11.101 15.437 1.00 97.50 176 ALA A N 1
ATOM 1323 C CA . ALA A 1 176 ? -16.809 11.562 16.173 1.00 97.50 176 ALA A CA 1
ATOM 1324 C C . ALA A 1 176 ? -16.930 13.039 16.603 1.00 97.50 176 ALA A C 1
ATOM 1326 O O . ALA A 1 176 ? -16.454 13.415 17.673 1.00 97.50 176 ALA A O 1
ATOM 1327 N N . GLY A 1 177 ? -17.581 13.879 15.793 1.00 97.75 177 GLY A N 1
ATOM 1328 C CA . GLY A 1 177 ? -17.904 15.264 16.136 1.00 97.75 177 GLY A CA 1
ATOM 1329 C C . GLY A 1 177 ? -18.903 15.363 17.287 1.00 97.75 177 GLY A C 1
ATOM 1330 O O . GLY A 1 177 ? -18.694 16.161 18.199 1.00 97.75 177 GLY A O 1
ATOM 1331 N N . GLU A 1 178 ? -19.929 14.515 17.287 1.00 97.38 178 GLU A N 1
ATOM 1332 C CA . GLU A 1 178 ? -20.899 14.431 18.379 1.00 97.38 178 GLU A CA 1
ATOM 1333 C C . GLU A 1 178 ? -20.250 13.936 19.676 1.00 97.38 178 GLU A C 1
ATOM 1335 O O . GLU A 1 178 ? -20.488 14.501 20.742 1.00 97.38 178 GLU A O 1
ATOM 1340 N N . LEU A 1 179 ? -19.341 12.960 19.584 1.00 95.44 179 LEU A N 1
ATOM 1341 C CA . LEU A 1 179 ? -18.545 12.509 20.723 1.00 95.44 179 LEU A CA 1
ATOM 1342 C C . LEU A 1 179 ? -17.723 13.652 21.333 1.00 95.44 179 LEU A C 1
ATOM 1344 O O . LEU A 1 179 ? -17.712 13.822 22.547 1.00 95.44 179 LEU A O 1
ATOM 1348 N N . ILE A 1 180 ? -17.077 14.470 20.497 1.00 96.50 180 ILE A N 1
ATOM 1349 C CA . ILE A 1 180 ? -16.328 15.653 20.949 1.00 96.50 180 ILE A CA 1
ATOM 1350 C C . ILE A 1 180 ? -17.262 16.697 21.574 1.00 96.50 180 ILE A C 1
ATOM 1352 O O . ILE A 1 180 ? -16.877 17.358 22.535 1.00 96.50 180 ILE A O 1
ATOM 1356 N N . ARG A 1 181 ? -18.480 16.865 21.047 1.00 96.44 181 ARG A N 1
ATOM 1357 C CA . ARG A 1 181 ? -19.466 17.806 21.594 1.00 96.44 181 ARG A CA 1
ATOM 1358 C C . ARG A 1 181 ? -19.931 17.384 22.989 1.00 96.44 181 ARG A C 1
ATOM 1360 O O . ARG A 1 181 ? -20.059 18.240 23.862 1.00 96.44 181 ARG A O 1
ATOM 1367 N N . LEU A 1 182 ? -20.197 16.092 23.181 1.00 92.00 182 LEU A N 1
ATOM 1368 C CA . LEU A 1 182 ? -20.645 15.523 24.455 1.00 92.00 182 LEU A CA 1
ATOM 1369 C C . LEU A 1 182 ? -19.508 15.441 25.481 1.00 92.00 182 LEU A C 1
ATOM 1371 O O . LEU A 1 182 ? -19.713 15.773 26.647 1.00 92.00 182 LEU A O 1
ATOM 1375 N N . GLU A 1 183 ? -18.305 15.056 25.048 1.00 91.38 183 GLU A N 1
ATOM 1376 C CA . GLU A 1 183 ? -17.128 14.902 25.906 1.00 91.38 183 GLU A CA 1
ATOM 1377 C C . GLU A 1 183 ? -15.881 15.596 25.308 1.00 91.38 183 GLU A C 1
ATOM 1379 O O . GLU A 1 183 ? -14.977 14.939 24.783 1.00 91.38 183 GLU A O 1
ATOM 1384 N N . PRO A 1 184 ? -15.751 16.935 25.430 1.00 93.56 184 PRO A N 1
ATOM 1385 C CA . PRO A 1 184 ? -14.672 17.703 24.788 1.00 93.56 184 PRO A CA 1
ATOM 1386 C C . PRO A 1 184 ? -13.247 17.366 25.243 1.00 93.56 184 PRO A C 1
ATOM 1388 O O . PRO A 1 184 ? -12.285 17.706 24.549 1.00 93.56 184 PRO A O 1
ATOM 1391 N N . ASN A 1 185 ? -13.113 16.725 26.406 1.00 89.50 185 ASN A N 1
ATOM 1392 C CA . ASN A 1 185 ? -11.842 16.283 26.982 1.00 89.50 185 ASN A CA 1
ATOM 1393 C C . ASN A 1 185 ? -11.591 14.781 26.783 1.00 89.50 185 ASN A C 1
ATOM 1395 O O . ASN A 1 185 ? -10.586 14.272 27.273 1.00 89.50 185 ASN A O 1
ATOM 1399 N N . TYR A 1 186 ? -12.473 14.070 26.073 1.00 86.06 186 TYR A N 1
ATOM 1400 C CA . TYR A 1 186 ? -12.272 12.664 25.759 1.00 86.06 186 TYR A CA 1
ATOM 1401 C C . TYR A 1 186 ? -11.431 12.527 24.474 1.00 86.06 186 TYR A C 1
ATOM 1403 O O . TYR A 1 186 ? -11.889 12.893 23.385 1.00 86.06 186 TYR A O 1
ATOM 1411 N N . PRO A 1 187 ? -10.185 12.018 24.552 1.00 90.56 187 PRO A N 1
ATOM 1412 C CA . PRO A 1 187 ? -9.247 12.005 23.422 1.00 90.56 187 PRO A CA 1
ATOM 1413 C C . PRO A 1 187 ? -9.744 11.179 22.228 1.00 90.56 187 PRO A C 1
ATOM 1415 O O . PRO A 1 187 ? -9.406 11.476 21.081 1.00 90.56 187 PRO A O 1
ATOM 1418 N N . THR A 1 188 ? -10.562 10.152 22.474 1.00 89.38 188 THR A N 1
ATOM 1419 C CA . THR A 1 188 ? -10.979 9.170 21.465 1.00 89.38 188 THR A CA 1
ATOM 1420 C C . THR A 1 188 ? -11.758 9.789 20.306 1.00 89.38 188 THR A C 1
ATOM 1422 O O . THR A 1 188 ? -11.555 9.373 19.165 1.00 89.38 188 THR A O 1
ATOM 1425 N N . GLY A 1 189 ? -12.588 10.810 20.550 1.00 93.38 189 GLY A N 1
ATOM 1426 C CA . GLY A 1 189 ? -13.313 11.502 19.478 1.00 93.38 189 GLY A CA 1
ATOM 1427 C C . GLY A 1 189 ? -12.375 12.181 18.483 1.00 93.38 189 GLY A C 1
ATOM 1428 O O . GLY A 1 189 ? -12.484 11.958 17.276 1.00 93.38 189 GLY A O 1
ATOM 1429 N N . TYR A 1 190 ? -11.378 12.915 18.985 1.00 97.75 190 TYR A N 1
ATOM 1430 C CA . TYR A 1 190 ? -10.343 13.521 18.146 1.00 97.75 190 TYR A CA 1
ATOM 1431 C C . TYR A 1 190 ? -9.494 12.451 17.444 1.00 97.75 190 TYR A C 1
ATOM 1433 O O . TYR A 1 190 ? -9.241 12.555 16.249 1.00 97.75 190 TYR A O 1
ATOM 1441 N N . ALA A 1 191 ? -9.112 11.372 18.136 1.00 96.25 191 ALA A N 1
ATOM 1442 C CA . ALA A 1 191 ? -8.321 10.293 17.538 1.00 96.25 191 ALA A CA 1
ATOM 1443 C C . ALA A 1 191 ? -9.053 9.568 16.390 1.00 96.25 191 ALA A C 1
ATOM 1445 O O . ALA A 1 191 ? -8.441 9.189 15.390 1.00 96.25 191 ALA A O 1
ATOM 1446 N N . ILE A 1 192 ? -10.366 9.347 16.513 1.00 95.69 192 ILE A N 1
ATOM 1447 C CA . ILE A 1 192 ? -11.185 8.758 15.445 1.00 95.69 192 ILE A CA 1
ATOM 1448 C C . ILE A 1 192 ? -11.303 9.735 14.279 1.00 95.69 192 ILE A C 1
ATOM 1450 O O . ILE A 1 192 ? -10.967 9.370 13.153 1.00 95.69 192 ILE A O 1
ATOM 1454 N N . ARG A 1 193 ? -11.727 10.974 14.547 1.00 97.69 193 ARG A N 1
ATOM 1455 C CA . ARG A 1 193 ? -11.954 11.975 13.501 1.00 97.69 193 ARG A CA 1
ATOM 1456 C C . ARG A 1 193 ? -10.671 12.302 12.739 1.00 97.69 193 ARG A C 1
ATOM 1458 O O . ARG A 1 193 ? -10.680 12.305 11.512 1.00 97.69 193 ARG A O 1
ATOM 1465 N N . GLY A 1 194 ? -9.558 12.448 13.458 1.00 97.00 194 GLY A N 1
ATOM 1466 C CA . GLY A 1 194 ? -8.238 12.677 12.883 1.00 97.00 194 GLY A CA 1
ATOM 1467 C C . GLY A 1 194 ? -7.803 11.557 11.937 1.00 97.00 194 GLY A C 1
ATOM 1468 O O . GLY A 1 194 ? -7.404 11.835 10.811 1.00 97.00 194 GLY A O 1
ATOM 1469 N N . ARG A 1 195 ? -7.955 10.282 12.331 1.00 95.31 195 ARG A N 1
ATOM 1470 C CA . ARG A 1 195 ? -7.650 9.136 11.448 1.00 95.31 195 ARG A CA 1
ATOM 1471 C C . ARG A 1 195 ? -8.529 9.102 10.200 1.00 95.31 195 ARG A C 1
ATOM 1473 O O . ARG A 1 195 ? -8.034 8.760 9.129 1.00 95.31 195 ARG A O 1
ATOM 1480 N N . ILE A 1 196 ? -9.809 9.461 10.321 1.00 94.88 196 ILE A N 1
ATOM 1481 C CA . ILE A 1 196 ? -10.709 9.503 9.164 1.00 94.88 196 ILE A CA 1
ATOM 1482 C C . ILE A 1 196 ? -10.283 10.624 8.212 1.00 94.88 196 ILE A C 1
ATOM 1484 O O . ILE A 1 196 ? -10.121 10.343 7.029 1.00 94.88 196 ILE A O 1
ATOM 1488 N N . TYR A 1 197 ? -10.003 11.839 8.699 1.00 94.38 197 TYR A N 1
ATOM 1489 C CA . TYR A 1 197 ? -9.483 12.923 7.853 1.00 94.38 197 TYR A CA 1
ATOM 1490 C C . TYR A 1 197 ? -8.202 12.523 7.117 1.00 94.38 197 TYR A C 1
ATOM 1492 O O . TYR A 1 197 ? -8.112 12.712 5.907 1.00 94.38 197 TYR A O 1
ATOM 1500 N N . LEU A 1 198 ? -7.253 11.882 7.808 1.00 91.06 198 LEU A N 1
ATOM 1501 C CA . LEU A 1 198 ? -6.024 11.379 7.187 1.00 91.06 198 LEU A CA 1
ATOM 1502 C C . LEU A 1 198 ? -6.309 10.370 6.068 1.00 91.06 198 LEU A C 1
ATOM 1504 O O . LEU A 1 198 ? -5.711 10.461 5.002 1.00 91.06 198 LEU A O 1
ATOM 1508 N N . SER A 1 199 ? -7.263 9.455 6.268 1.00 86.62 199 SER A N 1
ATOM 1509 C CA . SER A 1 199 ? -7.668 8.498 5.225 1.00 86.62 199 SER A CA 1
ATOM 1510 C C . SER A 1 199 ? -8.334 9.151 4.007 1.00 86.62 199 SER A C 1
ATOM 1512 O O . SER A 1 199 ? -8.391 8.539 2.947 1.00 86.62 199 SER A O 1
ATOM 1514 N N . GLN A 1 200 ? -8.855 10.373 4.158 1.00 85.19 200 GLN A N 1
ATOM 1515 C CA . GLN A 1 200 ? -9.431 11.172 3.073 1.00 85.19 200 GLN A CA 1
ATOM 1516 C C . GLN A 1 200 ? -8.410 12.142 2.447 1.00 85.19 200 GLN A C 1
ATOM 1518 O O . GLN A 1 200 ? -8.766 12.901 1.553 1.00 85.19 200 GLN A O 1
ATOM 1523 N N . GLY A 1 201 ? -7.155 12.148 2.915 1.00 83.44 201 GLY A N 1
ATOM 1524 C CA . GLY A 1 201 ? -6.128 13.098 2.474 1.00 83.44 201 GLY A CA 1
ATOM 1525 C C . GLY A 1 201 ? -6.256 14.503 3.078 1.00 83.44 201 GLY A C 1
ATOM 1526 O O . GLY A 1 201 ? -5.508 15.400 2.700 1.00 83.44 201 GLY A O 1
ATOM 1527 N N . GLU A 1 202 ? -7.158 14.719 4.041 1.00 88.69 202 GLU A N 1
ATOM 1528 C CA . GLU A 1 202 ? -7.307 15.988 4.769 1.00 88.69 202 GLU A CA 1
ATOM 1529 C C . GLU A 1 202 ? -6.259 16.089 5.895 1.00 88.69 202 GLU A C 1
ATOM 1531 O O . GLU A 1 202 ? -6.573 16.035 7.091 1.00 88.69 202 GLU A O 1
ATOM 1536 N N . TYR A 1 203 ? -4.984 16.193 5.512 1.00 88.62 203 TYR A N 1
ATOM 1537 C CA . TYR A 1 203 ? -3.850 16.075 6.429 1.00 88.62 203 TYR A CA 1
ATOM 1538 C C . TYR A 1 203 ? -3.837 17.128 7.539 1.00 88.62 203 TYR A C 1
ATOM 1540 O O . TYR A 1 203 ? -3.598 16.788 8.697 1.00 88.62 203 TYR A O 1
ATOM 1548 N N . GLU A 1 204 ? -4.129 18.391 7.230 1.00 92.50 204 GLU A N 1
ATOM 1549 C CA . GLU A 1 204 ? -4.092 19.494 8.195 1.00 92.50 204 GLU A CA 1
ATOM 1550 C C . GLU A 1 204 ? -5.074 19.258 9.348 1.00 92.50 204 GLU A C 1
ATOM 1552 O O . GLU A 1 204 ? -4.713 19.359 10.525 1.00 92.50 204 GLU A O 1
ATOM 1557 N N . ARG A 1 205 ? -6.316 18.885 9.016 1.00 96.12 205 ARG A N 1
ATOM 1558 C CA . ARG A 1 205 ? -7.363 18.587 10.005 1.00 96.12 205 ARG A CA 1
ATOM 1559 C C . ARG A 1 205 ? -7.039 17.312 10.771 1.00 96.12 205 ARG A C 1
ATOM 1561 O O . ARG A 1 205 ? -7.183 17.278 11.993 1.00 96.12 205 ARG A O 1
ATOM 1568 N N . GLY A 1 206 ? -6.555 16.296 10.056 1.00 96.56 206 GLY A N 1
ATOM 1569 C CA . GLY A 1 206 ? -6.104 15.033 10.623 1.00 96.56 206 GLY A CA 1
ATOM 1570 C C . GLY A 1 206 ? -5.051 15.223 11.712 1.00 96.56 206 GLY A C 1
ATOM 1571 O O . GLY A 1 206 ? -5.236 14.787 12.850 1.00 96.56 206 GLY A O 1
ATOM 1572 N N . PHE A 1 207 ? -3.973 15.941 11.395 1.00 97.44 207 PHE A N 1
ATOM 1573 C CA . PHE A 1 207 ? -2.891 16.222 12.336 1.00 97.44 207 PHE A CA 1
ATOM 1574 C C . PHE A 1 207 ? -3.317 17.108 13.502 1.00 97.44 207 PHE A C 1
ATOM 1576 O O . PHE A 1 207 ? -2.868 16.867 14.627 1.00 97.44 207 PHE A O 1
ATOM 1583 N N . ALA A 1 208 ? -4.181 18.101 13.276 1.00 97.88 208 ALA A N 1
ATOM 1584 C CA . ALA A 1 208 ? -4.705 18.944 14.347 1.00 97.88 208 ALA A CA 1
ATOM 1585 C C . ALA A 1 208 ? -5.475 18.114 15.389 1.00 97.88 208 ALA A C 1
ATOM 1587 O O . ALA A 1 208 ? -5.205 18.222 16.590 1.00 97.88 208 ALA A O 1
ATOM 1588 N N . ASP A 1 209 ? -6.364 17.230 14.932 1.00 98.31 209 ASP A N 1
ATOM 1589 C CA . ASP A 1 209 ? -7.142 16.349 15.802 1.00 98.31 209 ASP A CA 1
ATOM 1590 C C . ASP A 1 209 ? -6.253 15.325 16.528 1.00 98.31 209 ASP A C 1
ATOM 1592 O O . ASP A 1 209 ? -6.346 15.196 17.750 1.00 98.31 209 ASP A O 1
ATOM 1596 N N . LEU A 1 210 ? -5.329 14.646 15.835 1.00 98.06 210 LEU A N 1
ATOM 1597 C CA . LEU A 1 210 ? -4.416 13.702 16.500 1.00 98.06 210 LEU A CA 1
ATOM 1598 C C . LEU A 1 210 ? -3.498 14.401 17.514 1.00 98.06 210 LEU A C 1
ATOM 1600 O O . LEU A 1 210 ? -3.239 13.866 18.590 1.00 98.06 210 LEU A O 1
ATOM 1604 N N . THR A 1 211 ? -3.056 15.626 17.225 1.00 98.38 211 THR A N 1
ATOM 1605 C CA . THR A 1 211 ? -2.265 16.431 18.169 1.00 98.38 211 THR A CA 1
ATOM 1606 C C . THR A 1 211 ? -3.084 16.822 19.396 1.00 98.38 211 THR A C 1
ATOM 1608 O O . THR A 1 211 ? -2.563 16.810 20.512 1.00 98.38 211 THR A O 1
ATOM 1611 N N . LYS A 1 212 ? -4.371 17.152 19.227 1.00 98.00 212 LYS A N 1
ATOM 1612 C CA . LYS A 1 212 ? -5.273 17.407 20.356 1.00 98.00 212 LYS A CA 1
ATOM 1613 C C . LYS A 1 212 ? -5.509 16.142 21.183 1.00 98.00 212 LYS A C 1
ATOM 1615 O O . LYS A 1 212 ? -5.469 16.237 22.407 1.00 98.00 212 LYS A O 1
ATOM 1620 N N . ALA A 1 213 ? -5.685 14.984 20.544 1.00 96.88 213 ALA A N 1
ATOM 1621 C CA . ALA A 1 213 ? -5.806 13.696 21.225 1.00 96.88 213 ALA A CA 1
ATOM 1622 C C . ALA A 1 213 ? -4.558 13.376 22.067 1.00 96.88 213 ALA A C 1
ATOM 1624 O O . ALA A 1 213 ? -4.701 13.080 23.246 1.00 96.88 213 ALA A O 1
ATOM 1625 N N . ILE A 1 214 ? -3.351 13.549 21.512 1.00 97.31 214 ILE A N 1
ATOM 1626 C CA . ILE A 1 214 ? -2.078 13.360 22.237 1.00 97.31 214 ILE A CA 1
ATOM 1627 C C . ILE A 1 214 ? -1.949 14.321 23.426 1.00 97.31 214 ILE A C 1
ATOM 1629 O O . ILE A 1 214 ? -1.471 13.937 24.485 1.00 97.31 214 ILE A O 1
ATOM 1633 N N . LYS A 1 215 ? -2.386 15.579 23.285 1.00 97.44 215 LYS A N 1
ATOM 1634 C CA . LYS A 1 215 ? -2.377 16.536 24.406 1.00 97.44 215 LYS A CA 1
ATOM 1635 C C . LYS A 1 215 ? -3.322 16.129 25.540 1.00 97.44 215 LYS A C 1
ATOM 1637 O O . LYS A 1 215 ? -3.046 16.462 26.686 1.00 97.44 215 LYS A O 1
ATOM 1642 N N . LEU A 1 216 ? -4.448 15.493 25.214 1.00 91.69 216 LEU A N 1
ATOM 1643 C CA . LEU A 1 216 ? -5.439 15.031 26.190 1.00 91.69 216 LEU A CA 1
ATOM 1644 C C . LEU A 1 216 ? -5.022 13.710 26.851 1.00 91.69 216 LEU A C 1
ATOM 1646 O O . LEU A 1 216 ? -5.262 13.537 28.041 1.00 91.69 216 LEU A O 1
ATOM 1650 N N . ASP A 1 217 ? -4.385 12.813 26.099 1.00 89.12 217 ASP A N 1
ATOM 1651 C CA . ASP A 1 217 ? -3.830 11.554 26.598 1.00 89.12 217 ASP A CA 1
ATOM 1652 C C . ASP A 1 217 ? -2.468 11.255 25.946 1.00 89.12 217 ASP A C 1
ATOM 1654 O O . ASP A 1 217 ? -2.398 10.622 24.885 1.00 89.12 217 ASP A O 1
ATOM 1658 N N . PRO A 1 218 ? -1.364 11.689 26.583 1.00 93.38 218 PRO A N 1
ATOM 1659 C CA . PRO A 1 218 ? -0.010 11.402 26.114 1.00 93.38 218 PRO A CA 1
ATOM 1660 C C . PRO A 1 218 ? 0.385 9.920 26.219 1.00 93.38 218 PRO A C 1
ATOM 1662 O O . PRO A 1 218 ? 1.456 9.548 25.749 1.00 93.38 218 PRO A O 1
ATOM 1665 N N . GLY A 1 219 ? -0.427 9.072 26.862 1.00 90.00 219 GLY A N 1
ATOM 1666 C CA . GLY A 1 219 ? -0.148 7.647 27.043 1.00 90.00 219 GLY A CA 1
ATOM 1667 C C . GLY A 1 219 ? -0.655 6.754 25.906 1.00 90.00 219 GLY A C 1
ATOM 1668 O O . GLY A 1 219 ? -0.275 5.580 25.839 1.00 90.00 219 GLY A O 1
ATOM 1669 N N . ASP A 1 220 ? -1.490 7.266 24.992 1.00 86.50 220 ASP A N 1
ATOM 1670 C CA . ASP A 1 220 ? -2.043 6.452 23.904 1.00 86.50 220 ASP A CA 1
ATOM 1671 C C . ASP A 1 220 ? -1.063 6.309 22.730 1.00 86.50 220 ASP A C 1
ATOM 1673 O O . ASP A 1 220 ? -1.096 7.041 21.734 1.00 86.50 220 ASP A O 1
ATOM 1677 N N . ALA A 1 221 ? -0.220 5.278 22.814 1.00 93.19 221 ALA A N 1
ATOM 1678 C CA . ALA A 1 221 ? 0.740 4.900 21.776 1.00 93.19 221 ALA A CA 1
ATOM 1679 C C . ALA A 1 221 ? 0.123 4.765 20.368 1.00 93.19 221 ALA A C 1
ATOM 1681 O O . ALA A 1 221 ? 0.806 4.991 19.369 1.00 93.19 221 ALA A O 1
ATOM 1682 N N . ARG A 1 222 ? -1.165 4.402 20.259 1.00 93.19 222 ARG A N 1
ATOM 1683 C CA . ARG A 1 222 ? -1.826 4.200 18.957 1.00 93.19 222 ARG A CA 1
ATOM 1684 C C . ARG A 1 222 ? -2.026 5.517 18.220 1.00 93.19 222 ARG A C 1
ATOM 1686 O O . ARG A 1 222 ? -2.015 5.529 16.988 1.00 93.19 222 ARG A O 1
ATOM 1693 N N . VAL A 1 223 ? -2.216 6.616 18.953 1.00 95.81 223 VAL A N 1
ATOM 1694 C CA . VAL A 1 223 ? -2.397 7.948 18.365 1.00 95.81 223 VAL A CA 1
ATOM 1695 C C . VAL A 1 223 ? -1.076 8.438 17.780 1.00 95.81 223 VAL A C 1
ATOM 1697 O O . VAL A 1 223 ? -1.060 8.869 16.628 1.00 95.81 223 VAL A O 1
ATOM 1700 N N . TYR A 1 224 ? 0.031 8.264 18.510 1.00 98.31 224 TYR A N 1
ATOM 1701 C CA . TYR A 1 224 ? 1.380 8.498 17.988 1.00 98.31 224 TYR A CA 1
ATOM 1702 C C . TYR A 1 224 ? 1.658 7.655 16.744 1.00 98.31 224 TYR A C 1
ATOM 1704 O O . TYR A 1 224 ? 2.036 8.196 15.713 1.00 98.31 224 TYR A O 1
ATOM 1712 N N . ALA A 1 225 ? 1.393 6.346 16.783 1.00 97.12 225 ALA A N 1
ATOM 1713 C CA . ALA A 1 225 ? 1.619 5.481 15.627 1.00 97.12 225 ALA A CA 1
ATOM 1714 C C . ALA A 1 225 ? 0.766 5.870 14.406 1.00 97.12 225 ALA A C 1
ATOM 1716 O O . ALA A 1 225 ? 1.255 5.836 13.277 1.00 97.12 225 ALA A O 1
ATOM 1717 N N . SER A 1 226 ? -0.489 6.277 14.624 1.00 94.81 226 SER A N 1
ATOM 1718 C CA . SER A 1 226 ? -1.378 6.752 13.554 1.00 94.81 226 SER A CA 1
ATOM 1719 C C . SER A 1 226 ? -0.864 8.050 12.930 1.00 94.81 226 SER A C 1
ATOM 1721 O O . SER A 1 226 ? -0.872 8.194 11.708 1.00 94.81 226 SER A O 1
ATOM 1723 N N . ARG A 1 227 ? -0.388 8.986 13.762 1.00 97.56 227 ARG A N 1
ATOM 1724 C CA . ARG A 1 227 ? 0.184 10.253 13.301 1.00 97.56 227 ARG A CA 1
ATOM 1725 C C . ARG A 1 227 ? 1.515 10.041 12.582 1.00 97.56 227 ARG A C 1
ATOM 1727 O O . ARG A 1 227 ? 1.713 10.577 11.497 1.00 97.56 227 ARG A O 1
ATOM 1734 N N . GLY A 1 228 ? 2.366 9.175 13.126 1.00 97.38 228 GLY A N 1
ATOM 1735 C CA . GLY A 1 228 ? 3.628 8.780 12.518 1.00 97.38 228 GLY A CA 1
ATOM 1736 C C . GLY A 1 228 ? 3.438 8.127 11.150 1.00 97.38 228 GLY A C 1
ATOM 1737 O O . GLY A 1 228 ? 4.134 8.488 10.208 1.00 97.38 228 GLY A O 1
ATOM 1738 N N . TYR A 1 229 ? 2.447 7.242 10.992 1.00 93.56 229 TYR A N 1
ATOM 1739 C CA . TYR A 1 229 ? 2.110 6.671 9.684 1.00 93.56 229 TYR A CA 1
ATOM 1740 C C . TYR A 1 229 ? 1.678 7.747 8.675 1.00 93.56 229 TYR A C 1
ATOM 1742 O O . TYR A 1 229 ? 2.153 7.759 7.543 1.00 93.56 229 TYR A O 1
ATOM 1750 N N . ALA A 1 230 ? 0.850 8.709 9.085 1.00 92.50 230 ALA A N 1
ATOM 1751 C CA . ALA A 1 230 ? 0.478 9.819 8.209 1.00 92.50 230 ALA A CA 1
ATOM 1752 C C . ALA A 1 230 ? 1.664 10.717 7.821 1.00 92.50 230 ALA A C 1
ATOM 1754 O O . ALA A 1 230 ? 1.729 11.178 6.681 1.00 92.50 230 ALA A O 1
ATOM 1755 N N . HIS A 1 231 ? 2.624 10.933 8.724 1.00 95.25 231 HIS A N 1
ATOM 1756 C CA . HIS A 1 231 ? 3.871 11.621 8.389 1.00 95.25 231 HIS A CA 1
ATOM 1757 C C . HIS A 1 231 ? 4.684 10.852 7.331 1.00 95.25 231 HIS A C 1
ATOM 1759 O O . HIS A 1 231 ? 5.246 11.482 6.437 1.00 95.25 231 HIS A O 1
ATOM 1765 N N . ILE A 1 232 ? 4.699 9.508 7.354 1.00 92.50 232 ILE A N 1
ATOM 1766 C CA . ILE A 1 232 ? 5.334 8.694 6.295 1.00 92.50 232 ILE A CA 1
ATOM 1767 C C . ILE A 1 232 ? 4.679 8.962 4.939 1.00 92.50 232 ILE A C 1
ATOM 1769 O O . ILE A 1 232 ? 5.393 9.197 3.965 1.00 92.50 232 ILE A O 1
ATOM 1773 N N . GLU A 1 233 ? 3.346 8.958 4.878 1.00 85.38 233 GLU A N 1
ATOM 1774 C CA . GLU A 1 233 ? 2.595 9.205 3.638 1.00 85.38 233 GLU A CA 1
ATOM 1775 C C . GLU A 1 233 ? 2.851 10.616 3.076 1.00 85.38 233 GLU A C 1
ATOM 1777 O O . GLU A 1 233 ? 2.928 10.790 1.862 1.00 85.38 233 GLU A O 1
ATOM 1782 N N . LYS A 1 234 ? 3.074 11.618 3.941 1.00 85.62 234 LYS A N 1
ATOM 1783 C CA . LYS A 1 234 ? 3.484 12.973 3.526 1.00 85.62 234 LYS A CA 1
ATOM 1784 C C . LYS A 1 234 ? 4.966 13.125 3.178 1.00 85.62 234 LYS A C 1
ATOM 1786 O O . LYS A 1 234 ? 5.370 14.191 2.718 1.00 85.62 234 LYS A O 1
ATOM 1791 N N . GLY A 1 235 ? 5.789 12.108 3.418 1.00 89.12 235 GLY A N 1
ATOM 1792 C CA . GLY A 1 235 ? 7.242 12.197 3.255 1.00 89.12 235 GLY A CA 1
ATOM 1793 C C . GLY A 1 235 ? 7.972 12.921 4.396 1.00 89.12 235 GLY A C 1
ATOM 1794 O O . GLY A 1 235 ? 9.160 13.215 4.288 1.00 89.12 235 GLY A O 1
ATOM 1795 N N . GLU A 1 236 ? 7.294 13.194 5.510 1.00 94.38 236 GLU A N 1
ATOM 1796 C CA . GLU A 1 236 ? 7.824 13.880 6.695 1.00 94.38 236 GLU A CA 1
ATOM 1797 C C . GLU A 1 236 ? 8.501 12.866 7.640 1.00 94.38 236 GLU A C 1
ATOM 1799 O O . GLU A 1 236 ? 8.085 12.639 8.777 1.00 94.38 236 GLU A O 1
ATOM 1804 N N . PHE A 1 237 ? 9.548 12.199 7.151 1.00 96.00 237 PHE A N 1
ATOM 1805 C CA . PHE A 1 237 ? 10.090 10.998 7.797 1.00 96.00 237 PHE A CA 1
ATOM 1806 C C . PHE A 1 237 ? 10.670 11.226 9.201 1.00 96.00 237 PHE A C 1
ATOM 1808 O O . PHE A 1 237 ? 10.544 10.346 10.048 1.00 96.00 237 PHE A O 1
ATOM 1815 N N . ASP A 1 238 ? 11.268 12.386 9.489 1.00 98.19 238 ASP A N 1
ATOM 1816 C CA . ASP A 1 238 ? 11.803 12.676 10.830 1.00 98.19 238 ASP A CA 1
ATOM 1817 C C . ASP A 1 238 ? 10.693 12.818 11.880 1.00 98.19 238 ASP A C 1
ATOM 1819 O O . ASP A 1 238 ? 10.811 12.284 12.985 1.00 98.19 238 ASP A O 1
ATOM 1823 N N . ALA A 1 239 ? 9.577 13.462 11.519 1.00 98.00 239 ALA A N 1
ATOM 1824 C CA . ALA A 1 239 ? 8.397 13.545 12.377 1.00 98.00 239 ALA A CA 1
ATOM 1825 C C . ALA A 1 239 ? 7.777 12.155 12.594 1.00 98.00 239 ALA A C 1
ATOM 1827 O O . ALA A 1 239 ? 7.441 11.797 13.724 1.00 98.00 239 ALA A O 1
ATOM 1828 N N . ALA A 1 240 ? 7.717 11.334 11.537 1.00 98.25 240 ALA A N 1
ATOM 1829 C CA . ALA A 1 240 ? 7.273 9.948 11.642 1.00 98.25 240 ALA A CA 1
ATOM 1830 C C . ALA A 1 240 ? 8.127 9.132 12.623 1.00 98.25 240 ALA A C 1
ATOM 1832 O O . ALA A 1 240 ? 7.588 8.439 13.486 1.00 98.25 240 ALA A O 1
ATOM 1833 N N . ILE A 1 241 ? 9.456 9.228 12.515 1.00 98.81 241 ILE A N 1
ATOM 1834 C CA . ILE A 1 241 ? 10.401 8.521 13.388 1.00 98.81 241 ILE A CA 1
ATOM 1835 C C . ILE A 1 241 ? 10.231 8.955 14.846 1.00 98.81 241 ILE A C 1
ATOM 1837 O O . ILE A 1 241 ? 10.257 8.095 15.730 1.00 98.81 241 ILE A O 1
ATOM 1841 N N . ALA A 1 242 ? 10.047 10.252 15.107 1.00 98.56 242 ALA A N 1
ATOM 1842 C CA . ALA A 1 242 ? 9.832 10.768 16.456 1.00 98.56 242 ALA A CA 1
ATOM 1843 C C . ALA A 1 242 ? 8.553 10.191 17.086 1.00 98.56 242 ALA A C 1
ATOM 1845 O O . ALA A 1 242 ? 8.609 9.616 18.175 1.00 98.56 242 ALA A O 1
ATOM 1846 N N . ASP A 1 243 ? 7.427 10.257 16.371 1.00 98.62 243 ASP A N 1
ATOM 1847 C CA . ASP A 1 243 ? 6.146 9.729 16.849 1.00 98.62 243 ASP A CA 1
ATOM 1848 C C . ASP A 1 243 ? 6.182 8.213 17.063 1.00 98.62 243 ASP A C 1
ATOM 1850 O O . ASP A 1 243 ? 5.755 7.710 18.103 1.00 98.62 243 ASP A O 1
ATOM 1854 N N . LEU A 1 244 ? 6.731 7.463 16.107 1.00 98.69 244 LEU A N 1
ATOM 1855 C CA . LEU A 1 244 ? 6.818 6.007 16.216 1.00 98.69 244 LEU A CA 1
ATOM 1856 C C . LEU A 1 244 ? 7.781 5.571 17.325 1.00 98.69 244 LEU A C 1
ATOM 1858 O O . LEU A 1 244 ? 7.558 4.541 17.957 1.00 98.69 244 LEU A O 1
ATOM 1862 N N . SER A 1 245 ? 8.814 6.364 17.615 1.00 98.75 245 SER A N 1
ATOM 1863 C CA . SER A 1 245 ? 9.705 6.104 18.749 1.00 98.75 245 SER A CA 1
ATOM 1864 C C . SER A 1 245 ? 9.004 6.308 20.091 1.00 98.75 245 SER A C 1
ATOM 1866 O O . SER A 1 245 ? 9.197 5.488 20.989 1.00 98.75 245 SER A O 1
ATOM 1868 N N . GLU A 1 246 ? 8.143 7.323 20.227 1.00 98.62 246 GLU A N 1
ATOM 1869 C CA . GLU A 1 246 ? 7.322 7.478 21.436 1.00 98.62 246 GLU A CA 1
ATOM 1870 C C . GLU A 1 246 ? 6.287 6.346 21.549 1.00 98.62 246 GLU A C 1
ATOM 1872 O O . GLU A 1 246 ? 6.124 5.765 22.622 1.00 98.62 246 GLU A O 1
ATOM 1877 N N . ALA A 1 247 ? 5.663 5.930 20.439 1.00 98.12 247 ALA A N 1
ATOM 1878 C CA . ALA A 1 247 ? 4.758 4.778 20.426 1.00 98.12 247 ALA A CA 1
ATOM 1879 C C . ALA A 1 247 ? 5.449 3.480 20.894 1.00 98.12 247 ALA A C 1
ATOM 1881 O O . ALA A 1 247 ? 4.886 2.734 21.698 1.00 98.12 247 ALA A O 1
ATOM 1882 N N . ILE A 1 248 ? 6.683 3.229 20.438 1.00 98.44 248 ILE A N 1
ATOM 1883 C CA . ILE A 1 248 ? 7.508 2.084 20.861 1.00 98.44 248 ILE A CA 1
ATOM 1884 C C . ILE A 1 248 ? 7.873 2.186 22.344 1.00 98.44 248 ILE A C 1
ATOM 1886 O O . ILE A 1 248 ? 7.777 1.196 23.064 1.00 98.44 248 ILE A O 1
ATOM 1890 N N . LYS A 1 249 ? 8.254 3.372 22.825 1.00 98.19 249 LYS A N 1
ATOM 1891 C CA . LYS A 1 249 ? 8.570 3.598 24.242 1.00 98.19 249 LYS A CA 1
ATOM 1892 C C . LYS A 1 249 ? 7.368 3.310 25.147 1.00 98.19 249 LYS A C 1
ATOM 1894 O O . LYS A 1 249 ? 7.533 2.684 26.189 1.00 98.19 249 LYS A O 1
ATOM 1899 N N . LEU A 1 250 ? 6.170 3.729 24.738 1.00 92.12 250 LEU A N 1
ATOM 1900 C CA . LEU A 1 250 ? 4.925 3.488 25.473 1.00 92.12 250 LEU A CA 1
ATOM 1901 C C . LEU A 1 250 ? 4.486 2.014 25.417 1.00 92.12 250 LEU A C 1
ATOM 1903 O O . LEU A 1 250 ? 3.962 1.480 26.394 1.00 92.12 250 LEU A O 1
ATOM 1907 N N . ARG A 1 251 ? 4.670 1.345 24.273 1.00 94.25 251 ARG A N 1
ATOM 1908 C CA . ARG A 1 251 ? 4.236 -0.041 24.024 1.00 94.25 251 ARG A CA 1
ATOM 1909 C C . ARG A 1 251 ? 5.302 -0.788 23.193 1.00 94.25 251 ARG A C 1
ATOM 1911 O O . ARG A 1 251 ? 5.155 -0.920 21.976 1.00 94.25 251 ARG A O 1
ATOM 1918 N N . PRO A 1 252 ? 6.344 -1.358 23.828 1.00 95.69 252 PRO A N 1
ATOM 1919 C CA . PRO A 1 252 ? 7.518 -1.887 23.120 1.00 95.69 252 PRO A CA 1
ATOM 1920 C C . PRO A 1 252 ? 7.312 -3.238 22.427 1.00 95.69 252 PRO A C 1
ATOM 1922 O O . PRO A 1 252 ? 8.201 -3.682 21.706 1.00 95.69 252 PRO A O 1
ATOM 1925 N N . ARG A 1 253 ? 6.171 -3.909 22.634 1.00 95.00 253 ARG A N 1
ATOM 1926 C CA . ARG A 1 253 ? 5.855 -5.236 22.068 1.00 95.00 253 ARG A CA 1
ATOM 1927 C C . ARG A 1 253 ? 4.794 -5.187 20.964 1.00 95.00 253 ARG A C 1
ATOM 1929 O O . ARG A 1 253 ? 4.019 -6.122 20.809 1.00 95.00 253 ARG A O 1
ATOM 1936 N N . VAL A 1 254 ? 4.740 -4.092 20.207 1.00 94.19 254 VAL A N 1
ATOM 1937 C CA . VAL A 1 254 ? 3.811 -3.937 19.078 1.00 94.19 254 VAL A CA 1
ATOM 1938 C C . VAL A 1 254 ? 4.601 -3.920 17.771 1.00 94.19 254 VAL A C 1
ATOM 1940 O O . VAL A 1 254 ? 5.244 -2.925 17.440 1.00 94.19 254 VAL A O 1
ATOM 1943 N N . ALA A 1 255 ? 4.549 -5.024 17.019 1.00 95.94 255 ALA A N 1
ATOM 1944 C CA . ALA A 1 255 ? 5.354 -5.224 15.809 1.00 95.94 255 ALA A CA 1
ATOM 1945 C C . ALA A 1 255 ? 5.144 -4.128 14.748 1.00 95.94 255 ALA A C 1
ATOM 1947 O O . ALA A 1 255 ? 6.109 -3.658 14.148 1.00 95.94 255 ALA A O 1
ATOM 1948 N N . SER A 1 256 ? 3.903 -3.663 14.559 1.00 95.81 256 SER A N 1
ATOM 1949 C CA . SER A 1 256 ? 3.570 -2.643 13.556 1.00 95.81 256 SER A CA 1
ATOM 1950 C C . SER A 1 256 ? 4.244 -1.289 13.801 1.00 95.81 256 SER A C 1
ATOM 1952 O O . SER A 1 256 ? 4.413 -0.519 12.861 1.00 95.81 256 SER A O 1
ATOM 1954 N N . TYR A 1 257 ? 4.639 -0.967 15.039 1.00 97.81 257 TYR A N 1
ATOM 1955 C CA . TYR A 1 257 ? 5.330 0.296 15.320 1.00 97.81 257 TYR A CA 1
ATOM 1956 C C . TYR A 1 257 ? 6.770 0.270 14.809 1.00 97.81 257 TYR A C 1
ATOM 1958 O O . TYR A 1 257 ? 7.224 1.246 14.215 1.00 97.81 257 TYR A O 1
ATOM 1966 N N . TYR A 1 258 ? 7.455 -0.865 14.975 1.00 98.50 258 TYR A N 1
ATOM 1967 C CA . TYR A 1 258 ? 8.781 -1.080 14.400 1.00 98.50 258 TYR A CA 1
ATOM 1968 C C . TYR A 1 258 ? 8.704 -1.181 12.879 1.00 98.50 258 TYR A C 1
ATOM 1970 O O . TYR A 1 258 ? 9.487 -0.531 12.204 1.00 98.50 258 TYR A O 1
ATOM 1978 N N . ASP A 1 259 ? 7.727 -1.905 12.324 1.00 96.94 259 ASP A N 1
ATOM 1979 C CA . ASP A 1 259 ? 7.554 -2.007 10.867 1.00 96.94 259 ASP A CA 1
ATOM 1980 C C . ASP A 1 259 ? 7.360 -0.624 10.212 1.00 96.94 259 ASP A C 1
ATOM 1982 O O . ASP A 1 259 ? 8.067 -0.267 9.269 1.00 96.94 259 ASP A O 1
ATOM 1986 N N . ASN A 1 260 ? 6.489 0.218 10.780 1.00 96.75 260 ASN A N 1
ATOM 1987 C CA . ASN A 1 260 ? 6.282 1.582 10.290 1.00 96.75 260 ASN A CA 1
ATOM 1988 C C . ASN A 1 260 ? 7.534 2.461 10.455 1.00 96.75 260 ASN A C 1
ATOM 1990 O O . ASN A 1 260 ? 7.850 3.255 9.567 1.00 96.75 260 ASN A O 1
ATOM 1994 N N . ARG A 1 261 ? 8.277 2.342 11.565 1.00 98.50 261 ARG A N 1
ATOM 1995 C CA . ARG A 1 261 ? 9.493 3.151 11.765 1.00 98.50 261 ARG A CA 1
ATOM 1996 C C . ARG A 1 261 ? 10.621 2.690 10.844 1.00 98.50 261 ARG A C 1
ATOM 1998 O O . ARG A 1 261 ? 11.305 3.525 10.254 1.00 98.50 261 ARG A O 1
ATOM 2005 N N . GLY A 1 262 ? 10.723 1.382 10.623 1.00 97.56 262 GLY A N 1
ATOM 2006 C CA . GLY A 1 262 ? 11.585 0.773 9.621 1.00 97.56 262 GLY A CA 1
ATOM 2007 C C . GLY A 1 262 ? 11.274 1.282 8.215 1.00 97.56 262 GLY A C 1
ATOM 2008 O O . GLY A 1 262 ? 12.197 1.613 7.471 1.00 97.56 262 GLY A O 1
ATOM 2009 N N . LEU A 1 263 ? 9.992 1.458 7.871 1.00 94.44 263 LEU A N 1
ATOM 2010 C CA . LEU A 1 263 ? 9.577 2.074 6.608 1.00 94.44 263 LEU A CA 1
ATOM 2011 C C . LEU A 1 263 ? 10.041 3.531 6.492 1.00 94.44 263 LEU A C 1
ATOM 2013 O O . LEU A 1 263 ? 10.572 3.913 5.447 1.00 94.44 263 LEU A O 1
ATOM 2017 N N . ALA A 1 264 ? 9.904 4.332 7.551 1.00 96.25 264 ALA A N 1
ATOM 2018 C CA . ALA A 1 264 ? 10.412 5.704 7.569 1.00 96.25 264 ALA A CA 1
ATOM 2019 C C . ALA A 1 264 ? 11.943 5.747 7.381 1.00 96.25 264 ALA A C 1
ATOM 2021 O O . ALA A 1 264 ? 12.442 6.485 6.530 1.00 96.25 264 ALA A O 1
ATOM 2022 N N . TYR A 1 265 ? 12.690 4.897 8.094 1.00 97.50 265 TYR A N 1
ATOM 2023 C CA . TYR A 1 265 ? 14.140 4.768 7.924 1.00 97.50 265 TYR A CA 1
ATOM 2024 C C . TYR A 1 265 ? 14.530 4.320 6.510 1.00 97.50 265 TYR A C 1
ATOM 2026 O O . TYR A 1 265 ? 15.435 4.900 5.908 1.00 97.50 265 TYR A O 1
ATOM 2034 N N . ALA A 1 266 ? 13.813 3.353 5.933 1.00 91.69 266 ALA A N 1
ATOM 2035 C CA . ALA A 1 266 ? 14.048 2.881 4.571 1.00 91.69 266 ALA A CA 1
ATOM 2036 C C . ALA A 1 266 ? 13.859 4.007 3.543 1.00 91.69 266 ALA A C 1
ATOM 2038 O O . ALA A 1 266 ? 14.676 4.167 2.637 1.00 91.69 266 ALA A O 1
ATOM 2039 N N . ARG A 1 267 ? 12.820 4.838 3.705 1.00 89.50 267 ARG A N 1
ATOM 2040 C CA . ARG A 1 267 ? 12.569 6.005 2.843 1.00 89.50 267 ARG A CA 1
ATOM 2041 C C . ARG A 1 267 ? 13.649 7.081 2.970 1.00 89.50 267 ARG A C 1
ATOM 2043 O O . ARG A 1 267 ? 13.990 7.705 1.969 1.00 89.50 267 ARG A O 1
ATOM 2050 N N . LYS A 1 268 ? 14.251 7.229 4.154 1.00 93.00 268 LYS A N 1
ATOM 2051 C CA . LYS A 1 268 ? 15.445 8.063 4.379 1.00 93.00 268 LYS A CA 1
ATOM 2052 C C . LYS A 1 268 ? 16.757 7.427 3.905 1.00 93.00 268 LYS A C 1
ATOM 2054 O O . LYS A 1 268 ? 17.806 8.048 4.050 1.00 93.00 268 LYS A O 1
ATOM 2059 N N . LYS A 1 269 ? 16.723 6.209 3.349 1.00 90.12 269 LYS A N 1
ATOM 2060 C CA . LYS A 1 269 ? 17.906 5.407 2.986 1.00 90.12 269 LYS A CA 1
ATOM 2061 C C . LYS A 1 269 ? 18.804 5.062 4.186 1.00 90.12 269 LYS A C 1
ATOM 2063 O O . LYS A 1 269 ? 19.978 4.744 4.024 1.00 90.12 269 LYS A O 1
ATOM 2068 N N . GLU A 1 270 ? 18.254 5.080 5.399 1.00 93.81 270 GLU A N 1
ATOM 2069 C CA . GLU A 1 270 ? 18.946 4.708 6.636 1.00 93.81 270 GLU A CA 1
ATOM 2070 C C . GLU A 1 270 ? 18.872 3.187 6.834 1.00 93.81 270 GLU A C 1
ATOM 2072 O O . GLU A 1 270 ? 18.142 2.665 7.679 1.00 93.81 270 GLU A O 1
ATOM 2077 N N . ARG A 1 271 ? 19.633 2.479 5.996 1.00 91.69 271 ARG A N 1
ATOM 2078 C CA . ARG A 1 271 ? 19.592 1.024 5.816 1.00 91.69 271 ARG A CA 1
ATOM 2079 C C . ARG A 1 271 ? 19.606 0.219 7.119 1.00 91.69 271 ARG A C 1
ATOM 2081 O O . ARG A 1 271 ? 18.678 -0.546 7.367 1.00 91.69 271 ARG A O 1
ATOM 2088 N N . ASP A 1 272 ? 20.652 0.368 7.928 1.00 95.19 272 ASP A N 1
ATOM 2089 C CA . ASP A 1 272 ? 20.882 -0.516 9.080 1.00 95.19 272 ASP A CA 1
ATOM 2090 C C . ASP A 1 272 ? 19.793 -0.359 10.143 1.00 95.19 272 ASP A C 1
ATOM 2092 O O . ASP A 1 272 ? 19.354 -1.335 10.750 1.00 95.19 272 ASP A O 1
ATOM 2096 N N . ARG A 1 273 ? 19.294 0.871 10.312 1.00 97.75 273 ARG A N 1
ATOM 2097 C CA . ARG A 1 273 ? 18.187 1.179 11.223 1.00 97.75 273 ARG A CA 1
ATOM 2098 C C . ARG A 1 273 ? 16.872 0.587 10.727 1.00 97.75 273 ARG A C 1
ATOM 2100 O O . ARG A 1 273 ? 16.149 -0.014 11.517 1.00 97.75 273 ARG A O 1
ATOM 2107 N N . ALA A 1 274 ? 16.598 0.683 9.425 1.00 97.44 274 ALA A N 1
ATOM 2108 C CA . ALA A 1 274 ? 15.427 0.049 8.826 1.00 97.44 274 ALA A CA 1
ATOM 2109 C C . ALA A 1 274 ? 15.455 -1.477 9.000 1.00 97.44 274 ALA A C 1
ATOM 2111 O O . ALA A 1 274 ? 14.465 -2.075 9.419 1.00 97.44 274 ALA A O 1
ATOM 2112 N N . LEU A 1 275 ? 16.601 -2.107 8.724 1.00 96.62 275 LEU A N 1
ATOM 2113 C CA . LEU A 1 275 ? 16.760 -3.552 8.859 1.00 96.62 275 LEU A CA 1
ATOM 2114 C C . LEU A 1 275 ? 16.614 -4.015 10.316 1.00 96.62 275 LEU A C 1
ATOM 2116 O O . LEU A 1 275 ? 15.957 -5.026 10.569 1.00 96.62 275 LEU A O 1
ATOM 2120 N N . ALA A 1 276 ? 17.186 -3.274 11.269 1.00 98.12 276 ALA A N 1
ATOM 2121 C CA . ALA A 1 276 ? 17.038 -3.553 12.695 1.00 98.12 276 ALA A CA 1
ATOM 2122 C C . ALA A 1 276 ? 15.564 -3.515 13.131 1.00 98.12 276 ALA A C 1
ATOM 2124 O O . ALA A 1 276 ? 15.102 -4.442 13.798 1.00 98.12 276 ALA A O 1
ATOM 2125 N N . ASP A 1 277 ? 14.814 -2.501 12.698 1.00 98.44 277 ASP A N 1
ATOM 2126 C CA . ASP A 1 277 ? 13.393 -2.363 13.020 1.00 98.44 277 ASP A CA 1
ATOM 2127 C C . ASP A 1 277 ? 12.535 -3.464 12.375 1.00 98.44 277 ASP A C 1
ATOM 2129 O O . ASP A 1 277 ? 11.699 -4.061 13.054 1.00 98.44 277 ASP A O 1
ATOM 2133 N N . TYR A 1 278 ? 12.772 -3.828 11.110 1.00 98.00 278 TYR A N 1
ATOM 2134 C CA . TYR A 1 278 ? 12.054 -4.952 10.496 1.00 98.00 278 TYR A CA 1
ATOM 2135 C C . TYR A 1 278 ? 12.359 -6.288 11.184 1.00 98.00 278 TYR A C 1
ATOM 2137 O O . TYR A 1 278 ? 11.461 -7.109 11.371 1.00 98.00 278 TYR A O 1
ATOM 2145 N N . ASN A 1 279 ? 13.606 -6.511 11.607 1.00 98.06 279 ASN A N 1
ATOM 2146 C CA . ASN A 1 279 ? 13.966 -7.705 12.369 1.00 98.06 279 ASN A CA 1
ATOM 2147 C C . ASN A 1 279 ? 13.303 -7.719 13.754 1.00 98.06 279 ASN A C 1
ATOM 2149 O O . ASN A 1 279 ? 12.822 -8.769 14.177 1.00 98.06 279 ASN A O 1
ATOM 2153 N N . ALA A 1 280 ? 13.218 -6.572 14.433 1.00 98.38 280 ALA A N 1
ATOM 2154 C CA . ALA A 1 280 ? 12.491 -6.447 15.693 1.00 98.38 280 ALA A CA 1
ATOM 2155 C C . ALA A 1 280 ? 10.988 -6.719 15.510 1.00 98.38 280 ALA A C 1
ATOM 2157 O O . ALA A 1 280 ? 10.405 -7.466 16.294 1.00 98.38 280 ALA A O 1
ATOM 2158 N N . ALA A 1 281 ? 10.373 -6.193 14.445 1.00 98.06 281 ALA A N 1
ATOM 2159 C CA . ALA A 1 281 ? 8.975 -6.461 14.112 1.00 98.06 281 ALA A CA 1
ATOM 2160 C C . ALA A 1 281 ? 8.712 -7.964 13.916 1.00 98.06 281 ALA A C 1
ATOM 2162 O O . ALA A 1 281 ? 7.767 -8.494 14.495 1.00 98.06 281 ALA A O 1
ATOM 2163 N N . ILE A 1 282 ? 9.577 -8.661 13.168 1.00 98.06 282 ILE A N 1
ATOM 2164 C CA . ILE A 1 282 ? 9.486 -10.114 12.935 1.00 98.06 282 ILE A CA 1
ATOM 2165 C C . ILE A 1 282 ? 9.741 -10.914 14.220 1.00 98.06 282 ILE A C 1
ATOM 2167 O O . ILE A 1 282 ? 9.119 -11.951 14.432 1.00 98.06 282 ILE A O 1
ATOM 2171 N N . ALA A 1 283 ? 10.642 -10.457 15.092 1.00 98.19 283 ALA A N 1
ATOM 2172 C CA . ALA A 1 283 ? 10.893 -11.117 16.372 1.00 98.19 283 ALA A CA 1
ATOM 2173 C C . ALA A 1 283 ? 9.695 -11.001 17.332 1.00 98.19 283 ALA A C 1
ATOM 2175 O O . ALA A 1 283 ? 9.416 -11.937 18.078 1.00 98.19 283 ALA A O 1
ATOM 2176 N N . ILE A 1 284 ? 8.988 -9.865 17.309 1.00 97.00 284 ILE A N 1
ATOM 2177 C CA . ILE A 1 284 ? 7.776 -9.635 18.109 1.00 97.00 284 ILE A CA 1
ATOM 2178 C C . ILE A 1 284 ? 6.590 -10.418 17.537 1.00 97.00 284 ILE A C 1
ATOM 2180 O O . ILE A 1 284 ? 5.863 -11.055 18.295 1.00 97.00 284 ILE A O 1
ATOM 2184 N N . ASP A 1 285 ? 6.400 -10.373 16.218 1.00 96.25 285 ASP A N 1
ATOM 2185 C CA . ASP A 1 285 ? 5.358 -11.118 15.513 1.00 96.25 285 ASP A CA 1
ATOM 2186 C C . ASP A 1 285 ? 5.943 -11.892 14.317 1.00 96.25 285 ASP A C 1
ATOM 2188 O O . ASP A 1 285 ? 6.017 -11.371 13.195 1.00 96.25 285 ASP A O 1
ATOM 2192 N N . PRO A 1 286 ? 6.302 -13.174 14.522 1.00 96.81 286 PRO A N 1
ATOM 2193 C CA . PRO A 1 286 ? 6.826 -14.034 13.462 1.00 96.81 286 PRO A CA 1
ATOM 2194 C C . PRO A 1 286 ? 5.831 -14.331 12.333 1.00 96.81 286 PRO A C 1
ATOM 2196 O O . PRO A 1 286 ? 6.221 -14.924 11.325 1.00 96.81 286 PRO A O 1
ATOM 2199 N N . LYS A 1 287 ? 4.551 -13.963 12.487 1.00 95.94 287 LYS A N 1
ATOM 2200 C CA . LYS A 1 287 ? 3.502 -14.144 11.476 1.00 95.94 287 LYS A CA 1
ATOM 2201 C C . LYS A 1 287 ? 3.171 -12.849 10.726 1.00 95.94 287 LYS A C 1
ATOM 2203 O O . LYS A 1 287 ? 2.276 -12.853 9.882 1.00 95.94 287 LYS A O 1
ATOM 2208 N N . SER A 1 288 ? 3.909 -11.763 10.965 1.00 94.31 288 SER A N 1
ATOM 2209 C CA . SER A 1 288 ? 3.693 -10.486 10.283 1.00 94.31 288 SER A CA 1
ATOM 2210 C C . SER A 1 288 ? 4.138 -10.533 8.817 1.00 94.31 288 SER A C 1
ATOM 2212 O O . SER A 1 288 ? 5.292 -10.256 8.479 1.00 94.31 288 SER A O 1
ATOM 2214 N N . ALA A 1 289 ? 3.201 -10.834 7.913 1.00 96.12 289 ALA A N 1
ATOM 2215 C CA . ALA A 1 289 ? 3.445 -10.816 6.469 1.00 96.12 289 ALA A CA 1
ATOM 2216 C C . ALA A 1 289 ? 3.953 -9.443 5.975 1.00 96.12 289 ALA A C 1
ATOM 2218 O O . ALA A 1 289 ? 4.840 -9.380 5.120 1.00 96.12 289 ALA A O 1
ATOM 2219 N N . ASN A 1 290 ? 3.449 -8.343 6.553 1.00 93.75 290 ASN A N 1
ATOM 2220 C CA . ASN A 1 290 ? 3.887 -6.978 6.235 1.00 93.75 290 ASN A CA 1
ATOM 2221 C C . ASN A 1 290 ? 5.382 -6.770 6.504 1.00 93.75 290 ASN A C 1
ATOM 2223 O O . ASN A 1 290 ? 6.084 -6.281 5.620 1.00 93.75 290 ASN A O 1
ATOM 2227 N N . ALA A 1 291 ? 5.885 -7.213 7.661 1.00 94.81 291 ALA A N 1
ATOM 2228 C CA . ALA A 1 291 ? 7.291 -7.037 8.021 1.00 94.81 291 ALA A CA 1
ATOM 2229 C C . ALA A 1 291 ? 8.230 -7.825 7.090 1.00 94.81 291 ALA A C 1
ATOM 2231 O O . ALA A 1 291 ? 9.260 -7.304 6.654 1.00 94.81 291 ALA A O 1
ATOM 2232 N N . PHE A 1 292 ? 7.855 -9.051 6.699 1.00 97.69 292 PHE A N 1
ATOM 2233 C CA . PHE A 1 292 ? 8.605 -9.817 5.695 1.00 97.69 292 PHE A CA 1
ATOM 2234 C C . PHE A 1 292 ? 8.603 -9.138 4.321 1.00 97.69 292 PHE A C 1
ATOM 2236 O O . PHE A 1 292 ? 9.658 -9.040 3.688 1.00 97.69 292 PHE A O 1
ATOM 2243 N N . ASN A 1 293 ? 7.451 -8.624 3.878 1.00 96.75 293 ASN A N 1
ATOM 2244 C CA . ASN A 1 293 ? 7.348 -7.882 2.624 1.00 96.75 293 ASN A CA 1
ATOM 2245 C C . ASN A 1 293 ? 8.196 -6.598 2.652 1.00 96.75 293 ASN A C 1
ATOM 2247 O O . ASN A 1 293 ? 8.929 -6.327 1.706 1.00 96.75 293 ASN A O 1
ATOM 2251 N N . ASN A 1 294 ? 8.126 -5.808 3.723 1.00 94.81 294 ASN A N 1
ATOM 2252 C CA . ASN A 1 294 ? 8.852 -4.542 3.821 1.00 94.81 294 ASN A CA 1
ATOM 2253 C C . ASN A 1 294 ? 10.368 -4.754 3.937 1.00 94.81 294 ASN A C 1
ATOM 2255 O O . ASN A 1 294 ? 11.142 -4.011 3.329 1.00 94.81 294 ASN A O 1
ATOM 2259 N N . ARG A 1 295 ? 10.804 -5.822 4.615 1.00 96.19 295 ARG A N 1
ATOM 2260 C CA . ARG A 1 295 ? 12.213 -6.234 4.615 1.00 96.19 295 ARG A CA 1
ATOM 2261 C C . ARG A 1 295 ? 12.673 -6.699 3.230 1.00 96.19 295 ARG A C 1
ATOM 2263 O O . ARG A 1 295 ? 13.749 -6.307 2.793 1.00 96.19 295 ARG A O 1
ATOM 2270 N N . GLY A 1 296 ? 11.854 -7.474 2.514 1.00 94.56 296 GLY A N 1
ATOM 2271 C CA . GLY A 1 296 ? 12.122 -7.846 1.118 1.00 94.56 296 GLY A CA 1
ATOM 2272 C C . GLY A 1 296 ? 12.268 -6.622 0.207 1.00 94.56 296 GLY A C 1
ATOM 2273 O O . GLY A 1 296 ? 13.204 -6.540 -0.587 1.00 94.56 296 GLY A O 1
ATOM 2274 N N . TYR A 1 297 ? 11.409 -5.620 0.401 1.00 91.00 297 TYR A N 1
ATOM 2275 C CA . TYR A 1 297 ? 11.490 -4.333 -0.289 1.00 91.00 297 TYR A CA 1
ATOM 2276 C C . TYR A 1 297 ? 12.776 -3.569 0.027 1.00 91.00 297 TYR A C 1
ATOM 2278 O O . TYR A 1 297 ? 13.365 -2.966 -0.871 1.00 91.00 297 TYR A O 1
ATOM 2286 N N . LEU A 1 298 ? 13.249 -3.605 1.274 1.00 92.38 298 LEU A N 1
ATOM 2287 C CA . LEU A 1 298 ? 14.530 -3.005 1.649 1.00 92.38 298 LEU A CA 1
ATOM 2288 C C . LEU A 1 298 ? 15.702 -3.661 0.901 1.00 92.38 298 LEU A C 1
ATOM 2290 O O . LEU A 1 298 ? 16.510 -2.945 0.311 1.00 92.38 298 LEU A O 1
ATOM 2294 N N . TYR A 1 299 ? 15.755 -4.999 0.871 1.00 90.25 299 TYR A N 1
ATOM 2295 C CA . TYR A 1 299 ? 16.783 -5.747 0.134 1.00 90.25 299 TYR A CA 1
ATOM 2296 C C . TYR A 1 299 ? 16.760 -5.434 -1.366 1.00 90.25 299 TYR A C 1
ATOM 2298 O O . TYR A 1 299 ? 17.802 -5.165 -1.958 1.00 90.25 299 TYR A O 1
ATOM 2306 N N . GLN A 1 300 ? 15.569 -5.372 -1.968 1.00 87.62 300 GLN A N 1
ATOM 2307 C CA . GLN A 1 300 ? 15.415 -5.014 -3.378 1.00 87.62 300 GLN A CA 1
ATOM 2308 C C . GLN A 1 300 ? 15.878 -3.580 -3.676 1.00 87.62 300 GLN A C 1
ATOM 2310 O O . GLN A 1 300 ? 16.538 -3.346 -4.684 1.00 87.62 300 GLN A O 1
ATOM 2315 N N . SER A 1 301 ? 15.480 -2.612 -2.844 1.00 79.50 301 SER A N 1
ATOM 2316 C CA . SER A 1 301 ? 15.602 -1.181 -3.160 1.00 79.50 301 SER A CA 1
ATOM 2317 C C . SER A 1 301 ? 16.928 -0.539 -2.755 1.00 79.50 301 SER A C 1
ATOM 2319 O O . SER A 1 301 ? 17.307 0.454 -3.372 1.00 79.50 301 SER A O 1
ATOM 2321 N N . ILE A 1 302 ? 17.618 -1.067 -1.738 1.00 77.44 302 ILE A N 1
ATOM 2322 C CA . ILE A 1 302 ? 18.896 -0.512 -1.263 1.00 77.44 302 ILE A CA 1
ATOM 2323 C C . ILE A 1 302 ? 20.080 -1.407 -1.637 1.00 77.44 302 ILE A C 1
ATOM 2325 O O . ILE A 1 302 ? 21.101 -0.881 -2.069 1.00 77.44 302 ILE A O 1
ATOM 2329 N N . ASP A 1 303 ? 19.951 -2.731 -1.511 1.00 70.44 303 ASP A N 1
ATOM 2330 C CA . ASP A 1 303 ? 21.087 -3.642 -1.736 1.00 70.44 303 ASP A CA 1
ATOM 2331 C C . ASP A 1 303 ? 21.141 -4.204 -3.150 1.00 70.44 303 ASP A C 1
ATOM 2333 O O . ASP A 1 303 ? 22.192 -4.655 -3.596 1.00 70.44 303 ASP A O 1
ATOM 2337 N N . GLY A 1 304 ? 19.993 -4.247 -3.831 1.00 79.81 304 GLY A N 1
ATOM 2338 C CA . GLY A 1 304 ? 19.845 -5.019 -5.060 1.00 79.81 304 GLY A CA 1
ATOM 2339 C C . GLY A 1 304 ? 19.957 -6.531 -4.832 1.00 79.81 304 GLY A C 1
ATOM 2340 O O . GLY A 1 304 ? 20.093 -7.276 -5.800 1.00 79.81 304 GLY A O 1
ATOM 2341 N N . ASP A 1 305 ? 19.883 -7.003 -3.580 1.00 88.50 305 ASP A N 1
ATOM 2342 C CA . ASP A 1 305 ? 19.910 -8.431 -3.262 1.00 88.50 305 ASP A CA 1
ATOM 2343 C C . ASP A 1 305 ? 18.545 -9.048 -3.581 1.00 88.50 305 ASP A C 1
ATOM 2345 O O . ASP A 1 305 ? 17.610 -9.095 -2.771 1.00 88.50 305 ASP A O 1
ATOM 2349 N N . LEU A 1 306 ? 18.420 -9.469 -4.837 1.00 90.69 306 LEU A N 1
ATOM 2350 C CA . LEU A 1 306 ? 17.184 -10.009 -5.377 1.00 90.69 306 LEU A CA 1
ATOM 2351 C C . LEU A 1 306 ? 16.811 -11.360 -4.739 1.00 90.69 306 LEU A C 1
ATOM 2353 O O . LEU A 1 306 ? 15.622 -11.669 -4.680 1.00 90.69 306 LEU A O 1
ATOM 2357 N N . ASP A 1 307 ? 17.769 -12.148 -4.234 1.00 94.12 307 ASP A N 1
ATOM 2358 C CA . ASP A 1 307 ? 17.472 -13.440 -3.593 1.00 94.12 307 ASP A CA 1
ATOM 2359 C C . ASP A 1 307 ? 16.842 -13.236 -2.217 1.00 94.12 307 ASP A C 1
ATOM 2361 O O . ASP A 1 307 ? 15.800 -13.827 -1.913 1.00 94.12 307 ASP A O 1
ATOM 2365 N N . LEU A 1 308 ? 17.408 -12.338 -1.405 1.00 93.88 308 LEU A N 1
ATOM 2366 C CA . LEU A 1 308 ? 16.821 -11.981 -0.113 1.00 93.88 308 LEU A CA 1
ATOM 2367 C C . LEU A 1 308 ? 15.463 -11.288 -0.275 1.00 93.88 308 LEU A C 1
ATOM 2369 O O . LEU A 1 308 ? 14.546 -11.535 0.518 1.00 93.88 308 LEU A O 1
ATOM 2373 N N . ALA A 1 309 ? 15.294 -10.476 -1.323 1.00 94.56 309 ALA A N 1
ATOM 2374 C CA . ALA A 1 309 ? 14.001 -9.891 -1.664 1.00 94.56 309 ALA A CA 1
ATOM 2375 C C . ALA A 1 309 ? 12.950 -10.970 -1.982 1.00 94.56 309 ALA A C 1
ATOM 2377 O O . ALA A 1 309 ? 11.875 -10.980 -1.376 1.00 94.56 309 ALA A O 1
ATOM 2378 N N . LEU A 1 310 ? 13.267 -11.919 -2.875 1.00 97.25 310 LEU A N 1
ATOM 2379 C CA . LEU A 1 310 ? 12.376 -13.034 -3.223 1.00 97.25 310 LEU A CA 1
ATOM 2380 C C . LEU A 1 310 ? 12.024 -13.898 -2.009 1.00 97.25 310 LEU A C 1
ATOM 2382 O O . LEU A 1 310 ? 10.864 -14.299 -1.871 1.00 97.25 310 LEU A O 1
ATOM 2386 N N . ALA A 1 311 ? 12.989 -14.168 -1.126 1.00 97.38 311 ALA A N 1
ATOM 2387 C CA . ALA A 1 311 ? 12.759 -14.915 0.107 1.00 97.38 311 ALA A CA 1
ATOM 2388 C C . ALA A 1 311 ? 11.787 -14.174 1.041 1.00 97.38 311 ALA A C 1
ATOM 2390 O O . ALA A 1 311 ? 10.829 -14.770 1.538 1.00 97.38 311 ALA A O 1
ATOM 2391 N N . GLY A 1 312 ? 11.983 -12.863 1.225 1.00 97.25 312 GLY A N 1
ATOM 2392 C CA . GLY A 1 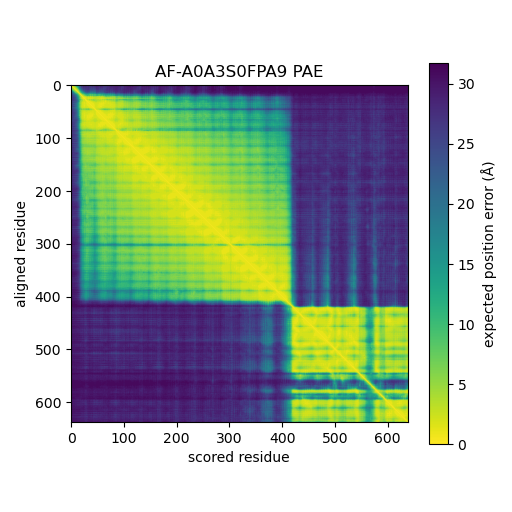312 ? 11.088 -12.012 2.011 1.00 97.25 312 GLY A CA 1
ATOM 2393 C C . GLY A 1 312 ? 9.660 -12.001 1.466 1.00 97.25 312 GLY A C 1
ATOM 2394 O O . GLY A 1 312 ? 8.715 -12.285 2.203 1.00 97.25 312 GLY A O 1
ATOM 2395 N N . TYR A 1 313 ? 9.491 -11.755 0.164 1.00 98.12 313 TYR A N 1
ATOM 2396 C CA . TYR A 1 313 ? 8.166 -11.740 -0.462 1.00 98.12 313 TYR A CA 1
ATOM 2397 C C . TYR A 1 313 ? 7.487 -13.110 -0.449 1.00 98.12 313 TYR A C 1
ATOM 2399 O O . TYR A 1 313 ? 6.291 -13.201 -0.182 1.00 98.12 313 TYR A O 1
ATOM 2407 N N . SER A 1 314 ? 8.237 -14.191 -0.678 1.00 98.44 314 SER A N 1
ATOM 2408 C CA . SER A 1 314 ? 7.680 -15.547 -0.640 1.00 98.44 314 SER A CA 1
ATOM 2409 C C . SER A 1 314 ? 7.216 -15.929 0.760 1.00 98.44 314 SER A C 1
ATOM 2411 O O . SER A 1 314 ? 6.142 -16.510 0.893 1.00 98.44 314 SER A O 1
ATOM 2413 N N . LYS A 1 315 ? 7.957 -15.538 1.807 1.00 98.38 315 LYS A N 1
ATOM 2414 C CA . LYS A 1 315 ? 7.511 -15.762 3.186 1.00 98.38 315 LYS A CA 1
ATOM 2415 C C . LYS A 1 315 ? 6.267 -14.943 3.530 1.00 98.38 315 LYS A C 1
ATOM 2417 O O . LYS A 1 315 ? 5.372 -15.456 4.192 1.00 98.38 315 LYS A O 1
ATOM 2422 N N . ALA A 1 316 ? 6.178 -13.700 3.052 1.00 98.19 316 ALA A N 1
ATOM 2423 C CA . ALA A 1 316 ? 4.976 -12.884 3.219 1.00 98.19 316 ALA A CA 1
ATOM 2424 C C . ALA A 1 316 ? 3.740 -13.540 2.573 1.00 98.19 316 ALA A C 1
ATOM 2426 O O . ALA A 1 316 ? 2.686 -13.580 3.196 1.00 98.19 316 ALA A O 1
ATOM 2427 N N . ILE A 1 317 ? 3.888 -14.106 1.370 1.00 98.44 317 ILE A N 1
ATOM 2428 C CA . ILE A 1 317 ? 2.819 -14.826 0.653 1.00 98.44 317 ILE A CA 1
ATOM 2429 C C . ILE A 1 317 ? 2.443 -16.144 1.346 1.00 98.44 317 ILE A C 1
ATOM 2431 O O . ILE A 1 317 ? 1.274 -16.514 1.369 1.00 98.44 317 ILE A O 1
ATOM 2435 N N . GLU A 1 318 ? 3.416 -16.863 1.912 1.00 98.25 318 GLU A N 1
ATOM 2436 C CA . GLU A 1 318 ? 3.159 -18.078 2.697 1.00 98.25 318 GLU A CA 1
ATOM 2437 C C . GLU A 1 318 ? 2.310 -17.769 3.942 1.00 98.25 318 GLU A C 1
ATOM 2439 O O . GLU A 1 318 ? 1.383 -18.511 4.260 1.00 98.25 318 GLU A O 1
ATOM 2444 N N . LEU 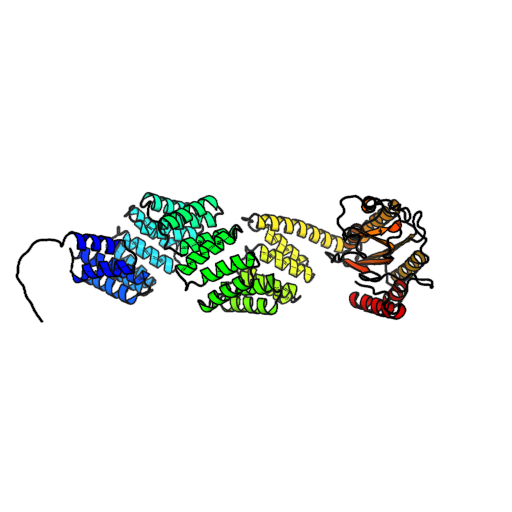A 1 319 ? 2.618 -16.664 4.630 1.00 97.44 319 LEU A N 1
ATOM 2445 C CA . LEU A 1 319 ? 1.904 -16.221 5.830 1.00 97.44 319 LEU A CA 1
ATOM 2446 C C . LEU A 1 319 ? 0.524 -15.631 5.513 1.00 97.44 319 LEU A C 1
ATOM 2448 O O . LEU A 1 319 ? -0.425 -15.874 6.256 1.00 97.44 319 LEU A O 1
ATOM 2452 N N . ASP A 1 320 ? 0.409 -14.877 4.419 1.00 97.38 320 ASP A N 1
ATOM 2453 C CA . ASP A 1 320 ? -0.852 -14.334 3.919 1.00 97.38 320 ASP A CA 1
ATOM 2454 C C . ASP A 1 320 ? -0.998 -14.567 2.401 1.00 97.38 320 ASP A C 1
ATOM 2456 O O . ASP A 1 320 ? -0.570 -13.745 1.580 1.00 97.38 320 ASP A O 1
ATOM 2460 N N . PRO A 1 321 ? -1.681 -15.657 2.001 1.00 97.44 321 PRO A N 1
ATOM 2461 C CA . PRO A 1 321 ? -1.941 -15.965 0.595 1.00 97.44 321 PRO A CA 1
ATOM 2462 C C . PRO A 1 321 ? -2.847 -14.957 -0.129 1.00 97.44 321 PRO A C 1
ATOM 2464 O O . PRO A 1 321 ? -3.042 -15.077 -1.342 1.00 97.44 321 PRO A O 1
ATOM 2467 N N . LYS A 1 322 ? -3.441 -13.990 0.587 1.00 97.12 322 LYS A N 1
ATOM 2468 C CA . LYS A 1 322 ? -4.259 -12.907 0.023 1.00 97.12 322 LYS A CA 1
ATOM 2469 C C . LYS A 1 322 ? -3.501 -11.579 -0.055 1.00 97.12 322 LYS A C 1
ATOM 2471 O O . LYS A 1 322 ? -4.095 -10.564 -0.420 1.00 97.12 322 LYS A O 1
ATOM 2476 N N . PHE A 1 323 ? -2.194 -11.571 0.207 1.00 96.62 323 PHE A N 1
ATOM 2477 C CA . PHE A 1 323 ? -1.408 -10.344 0.224 1.00 96.62 323 PHE A CA 1
ATOM 2478 C C . PHE A 1 323 ? -1.008 -9.866 -1.184 1.00 96.62 323 PHE A C 1
ATOM 2480 O O . PHE A 1 323 ? 0.119 -10.065 -1.643 1.00 96.62 323 PHE A O 1
ATOM 2487 N N . ALA A 1 324 ? -1.929 -9.182 -1.872 1.00 95.88 324 ALA A N 1
ATOM 2488 C CA . ALA A 1 324 ? -1.764 -8.721 -3.258 1.00 95.88 324 ALA A CA 1
ATOM 2489 C C . ALA A 1 324 ? -0.448 -7.956 -3.518 1.00 95.88 324 ALA A C 1
ATOM 2491 O O . ALA A 1 324 ? 0.209 -8.174 -4.540 1.00 95.88 324 ALA A O 1
ATOM 2492 N N . LYS A 1 325 ? -0.027 -7.097 -2.577 1.00 94.94 325 LYS A N 1
ATOM 2493 C CA . LYS A 1 325 ? 1.202 -6.291 -2.685 1.00 94.94 325 LYS A CA 1
ATOM 2494 C C . LYS A 1 325 ? 2.468 -7.152 -2.715 1.00 94.94 325 LYS A C 1
ATOM 2496 O O . LYS A 1 325 ? 3.386 -6.836 -3.469 1.00 94.94 325 LYS A O 1
ATOM 2501 N N . ALA A 1 326 ? 2.516 -8.238 -1.940 1.00 96.44 326 ALA A N 1
ATOM 2502 C CA . ALA A 1 326 ? 3.666 -9.139 -1.922 1.00 96.44 326 ALA A CA 1
ATOM 2503 C C . ALA A 1 326 ? 3.815 -9.882 -3.259 1.00 96.44 326 ALA A C 1
ATOM 2505 O O . ALA A 1 326 ? 4.930 -9.980 -3.770 1.00 96.44 326 ALA A O 1
ATOM 2506 N N . PHE A 1 327 ? 2.702 -10.305 -3.874 1.00 98.38 327 PHE A N 1
ATOM 2507 C CA . PHE A 1 327 ? 2.706 -10.854 -5.235 1.00 98.38 327 PHE A CA 1
ATOM 2508 C C . PHE A 1 327 ? 3.227 -9.837 -6.259 1.00 98.38 327 PHE A C 1
ATOM 2510 O O . PHE A 1 327 ? 4.163 -10.144 -6.990 1.00 98.38 327 PHE A O 1
ATOM 2517 N N . ASN A 1 328 ? 2.706 -8.603 -6.268 1.00 95.88 328 ASN A N 1
ATOM 2518 C CA . ASN A 1 328 ? 3.188 -7.555 -7.180 1.00 95.88 328 ASN A CA 1
ATOM 2519 C C . ASN A 1 328 ? 4.694 -7.278 -7.000 1.00 95.88 328 ASN A C 1
ATOM 2521 O O . ASN A 1 328 ? 5.427 -7.133 -7.977 1.00 95.88 328 ASN A O 1
ATOM 2525 N N . ASN A 1 329 ? 5.177 -7.216 -5.757 1.00 96.25 329 ASN A N 1
ATOM 2526 C CA . ASN A 1 329 ? 6.590 -6.958 -5.485 1.00 96.25 329 ASN A CA 1
ATOM 2527 C C . ASN A 1 329 ? 7.492 -8.124 -5.914 1.00 96.25 329 ASN A C 1
ATOM 2529 O O . ASN A 1 329 ? 8.554 -7.895 -6.495 1.00 96.25 329 ASN A O 1
ATOM 2533 N N . ARG A 1 330 ? 7.063 -9.370 -5.684 1.00 98.19 330 ARG A N 1
ATOM 2534 C CA . ARG A 1 330 ? 7.797 -10.559 -6.132 1.00 98.19 330 ARG A CA 1
ATOM 2535 C C . ARG A 1 330 ? 7.831 -10.658 -7.657 1.00 98.19 330 ARG A C 1
ATOM 2537 O O . ARG A 1 330 ? 8.895 -10.907 -8.222 1.00 98.19 330 ARG A O 1
ATOM 2544 N N . ALA A 1 331 ? 6.714 -10.350 -8.316 1.00 97.44 331 ALA A N 1
ATOM 2545 C CA . ALA A 1 331 ? 6.615 -10.276 -9.769 1.00 97.44 331 ALA A CA 1
ATOM 2546 C C . ALA A 1 331 ? 7.600 -9.268 -10.376 1.00 97.44 331 ALA A C 1
ATOM 2548 O O . ALA A 1 331 ? 8.258 -9.568 -11.371 1.00 97.44 331 ALA A O 1
ATOM 2549 N N . LEU A 1 332 ? 7.756 -8.092 -9.756 1.00 93.31 332 LEU A N 1
ATOM 2550 C CA . LEU A 1 332 ? 8.749 -7.101 -10.180 1.00 93.31 332 LEU A CA 1
ATOM 2551 C C . LEU A 1 332 ? 10.174 -7.665 -10.129 1.00 93.31 332 LEU A C 1
ATOM 2553 O O . LEU A 1 332 ? 10.942 -7.449 -11.066 1.00 93.31 332 LEU A O 1
ATOM 2557 N N . VAL A 1 333 ? 10.525 -8.418 -9.081 1.00 93.38 333 VAL A N 1
ATOM 2558 C CA . VAL A 1 333 ? 11.850 -9.051 -8.980 1.00 93.38 333 VAL A CA 1
ATOM 2559 C C . VAL A 1 333 ? 12.039 -10.127 -10.052 1.00 93.38 333 VAL A C 1
ATOM 2561 O O . VAL A 1 333 ? 13.074 -10.135 -10.720 1.00 93.38 333 VAL A O 1
ATOM 2564 N N . PHE A 1 334 ? 11.038 -10.980 -10.293 1.00 96.31 334 PHE A N 1
ATOM 2565 C CA . PHE A 1 334 ? 11.082 -11.949 -11.397 1.00 96.31 334 PHE A CA 1
ATOM 2566 C C . PHE A 1 334 ? 11.235 -11.264 -12.762 1.00 96.31 334 PHE A C 1
ATOM 2568 O O . PHE A 1 334 ? 12.038 -11.698 -13.585 1.00 96.31 334 PHE A O 1
ATOM 2575 N N . GLY A 1 335 ? 10.536 -10.148 -12.987 1.00 89.06 335 GLY A N 1
ATOM 2576 C CA . GLY A 1 335 ? 10.632 -9.367 -14.220 1.00 89.06 335 GLY A CA 1
ATOM 2577 C C . GLY A 1 335 ? 12.005 -8.720 -14.438 1.00 89.06 335 GLY A C 1
ATOM 2578 O O . GLY A 1 335 ? 12.439 -8.589 -15.583 1.00 89.06 335 GLY A O 1
ATOM 2579 N N . VAL A 1 336 ? 12.710 -8.341 -13.366 1.00 88.31 336 VAL A N 1
ATOM 2580 C CA . VAL A 1 336 ? 14.111 -7.878 -13.433 1.00 88.31 336 VAL A CA 1
ATOM 2581 C C . VAL A 1 336 ? 15.060 -9.034 -13.763 1.00 88.31 336 VAL A C 1
ATOM 2583 O O . VAL A 1 336 ? 15.993 -8.843 -14.535 1.00 88.31 336 VAL A O 1
ATOM 2586 N N . ARG A 1 337 ? 14.793 -10.244 -13.255 1.00 87.69 337 ARG A N 1
ATOM 2587 C CA . ARG A 1 337 ? 15.573 -11.461 -13.558 1.00 87.69 337 ARG A CA 1
ATOM 2588 C C . ARG A 1 337 ? 15.307 -12.063 -14.942 1.00 87.69 337 ARG A C 1
ATOM 2590 O O . ARG A 1 337 ? 15.948 -13.042 -15.307 1.00 87.69 337 ARG A O 1
ATOM 2597 N N . GLY A 1 338 ? 14.360 -11.514 -15.704 1.00 86.88 338 GLY A N 1
ATOM 2598 C CA . GLY A 1 338 ? 13.935 -12.084 -16.985 1.00 86.88 338 GLY A CA 1
ATOM 2599 C C . GLY A 1 338 ? 13.065 -13.339 -16.847 1.00 86.88 338 GLY A C 1
ATOM 2600 O O . GLY A 1 338 ? 12.754 -13.983 -17.844 1.00 86.88 338 GLY A O 1
ATOM 2601 N N . GLU A 1 339 ? 12.614 -13.677 -15.637 1.00 93.94 339 GLU A N 1
ATOM 2602 C CA . GLU A 1 339 ? 11.701 -14.792 -15.367 1.00 93.94 339 GLU A CA 1
ATOM 2603 C C . GLU A 1 339 ? 10.248 -14.373 -15.675 1.00 93.94 339 GLU A C 1
ATOM 2605 O O . GLU A 1 339 ? 9.384 -14.331 -14.796 1.00 93.94 339 GLU A O 1
ATOM 2610 N N . LEU A 1 340 ? 9.990 -14.001 -16.936 1.00 93.06 340 LEU A N 1
ATOM 2611 C CA . LEU A 1 340 ? 8.774 -13.292 -17.357 1.00 93.06 340 LEU A CA 1
ATOM 2612 C C . LEU A 1 340 ? 7.486 -14.073 -17.059 1.00 93.06 340 LEU A C 1
ATOM 2614 O O . LEU A 1 340 ? 6.509 -13.476 -16.615 1.00 93.06 340 LEU A O 1
ATOM 2618 N N . ASP A 1 341 ? 7.483 -15.397 -17.228 1.00 97.00 341 ASP A N 1
ATOM 2619 C CA . ASP A 1 341 ? 6.295 -16.223 -16.965 1.00 97.00 341 ASP A CA 1
ATOM 2620 C C . ASP A 1 341 ? 5.920 -16.255 -15.478 1.00 97.00 341 ASP A C 1
ATOM 2622 O O . ASP A 1 341 ? 4.741 -16.171 -15.131 1.00 97.00 341 ASP A O 1
ATOM 2626 N N . LYS A 1 342 ? 6.916 -16.304 -14.581 1.00 97.88 342 LYS A N 1
ATOM 2627 C CA . LYS A 1 342 ? 6.670 -16.222 -13.132 1.00 97.88 342 LYS A CA 1
ATOM 2628 C C . LYS A 1 342 ? 6.183 -14.834 -12.734 1.00 97.88 342 LYS A C 1
ATOM 2630 O O . LYS A 1 342 ? 5.283 -14.719 -11.907 1.00 97.88 342 LYS A O 1
ATOM 2635 N N . ALA A 1 343 ? 6.750 -13.791 -13.342 1.00 97.81 343 ALA A N 1
ATOM 2636 C CA . ALA A 1 343 ? 6.304 -12.422 -13.122 1.00 97.81 343 ALA A CA 1
ATOM 2637 C C . ALA A 1 343 ? 4.837 -12.233 -13.540 1.00 97.81 343 ALA A C 1
ATOM 2639 O O . ALA A 1 343 ? 4.054 -11.696 -12.763 1.00 97.81 343 ALA A O 1
ATOM 2640 N N . ILE A 1 344 ? 4.447 -12.722 -14.723 1.00 98.19 344 ILE A N 1
ATOM 2641 C CA . ILE A 1 344 ? 3.054 -12.675 -15.196 1.00 98.19 344 ILE A CA 1
ATOM 2642 C C . ILE A 1 344 ? 2.133 -13.421 -14.225 1.00 98.19 344 ILE A C 1
ATOM 2644 O O . ILE A 1 344 ? 1.138 -12.846 -13.797 1.00 98.19 344 ILE A O 1
ATOM 2648 N N . ALA A 1 345 ? 2.486 -14.640 -13.804 1.00 98.31 345 ALA A N 1
ATOM 2649 C CA . ALA A 1 345 ? 1.660 -15.423 -12.881 1.00 98.31 345 ALA A CA 1
ATOM 2650 C C . ALA A 1 345 ? 1.435 -14.722 -11.525 1.00 98.31 345 ALA A C 1
ATOM 2652 O O . ALA A 1 345 ? 0.322 -14.722 -10.992 1.00 98.31 345 ALA A O 1
ATOM 2653 N N . ASP A 1 346 ? 2.471 -14.088 -10.969 1.00 98.38 346 ASP A N 1
ATOM 2654 C CA . ASP A 1 346 ? 2.335 -13.321 -9.729 1.00 98.38 346 ASP A CA 1
ATOM 2655 C C . ASP A 1 346 ? 1.532 -12.022 -9.942 1.00 98.38 346 ASP A C 1
ATOM 2657 O O . ASP A 1 346 ? 0.715 -11.671 -9.087 1.00 98.38 346 ASP A O 1
ATOM 2661 N N . PHE A 1 347 ? 1.685 -11.325 -11.076 1.00 98.31 347 PHE A N 1
ATOM 2662 C CA . PHE A 1 347 ? 0.826 -10.177 -11.393 1.00 98.31 347 PHE A CA 1
ATOM 2663 C C . PHE A 1 347 ? -0.638 -10.584 -11.580 1.00 98.31 347 PHE A C 1
ATOM 2665 O O . PHE A 1 347 ? -1.514 -9.899 -11.057 1.00 98.31 347 PHE A O 1
ATOM 2672 N N . ASP A 1 348 ? -0.917 -11.708 -12.245 1.00 98.38 348 ASP A N 1
ATOM 2673 C CA . ASP A 1 348 ? -2.269 -12.261 -12.384 1.00 98.38 348 ASP A CA 1
ATOM 2674 C C . ASP A 1 348 ? -2.896 -12.502 -11.012 1.00 98.38 348 ASP A C 1
ATOM 2676 O O . ASP A 1 348 ? -4.042 -12.119 -10.763 1.00 98.38 348 ASP A O 1
ATOM 2680 N N . LYS A 1 349 ? -2.129 -13.091 -10.086 1.00 98.44 349 LYS A N 1
ATOM 2681 C CA . LYS A 1 349 ? -2.601 -13.333 -8.724 1.00 98.44 349 LYS A CA 1
ATOM 2682 C C . LYS A 1 349 ? -2.816 -12.036 -7.947 1.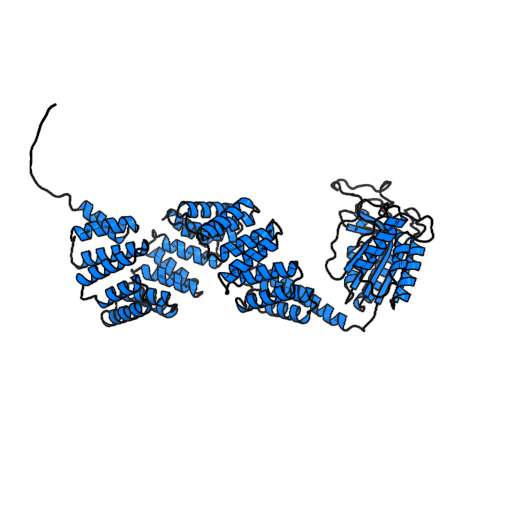00 98.44 349 LYS A C 1
ATOM 2684 O O . LYS A 1 349 ? -3.812 -11.929 -7.234 1.00 98.44 349 LYS A O 1
ATOM 2689 N N . SER A 1 350 ? -1.918 -11.062 -8.095 1.00 98.06 350 SER A N 1
ATOM 2690 C CA . SER A 1 350 ? -2.047 -9.736 -7.485 1.00 98.06 350 SER A CA 1
ATOM 2691 C C . SER A 1 350 ? -3.318 -9.024 -7.960 1.00 98.06 350 SER A C 1
ATOM 2693 O O . SER A 1 350 ? -4.119 -8.606 -7.130 1.00 98.06 350 SER A O 1
ATOM 2695 N N . ILE A 1 351 ? -3.566 -8.998 -9.273 1.00 98.00 351 ILE A N 1
ATOM 2696 C CA . ILE A 1 351 ? -4.749 -8.381 -9.894 1.00 98.00 351 ILE A CA 1
ATOM 2697 C C . ILE A 1 351 ? -6.038 -9.120 -9.513 1.00 98.00 351 ILE A C 1
ATOM 2699 O O . ILE A 1 351 ? -7.072 -8.496 -9.303 1.00 98.00 351 ILE A O 1
ATOM 2703 N N . ALA A 1 352 ? -6.005 -10.449 -9.386 1.00 98.00 352 ALA A N 1
ATOM 2704 C CA . ALA A 1 352 ? -7.167 -11.207 -8.924 1.00 98.00 352 ALA A CA 1
ATOM 2705 C C . ALA A 1 352 ? -7.539 -10.893 -7.461 1.00 98.00 352 ALA A C 1
ATOM 2707 O O . ALA A 1 352 ? -8.707 -11.000 -7.089 1.00 98.00 352 ALA A O 1
ATOM 2708 N N . LEU A 1 353 ? -6.552 -10.541 -6.630 1.00 96.81 353 LEU A N 1
ATOM 2709 C CA . LEU A 1 353 ? -6.752 -10.161 -5.229 1.00 96.81 353 LEU A CA 1
ATOM 2710 C C . LEU A 1 353 ? -7.137 -8.682 -5.076 1.00 96.81 353 LEU A C 1
ATOM 2712 O O . LEU A 1 353 ? -7.970 -8.366 -4.230 1.00 96.81 353 LEU A O 1
ATOM 2716 N N . ASP A 1 354 ? -6.559 -7.802 -5.894 1.00 95.38 354 ASP A N 1
ATOM 2717 C CA . ASP A 1 354 ? -6.895 -6.380 -5.982 1.00 95.38 354 ASP A CA 1
ATOM 2718 C C . ASP A 1 354 ? -7.072 -5.956 -7.454 1.00 95.38 354 ASP A C 1
ATOM 2720 O O . ASP A 1 354 ? -6.122 -5.511 -8.108 1.00 95.38 354 ASP A O 1
ATOM 2724 N N . PRO A 1 355 ? -8.305 -6.051 -7.989 1.00 95.94 355 PRO A N 1
ATOM 2725 C CA . PRO A 1 355 ? -8.598 -5.679 -9.373 1.00 95.94 355 PRO A CA 1
ATOM 2726 C C . PRO A 1 355 ? -8.479 -4.179 -9.658 1.00 95.94 355 PRO A C 1
ATOM 2728 O O . PRO A 1 355 ? -8.643 -3.778 -10.813 1.00 95.94 355 PRO A O 1
ATOM 2731 N N . THR A 1 356 ? -8.242 -3.360 -8.628 1.00 93.62 356 THR A N 1
ATOM 2732 C CA . THR A 1 356 ? -8.159 -1.900 -8.710 1.00 93.62 356 THR A CA 1
ATOM 2733 C C . THR A 1 356 ? -6.732 -1.360 -8.607 1.00 93.62 356 THR A C 1
ATOM 2735 O O . THR A 1 356 ? -6.550 -0.155 -8.752 1.00 93.62 356 THR A O 1
ATOM 2738 N N . ASP A 1 357 ? -5.704 -2.201 -8.425 1.00 90.50 357 ASP A N 1
ATOM 2739 C CA . ASP A 1 357 ? -4.313 -1.726 -8.371 1.00 90.50 357 ASP A CA 1
ATOM 2740 C C . ASP A 1 357 ? -3.783 -1.380 -9.773 1.00 90.50 357 ASP A C 1
ATOM 2742 O O . ASP A 1 357 ? -3.275 -2.232 -10.511 1.00 90.50 357 ASP A O 1
ATOM 2746 N N . LEU A 1 358 ? -3.836 -0.093 -10.137 1.00 93.12 358 LEU A N 1
ATOM 2747 C CA . LEU A 1 358 ? -3.297 0.408 -11.406 1.00 93.12 358 LEU A CA 1
ATOM 2748 C C . LEU A 1 358 ? -1.802 0.071 -11.589 1.00 93.12 358 LEU A C 1
ATOM 2750 O O . LEU A 1 358 ? -1.331 -0.032 -12.724 1.00 93.12 358 LEU A O 1
ATOM 2754 N N . ARG A 1 359 ? -1.020 -0.093 -10.509 1.00 91.38 359 ARG A N 1
ATOM 2755 C CA . ARG A 1 359 ? 0.407 -0.446 -10.619 1.00 91.38 359 ARG A CA 1
ATOM 2756 C C . ARG A 1 359 ? 0.574 -1.862 -11.134 1.00 91.38 359 ARG A C 1
ATOM 2758 O O . ARG A 1 359 ? 1.449 -2.075 -11.966 1.00 91.38 359 ARG A O 1
ATOM 2765 N N . ALA A 1 360 ? -0.257 -2.797 -10.681 1.00 93.81 360 ALA A N 1
ATOM 2766 C CA . ALA A 1 360 ? -0.164 -4.189 -11.096 1.00 93.81 360 ALA A CA 1
ATOM 2767 C C . ALA A 1 360 ? -0.409 -4.326 -12.609 1.00 93.81 360 ALA A C 1
ATOM 2769 O O . ALA A 1 360 ? 0.403 -4.947 -13.294 1.00 93.81 360 ALA A O 1
ATOM 2770 N N . TYR A 1 361 ? -1.424 -3.642 -13.155 1.00 97.38 361 TYR A N 1
ATOM 2771 C CA . TYR A 1 361 ? -1.653 -3.587 -14.608 1.00 97.38 361 TYR A CA 1
ATOM 2772 C C . TYR A 1 361 ? -0.494 -2.926 -15.365 1.00 97.38 361 TYR A C 1
ATOM 2774 O O . TYR A 1 361 ? -0.024 -3.465 -16.362 1.00 97.38 361 TYR A O 1
ATOM 2782 N N . MET A 1 362 ? 0.023 -1.787 -14.887 1.00 94.12 362 MET A N 1
ATOM 2783 C CA . MET A 1 362 ? 1.162 -1.112 -15.533 1.00 94.12 362 MET A CA 1
ATOM 2784 C C . MET A 1 362 ? 2.421 -1.997 -15.558 1.00 94.12 362 MET A C 1
ATOM 2786 O O . MET A 1 362 ? 3.161 -2.042 -16.547 1.00 94.12 362 MET A O 1
ATOM 2790 N N . ASN A 1 363 ? 2.680 -2.700 -14.457 1.00 94.06 363 ASN A N 1
ATOM 2791 C CA . ASN A 1 363 ? 3.840 -3.569 -14.321 1.00 94.06 363 ASN A CA 1
ATOM 2792 C C . ASN A 1 363 ? 3.689 -4.821 -15.195 1.00 94.06 363 ASN A C 1
ATOM 2794 O O . ASN A 1 363 ? 4.631 -5.171 -15.909 1.00 94.06 363 ASN A O 1
ATOM 2798 N N . ARG A 1 364 ? 2.503 -5.445 -15.220 1.00 97.56 364 ARG A N 1
ATOM 2799 C CA . ARG A 1 364 ? 2.227 -6.603 -16.080 1.00 97.56 364 ARG A CA 1
ATOM 2800 C C . ARG A 1 364 ? 2.278 -6.241 -17.563 1.00 97.56 364 ARG A C 1
ATOM 2802 O O . ARG A 1 364 ? 2.920 -6.968 -18.317 1.00 97.56 364 ARG A O 1
ATOM 2809 N N . ALA A 1 365 ? 1.766 -5.072 -17.961 1.00 95.19 365 ALA A N 1
ATOM 2810 C CA . ALA A 1 365 ? 1.925 -4.550 -19.321 1.00 95.19 365 ALA A CA 1
ATOM 2811 C C . ALA A 1 365 ? 3.404 -4.456 -19.726 1.00 95.19 365 ALA A C 1
ATOM 2813 O O . ALA A 1 365 ? 3.793 -4.890 -20.807 1.00 95.19 365 ALA A O 1
ATOM 2814 N N . THR A 1 366 ? 4.254 -3.980 -18.811 1.00 91.38 366 THR A N 1
ATOM 2815 C CA . THR A 1 366 ? 5.706 -3.914 -19.031 1.00 91.38 366 THR A CA 1
ATOM 2816 C C . THR A 1 366 ? 6.331 -5.286 -19.235 1.00 91.38 366 THR A C 1
ATOM 2818 O O . THR A 1 366 ? 7.200 -5.442 -20.091 1.00 91.38 366 THR A O 1
ATOM 2821 N N . VAL A 1 367 ? 5.900 -6.290 -18.474 1.00 91.94 367 VAL A N 1
ATOM 2822 C CA . VAL A 1 367 ? 6.391 -7.660 -18.647 1.00 91.94 367 VAL A CA 1
ATOM 2823 C C . VAL A 1 367 ? 5.873 -8.280 -19.946 1.00 91.94 367 VAL A C 1
ATOM 2825 O O . VAL A 1 367 ? 6.648 -8.932 -20.641 1.00 91.94 367 VAL A O 1
ATOM 2828 N N . HIS A 1 368 ? 4.620 -8.025 -20.328 1.00 92.50 368 HIS A N 1
ATOM 2829 C CA . HIS A 1 368 ? 4.081 -8.453 -21.619 1.00 92.50 368 HIS A CA 1
ATOM 2830 C C . HIS A 1 368 ? 4.836 -7.830 -22.796 1.00 92.50 368 HIS A C 1
ATOM 2832 O O . HIS A 1 368 ? 5.184 -8.552 -23.724 1.00 92.50 368 HIS A O 1
ATOM 2838 N N . GLU A 1 369 ? 5.182 -6.542 -22.736 1.00 85.94 369 GLU A N 1
ATOM 2839 C CA . GLU A 1 369 ? 6.035 -5.897 -23.744 1.00 85.94 369 GLU A CA 1
ATOM 2840 C C . GLU A 1 369 ? 7.411 -6.554 -23.842 1.00 85.94 369 GLU A C 1
ATOM 2842 O O . GLU A 1 369 ? 7.846 -6.879 -24.944 1.00 85.94 369 GLU A O 1
ATOM 2847 N N . LYS A 1 370 ? 8.063 -6.832 -22.704 1.00 86.12 370 LYS A N 1
ATOM 2848 C CA . LYS A 1 370 ? 9.343 -7.562 -22.683 1.00 86.12 370 LYS A CA 1
ATOM 2849 C C . LYS A 1 370 ? 9.228 -8.974 -23.263 1.00 86.12 370 LYS A C 1
ATOM 2851 O O . LYS A 1 370 ? 10.192 -9.464 -23.841 1.00 86.12 370 LYS A O 1
ATOM 2856 N N . ARG A 1 371 ? 8.068 -9.625 -23.118 1.00 86.94 371 ARG A N 1
ATOM 2857 C CA . ARG A 1 371 ? 7.785 -10.947 -23.703 1.00 86.94 371 ARG A CA 1
ATOM 2858 C C . ARG A 1 371 ? 7.390 -10.877 -25.186 1.00 86.94 371 ARG A C 1
ATOM 2860 O O . ARG A 1 371 ? 7.301 -11.916 -25.827 1.00 86.94 371 ARG A O 1
ATOM 2867 N N . GLY A 1 372 ? 7.143 -9.682 -25.730 1.00 82.56 372 GLY A N 1
ATOM 2868 C CA . GLY A 1 372 ? 6.629 -9.474 -27.089 1.00 82.56 372 GLY A CA 1
ATOM 2869 C C . GLY A 1 372 ? 5.105 -9.610 -27.228 1.00 82.56 372 GLY A C 1
ATOM 2870 O O . GLY A 1 372 ? 4.575 -9.496 -28.331 1.00 82.56 372 GLY A O 1
ATOM 2871 N N . ASP A 1 373 ? 4.374 -9.794 -26.127 1.00 87.88 373 ASP A N 1
ATOM 2872 C CA . ASP A 1 373 ? 2.913 -9.934 -26.102 1.00 87.88 373 ASP A CA 1
ATOM 2873 C C . ASP A 1 373 ? 2.213 -8.562 -26.143 1.00 87.88 373 ASP A C 1
ATOM 2875 O O . ASP A 1 373 ? 1.511 -8.162 -25.207 1.00 87.88 373 ASP A O 1
ATOM 2879 N N . ILE A 1 374 ? 2.396 -7.819 -27.238 1.00 86.69 374 ILE A N 1
ATOM 2880 C CA . ILE A 1 374 ? 1.922 -6.430 -27.364 1.00 86.69 374 ILE A CA 1
ATOM 2881 C C . ILE A 1 374 ? 0.408 -6.305 -27.152 1.00 86.69 374 ILE A C 1
ATOM 2883 O O . ILE A 1 374 ? -0.042 -5.370 -26.494 1.00 86.69 374 ILE A O 1
ATOM 2887 N N . GLU A 1 375 ? -0.391 -7.255 -27.640 1.00 88.75 375 GLU A N 1
ATOM 2888 C CA . GLU A 1 375 ? -1.849 -7.228 -27.455 1.00 88.75 375 GLU A CA 1
ATOM 2889 C C . GLU A 1 375 ? -2.255 -7.296 -25.978 1.00 88.75 375 GLU A C 1
ATOM 2891 O O . GLU A 1 375 ? -3.129 -6.544 -25.540 1.00 88.75 375 GLU A O 1
ATOM 2896 N N . ARG A 1 376 ? -1.589 -8.152 -25.189 1.00 93.56 376 ARG A N 1
ATOM 2897 C CA . ARG A 1 376 ? -1.845 -8.273 -23.746 1.00 93.56 376 ARG A CA 1
ATOM 2898 C C . ARG A 1 376 ? -1.386 -7.029 -22.998 1.00 93.56 376 ARG A C 1
ATOM 2900 O O . ARG A 1 376 ? -2.112 -6.543 -22.136 1.00 93.56 376 ARG A O 1
ATOM 2907 N N . ALA A 1 377 ? -0.244 -6.459 -23.383 1.00 93.88 377 ALA A N 1
ATOM 2908 C CA . ALA A 1 377 ? 0.207 -5.190 -22.824 1.00 93.88 377 ALA A CA 1
ATOM 2909 C C . ALA A 1 377 ? -0.798 -4.059 -23.088 1.00 93.88 377 ALA A C 1
ATOM 2911 O O . ALA A 1 377 ? -1.173 -3.332 -22.171 1.00 93.88 377 ALA A O 1
ATOM 2912 N N . GLN A 1 378 ? -1.307 -3.943 -24.317 1.00 94.50 378 GLN A N 1
ATOM 2913 C CA . GLN A 1 378 ? -2.348 -2.967 -24.638 1.00 94.50 378 GLN A CA 1
ATOM 2914 C C . GLN A 1 378 ? -3.643 -3.217 -23.854 1.00 94.50 378 GLN A C 1
ATOM 2916 O O . GLN A 1 378 ? -4.288 -2.256 -23.439 1.00 94.50 378 GLN A O 1
ATOM 2921 N N . ALA A 1 379 ? -4.041 -4.478 -23.653 1.00 96.31 379 ALA A N 1
ATOM 2922 C CA . ALA A 1 379 ? -5.216 -4.821 -22.854 1.00 96.31 379 ALA A CA 1
ATOM 2923 C C . ALA A 1 379 ? -5.069 -4.348 -21.398 1.00 96.31 379 ALA A C 1
ATOM 2925 O O . ALA A 1 379 ? -5.986 -3.718 -20.872 1.00 96.31 379 ALA A O 1
ATOM 2926 N N . ASP A 1 380 ? -3.901 -4.557 -20.789 1.00 97.44 380 ASP A N 1
ATOM 2927 C CA . ASP A 1 380 ? -3.602 -4.074 -19.438 1.00 97.44 380 ASP A CA 1
ATOM 2928 C C . ASP A 1 380 ? -3.616 -2.548 -19.345 1.00 97.44 380 ASP A C 1
ATOM 2930 O O . ASP A 1 380 ? -4.215 -1.989 -18.425 1.00 97.44 380 ASP A O 1
ATOM 2934 N N . LEU A 1 381 ? -3.015 -1.856 -20.318 1.00 96.94 381 LEU A N 1
ATOM 2935 C CA . LEU A 1 381 ? -3.026 -0.393 -20.360 1.00 96.94 381 LEU A CA 1
ATOM 2936 C C . LEU A 1 381 ? -4.442 0.158 -20.544 1.00 96.94 381 LEU A C 1
ATOM 2938 O O . LEU A 1 381 ? -4.805 1.115 -19.867 1.00 96.94 381 LEU A O 1
ATOM 2942 N N . ARG A 1 382 ? -5.268 -0.447 -21.408 1.00 97.44 382 ARG A N 1
ATOM 2943 C CA . ARG A 1 382 ? -6.685 -0.069 -21.543 1.00 97.44 382 ARG A CA 1
ATOM 2944 C C . ARG A 1 382 ? -7.427 -0.287 -20.233 1.00 97.44 382 ARG A C 1
ATOM 2946 O O . ARG A 1 382 ? -8.127 0.618 -19.791 1.00 97.44 382 ARG A O 1
ATOM 2953 N N . LYS A 1 383 ? -7.221 -1.437 -19.581 1.00 97.75 383 LYS A N 1
ATOM 2954 C CA . LYS A 1 383 ? -7.896 -1.734 -18.319 1.00 97.75 383 LYS A CA 1
ATOM 2955 C C . LYS A 1 383 ? -7.534 -0.732 -17.229 1.00 97.75 383 LYS A C 1
ATOM 2957 O O . LYS A 1 383 ? -8.420 -0.242 -16.539 1.00 97.75 383 LYS A O 1
ATOM 2962 N N . LEU A 1 384 ? -6.256 -0.375 -17.123 1.00 97.25 384 LEU A N 1
ATOM 2963 C CA . LEU A 1 384 ? -5.758 0.651 -16.207 1.00 97.25 384 LEU A CA 1
ATOM 2964 C C . LEU A 1 384 ? -6.474 2.002 -16.397 1.00 97.25 384 LEU A C 1
ATOM 2966 O O . LEU A 1 384 ? -6.785 2.674 -15.414 1.00 97.25 384 LEU A O 1
ATOM 2970 N N . LEU A 1 385 ? -6.768 2.392 -17.641 1.00 97.31 385 LEU A N 1
ATOM 2971 C CA . LEU A 1 385 ? -7.450 3.654 -17.961 1.00 97.31 385 LEU A CA 1
ATOM 2972 C C . LEU A 1 385 ? -8.943 3.670 -17.603 1.00 97.31 385 LEU A C 1
ATOM 2974 O O . LEU A 1 385 ? -9.511 4.752 -17.483 1.00 97.31 385 LEU A O 1
ATOM 2978 N N . GLU A 1 386 ? -9.572 2.507 -17.427 1.00 96.81 386 GLU A N 1
ATOM 2979 C CA . GLU A 1 386 ? -10.968 2.393 -16.976 1.00 96.81 386 GLU A CA 1
ATOM 2980 C C . GLU A 1 386 ? -11.114 2.533 -15.454 1.00 96.81 386 GLU A C 1
ATOM 2982 O O . GLU A 1 386 ? -12.217 2.767 -14.956 1.00 96.81 386 GLU A O 1
ATOM 2987 N N . LEU A 1 387 ? -10.028 2.339 -14.700 1.00 94.94 387 LEU A N 1
ATOM 2988 C CA . LEU A 1 387 ? -10.067 2.323 -13.241 1.00 94.94 387 LEU A CA 1
ATOM 2989 C C . LEU A 1 387 ? -10.107 3.747 -12.653 1.00 94.94 387 LEU A C 1
ATOM 2991 O O . LEU A 1 387 ? -9.547 4.677 -13.239 1.00 94.94 387 LEU A O 1
ATOM 2995 N N . PRO A 1 388 ? -10.727 3.941 -11.472 1.00 92.31 388 PRO A N 1
ATOM 2996 C CA . PRO A 1 388 ? -10.655 5.211 -10.755 1.00 92.31 388 PRO A CA 1
ATOM 2997 C C . PRO A 1 388 ? -9.205 5.601 -10.430 1.00 92.31 388 PRO A C 1
ATOM 2999 O O . PRO A 1 388 ? -8.422 4.758 -10.002 1.00 92.31 388 PRO A O 1
ATOM 3002 N N . ALA A 1 389 ? -8.871 6.887 -10.569 1.00 88.88 389 ALA A N 1
ATOM 3003 C CA . ALA A 1 389 ? -7.567 7.454 -10.207 1.00 88.88 389 ALA A CA 1
ATOM 3004 C C . ALA A 1 389 ? -7.722 8.493 -9.079 1.00 88.88 389 ALA A C 1
ATOM 3006 O O . ALA A 1 389 ? -7.720 9.701 -9.344 1.00 88.88 389 ALA A O 1
ATOM 3007 N N . PRO A 1 390 ? -7.935 8.047 -7.825 1.00 76.75 390 PRO A N 1
ATOM 3008 C CA . PRO A 1 390 ? -8.195 8.946 -6.704 1.00 76.75 390 PRO A CA 1
ATOM 3009 C C . PRO A 1 390 ? -6.954 9.744 -6.281 1.00 76.75 390 PRO A C 1
ATOM 3011 O O . PRO A 1 390 ? -7.100 10.846 -5.755 1.00 76.75 390 PRO A O 1
ATOM 3014 N N . LEU A 1 391 ? -5.746 9.218 -6.513 1.00 74.56 391 LEU A N 1
ATOM 3015 C CA . LEU A 1 391 ? -4.488 9.876 -6.162 1.00 74.56 391 LEU A CA 1
ATOM 3016 C C . LEU A 1 391 ? -3.879 10.597 -7.368 1.00 74.56 391 LEU A C 1
ATOM 3018 O O . LEU A 1 391 ? -4.018 10.167 -8.511 1.00 74.56 391 LEU A O 1
ATOM 3022 N N . GLU A 1 392 ? -3.112 11.659 -7.121 1.00 75.62 392 GLU A N 1
ATOM 3023 C CA . GLU A 1 392 ? -2.408 12.373 -8.196 1.00 75.62 392 GLU A CA 1
ATOM 3024 C C . GLU A 1 392 ? -1.403 11.467 -8.931 1.00 75.62 392 GLU A C 1
ATOM 3026 O O . GLU A 1 392 ? -1.313 11.481 -10.157 1.00 75.62 392 GLU A O 1
ATOM 3031 N N . ALA A 1 393 ? -0.729 10.579 -8.194 1.00 73.62 393 ALA A N 1
ATOM 3032 C CA . ALA A 1 393 ? 0.151 9.564 -8.772 1.00 73.62 393 ALA A CA 1
ATOM 3033 C C . ALA A 1 393 ? -0.591 8.573 -9.692 1.00 73.62 393 ALA A C 1
ATOM 3035 O O . ALA A 1 393 ? 0.004 8.052 -10.639 1.00 73.62 393 ALA A O 1
ATOM 3036 N N . ASP A 1 394 ? -1.878 8.313 -9.441 1.00 82.19 394 ASP A N 1
ATOM 3037 C CA . ASP A 1 394 ? -2.702 7.441 -10.282 1.00 82.19 394 ASP A CA 1
ATOM 3038 C C . ASP A 1 394 ? -3.079 8.144 -11.588 1.00 82.19 394 ASP A C 1
ATOM 3040 O O . ASP A 1 394 ? -3.009 7.534 -12.656 1.00 82.19 394 ASP A O 1
ATOM 3044 N N . LYS A 1 395 ? -3.388 9.446 -11.532 1.00 85.56 395 LYS A N 1
ATOM 3045 C CA . LYS A 1 395 ? -3.633 10.259 -12.733 1.00 85.56 395 LYS A CA 1
ATOM 3046 C C . LYS A 1 395 ? -2.392 10.316 -13.616 1.00 85.56 395 LYS A C 1
ATOM 3048 O O . LYS A 1 395 ? -2.477 10.037 -14.810 1.00 85.56 395 LYS A O 1
ATOM 3053 N N . GLN A 1 396 ? -1.225 10.563 -13.019 1.00 82.12 396 GLN A N 1
ATOM 3054 C CA . GLN A 1 396 ? 0.050 10.539 -13.737 1.00 82.12 396 GLN A CA 1
ATOM 3055 C C . GLN A 1 396 ? 0.305 9.167 -14.382 1.00 82.12 396 GLN A C 1
ATOM 3057 O O . GLN A 1 396 ? 0.748 9.068 -15.527 1.00 82.12 396 GLN A O 1
ATOM 3062 N N . ARG A 1 397 ? -0.026 8.078 -13.680 1.00 90.25 397 ARG A N 1
ATOM 3063 C CA . ARG A 1 397 ? 0.076 6.716 -14.216 1.00 90.25 397 ARG A CA 1
ATOM 3064 C C . ARG A 1 397 ? -0.863 6.490 -15.402 1.00 90.25 397 ARG A C 1
ATOM 3066 O O . ARG A 1 397 ? -0.457 5.844 -16.366 1.00 90.25 397 ARG A O 1
ATOM 3073 N N . GLN A 1 398 ? -2.079 7.032 -15.365 1.00 94.00 398 GLN A N 1
ATOM 3074 C CA . GLN A 1 398 ? -3.001 6.996 -16.501 1.00 94.00 398 GLN A CA 1
ATOM 3075 C C . GLN A 1 398 ? -2.472 7.790 -17.698 1.00 94.00 398 GLN A C 1
ATOM 3077 O O . GLN A 1 398 ? -2.565 7.317 -18.826 1.00 94.00 398 GLN A O 1
ATOM 3082 N N . GLU A 1 399 ? -1.863 8.955 -17.490 1.00 90.94 399 GLU A N 1
ATOM 3083 C CA . GLU A 1 399 ? -1.240 9.716 -18.581 1.00 90.94 399 GLU A CA 1
ATOM 3084 C C . GLU A 1 399 ? -0.097 8.940 -19.242 1.00 90.94 399 GLU A C 1
ATOM 3086 O O . GLU A 1 399 ? -0.073 8.798 -20.469 1.00 90.94 399 GLU A O 1
ATOM 3091 N N . ILE A 1 400 ? 0.786 8.341 -18.434 1.00 86.44 400 ILE A N 1
ATOM 3092 C CA . ILE A 1 400 ? 1.852 7.454 -18.920 1.00 86.44 400 ILE A CA 1
ATOM 3093 C C . ILE A 1 400 ? 1.251 6.285 -19.713 1.00 86.44 400 ILE A C 1
ATOM 3095 O O . ILE A 1 400 ? 1.737 5.961 -20.798 1.00 86.44 400 ILE A O 1
ATOM 3099 N N . ALA A 1 401 ? 0.174 5.673 -19.211 1.00 92.44 401 ALA A N 1
ATOM 3100 C CA . ALA A 1 401 ? -0.499 4.571 -19.891 1.00 92.44 401 ALA A CA 1
ATOM 3101 C C . ALA A 1 401 ? -1.105 4.997 -21.236 1.00 92.44 401 ALA A C 1
ATOM 3103 O O . ALA A 1 401 ? -0.958 4.257 -22.206 1.00 92.44 401 ALA A O 1
ATOM 3104 N N . ARG A 1 402 ? -1.724 6.185 -21.338 1.00 93.12 402 ARG A N 1
ATOM 3105 C CA . ARG A 1 402 ? -2.259 6.718 -22.609 1.00 93.12 402 ARG A CA 1
ATOM 3106 C C . ARG A 1 402 ? -1.152 6.919 -23.637 1.00 93.12 402 ARG A C 1
ATOM 3108 O O . ARG A 1 402 ? -1.270 6.428 -24.757 1.00 93.12 402 ARG A O 1
ATOM 3115 N N . ALA A 1 403 ? -0.067 7.590 -23.248 1.00 86.06 403 ALA A N 1
ATOM 3116 C CA . ALA A 1 403 ? 1.068 7.839 -24.136 1.00 86.06 403 ALA A CA 1
ATOM 3117 C C . ALA A 1 403 ? 1.725 6.528 -24.598 1.00 86.06 403 ALA A C 1
ATOM 3119 O O . ALA A 1 403 ? 2.114 6.373 -25.756 1.00 86.06 403 ALA A O 1
ATOM 3120 N N . ARG A 1 404 ? 1.828 5.549 -23.695 1.00 87.31 404 ARG A N 1
ATOM 3121 C CA . ARG A 1 404 ? 2.353 4.220 -24.012 1.00 87.31 404 ARG A CA 1
ATOM 3122 C C . ARG A 1 404 ? 1.428 3.442 -24.944 1.00 87.31 404 ARG A C 1
ATOM 3124 O O . ARG A 1 404 ? 1.904 2.878 -25.922 1.00 87.31 404 ARG A O 1
ATOM 3131 N N . LEU A 1 405 ? 0.122 3.458 -24.688 1.00 90.50 405 LEU A N 1
ATOM 3132 C CA . LEU A 1 405 ? -0.873 2.783 -25.518 1.00 90.50 405 LEU A CA 1
ATOM 3133 C C . LEU A 1 405 ? -0.890 3.339 -26.949 1.00 90.50 405 LEU A C 1
ATOM 3135 O O . LEU A 1 405 ? -0.952 2.546 -27.885 1.00 90.50 405 LEU A O 1
ATOM 3139 N N . ALA A 1 406 ? -0.770 4.661 -27.120 1.00 83.56 406 ALA A N 1
ATOM 3140 C CA . ALA A 1 406 ? -0.649 5.294 -28.435 1.00 83.56 406 ALA A CA 1
ATOM 3141 C C . ALA A 1 406 ? 0.580 4.774 -29.201 1.00 83.56 406 ALA A C 1
ATOM 3143 O O . ALA A 1 406 ? 0.438 4.236 -30.295 1.00 83.56 406 ALA A O 1
ATOM 3144 N N . ARG A 1 407 ? 1.765 4.786 -28.570 1.00 82.88 407 ARG A N 1
ATOM 3145 C CA . ARG A 1 407 ? 2.997 4.247 -29.178 1.00 82.88 407 ARG A CA 1
ATOM 3146 C C . ARG A 1 407 ? 2.877 2.774 -29.569 1.00 82.88 407 ARG A C 1
ATOM 3148 O O . ARG A 1 407 ? 3.342 2.373 -30.632 1.00 82.88 407 ARG A O 1
ATOM 3155 N N . LEU A 1 408 ? 2.264 1.949 -28.719 1.00 78.75 408 LEU A N 1
ATOM 3156 C CA . LEU A 1 408 ? 2.063 0.529 -29.024 1.00 78.75 408 LEU A CA 1
ATOM 3157 C C . LEU A 1 408 ? 1.047 0.315 -30.153 1.00 78.75 408 LEU A C 1
ATOM 3159 O O . LEU A 1 408 ? 1.167 -0.660 -30.894 1.00 78.75 408 LEU A O 1
ATOM 3163 N N . ALA A 1 409 ? 0.042 1.186 -30.282 1.00 71.06 409 ALA A N 1
ATOM 3164 C CA . ALA A 1 409 ? -0.913 1.142 -31.383 1.00 71.06 409 ALA A CA 1
ATOM 3165 C C . ALA A 1 409 ? -0.226 1.477 -32.714 1.00 71.06 409 ALA A C 1
ATOM 3167 O O . ALA A 1 409 ? -0.378 0.716 -33.671 1.00 71.06 409 ALA A O 1
ATOM 3168 N N . ASP A 1 410 ? 0.614 2.513 -32.733 1.00 63.22 410 ASP A N 1
ATOM 3169 C CA . ASP A 1 410 ? 1.389 2.911 -33.912 1.00 63.22 410 ASP A CA 1
ATOM 3170 C C . ASP A 1 410 ? 2.388 1.823 -34.324 1.00 63.22 410 ASP A C 1
ATOM 3172 O O . ASP A 1 410 ? 2.440 1.452 -35.493 1.00 63.22 410 ASP A O 1
ATOM 3176 N N . ARG A 1 411 ? 3.085 1.192 -33.366 1.00 61.28 411 ARG A N 1
ATOM 3177 C CA . ARG A 1 411 ? 3.942 0.017 -33.632 1.00 61.28 411 ARG A CA 1
ATOM 3178 C C . ARG A 1 411 ? 3.162 -1.156 -34.227 1.00 61.28 411 ARG A C 1
ATOM 3180 O O . ARG A 1 411 ? 3.641 -1.806 -35.150 1.00 61.28 411 ARG A O 1
ATOM 3187 N N . SER A 1 412 ? 1.945 -1.414 -33.741 1.00 56.97 412 SER A N 1
ATOM 3188 C CA . SER A 1 412 ? 1.081 -2.467 -34.295 1.00 56.97 412 SER A CA 1
ATOM 3189 C C . SER A 1 412 ? 0.537 -2.140 -35.693 1.00 56.97 412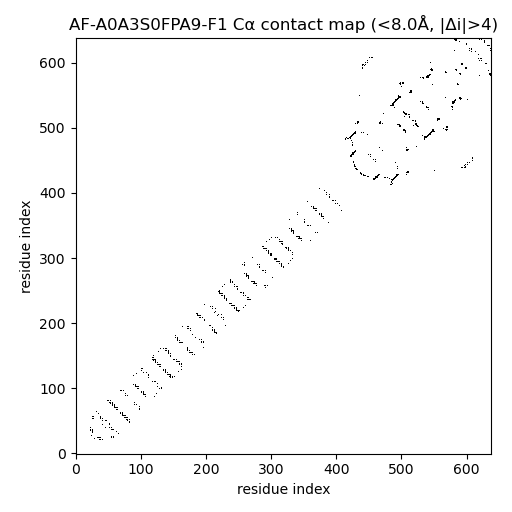 SER A C 1
ATOM 3191 O O . SER A 1 412 ? 0.146 -3.056 -36.415 1.00 56.97 412 SER A O 1
ATOM 3193 N N . ALA A 1 413 ? 0.492 -0.858 -36.072 1.00 51.56 413 ALA A N 1
ATOM 3194 C CA . ALA A 1 413 ? 0.115 -0.393 -37.404 1.00 51.56 413 ALA A CA 1
ATOM 3195 C C . ALA A 1 413 ? 1.319 -0.394 -38.364 1.00 51.56 413 ALA A C 1
ATOM 3197 O O . ALA A 1 413 ? 1.187 -0.865 -39.491 1.00 51.56 413 ALA A O 1
ATOM 3198 N N . ALA A 1 414 ? 2.500 0.023 -37.901 1.00 48.06 414 ALA A N 1
ATOM 3199 C CA . ALA A 1 414 ? 3.763 -0.042 -38.639 1.00 48.06 414 ALA A CA 1
ATOM 3200 C C . ALA A 1 414 ? 4.204 -1.491 -38.914 1.00 48.06 414 ALA A C 1
ATOM 3202 O O . ALA A 1 414 ? 4.653 -1.804 -40.011 1.00 48.06 414 ALA A O 1
ATOM 3203 N N . ALA A 1 415 ? 3.969 -2.418 -37.975 1.00 49.97 415 ALA A N 1
ATOM 3204 C CA . ALA A 1 415 ? 4.186 -3.855 -38.175 1.00 49.97 415 ALA A CA 1
ATOM 3205 C C . ALA A 1 415 ? 3.255 -4.491 -39.234 1.00 49.97 415 ALA A C 1
ATOM 3207 O O . ALA A 1 415 ? 3.463 -5.641 -39.613 1.00 49.97 415 ALA A O 1
ATOM 3208 N N . ARG A 1 416 ? 2.230 -3.767 -39.717 1.00 48.12 416 ARG A N 1
ATOM 3209 C CA . ARG A 1 416 ? 1.404 -4.164 -40.876 1.00 48.12 416 ARG A CA 1
ATOM 3210 C C . ARG A 1 416 ? 1.939 -3.607 -42.206 1.00 48.12 416 ARG A C 1
ATOM 3212 O O . ARG A 1 416 ? 1.330 -3.861 -43.243 1.00 48.12 416 ARG A O 1
ATOM 3219 N N . GLY A 1 417 ? 3.045 -2.856 -42.186 1.00 44.50 417 GLY A N 1
ATOM 3220 C CA . GLY A 1 417 ? 3.845 -2.513 -43.366 1.00 44.50 417 GLY A CA 1
ATOM 3221 C C . GLY A 1 417 ? 4.550 -3.745 -43.949 1.00 44.50 417 GLY A C 1
ATOM 3222 O O . GLY A 1 417 ? 4.700 -4.756 -43.268 1.00 44.50 417 GLY A O 1
AT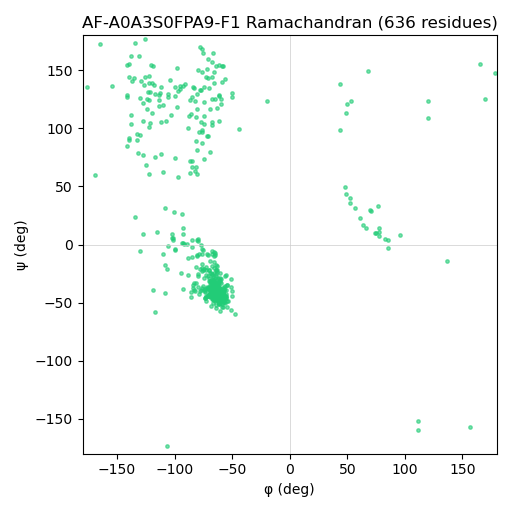OM 3223 N N . ALA A 1 418 ? 4.913 -3.690 -45.234 1.00 46.16 418 ALA A N 1
ATOM 3224 C CA . ALA A 1 418 ? 5.285 -4.854 -46.045 1.00 46.16 418 ALA A CA 1
ATOM 3225 C C . ALA A 1 418 ? 6.351 -5.769 -45.385 1.00 46.16 418 ALA A C 1
ATOM 3227 O O . ALA A 1 418 ? 7.407 -5.280 -44.976 1.00 46.16 418 ALA A O 1
ATOM 3228 N N . PRO A 1 419 ? 6.125 -7.098 -45.317 1.00 51.03 419 PRO A N 1
ATOM 3229 C CA . PRO A 1 419 ? 7.072 -8.017 -44.695 1.00 51.03 419 PRO A CA 1
ATOM 3230 C C . PRO A 1 419 ? 8.425 -8.003 -45.420 1.00 51.03 419 PRO A C 1
ATOM 3232 O O . PRO A 1 419 ? 8.491 -8.211 -46.632 1.00 51.03 419 PRO A O 1
ATOM 3235 N N . GLY A 1 420 ? 9.507 -7.809 -44.660 1.00 67.00 420 GLY A N 1
ATOM 3236 C CA . GLY A 1 420 ? 10.884 -8.022 -45.120 1.00 67.00 420 GLY A CA 1
ATOM 3237 C C . GLY A 1 420 ? 11.668 -6.810 -45.644 1.00 67.00 420 GLY A C 1
ATOM 3238 O O . GLY A 1 420 ? 12.775 -7.013 -46.143 1.00 67.00 420 GLY A O 1
ATOM 3239 N N . GLN A 1 421 ? 11.178 -5.567 -45.538 1.00 80.31 421 GLN A N 1
ATOM 3240 C CA . GLN A 1 421 ? 11.982 -4.397 -45.934 1.00 80.31 421 GLN A CA 1
ATOM 3241 C C . GLN A 1 421 ? 13.077 -4.098 -44.892 1.00 80.31 421 GLN A C 1
ATOM 3243 O O . GLN A 1 421 ? 12.799 -3.897 -43.708 1.00 80.31 421 GLN A O 1
ATOM 3248 N N . ARG A 1 422 ? 14.336 -4.082 -45.339 1.00 91.31 422 ARG A N 1
ATOM 3249 C CA . ARG A 1 422 ? 15.523 -3.728 -44.547 1.00 91.31 422 ARG A CA 1
ATOM 3250 C C . ARG A 1 422 ? 16.237 -2.567 -45.227 1.00 91.31 422 ARG A C 1
ATOM 3252 O O . ARG A 1 422 ? 16.584 -2.684 -46.404 1.00 91.31 422 ARG A O 1
ATOM 3259 N N . VAL A 1 423 ? 16.451 -1.476 -44.498 1.00 95.62 423 VAL A N 1
ATOM 3260 C CA . VAL A 1 423 ? 17.011 -0.228 -45.035 1.00 95.62 423 VAL A CA 1
ATOM 3261 C C . VAL A 1 423 ? 18.277 0.170 -44.288 1.00 95.62 423 VAL A C 1
ATOM 3263 O O . VAL A 1 423 ? 18.399 -0.061 -43.083 1.00 95.62 423 VAL A O 1
ATOM 3266 N N . ALA A 1 424 ? 19.236 0.760 -44.998 1.00 97.56 424 ALA A N 1
ATOM 3267 C CA . ALA A 1 424 ? 20.455 1.278 -44.395 1.00 97.56 424 ALA A CA 1
ATOM 3268 C C . ALA A 1 424 ? 20.852 2.645 -44.955 1.00 97.56 424 ALA A C 1
ATOM 3270 O O . ALA A 1 424 ? 20.774 2.872 -46.161 1.00 97.56 424 ALA A O 1
ATOM 3271 N N . LEU A 1 425 ? 21.335 3.522 -44.079 1.00 98.12 425 LEU A N 1
ATOM 3272 C CA . LEU A 1 425 ? 22.030 4.757 -44.422 1.00 98.12 425 LEU A CA 1
ATOM 3273 C C . LEU A 1 425 ? 23.501 4.608 -44.038 1.00 98.12 425 LEU A C 1
ATOM 3275 O O . LEU A 1 425 ? 23.830 4.382 -42.875 1.00 98.12 425 LEU A O 1
ATOM 3279 N N . VAL A 1 426 ? 24.385 4.731 -45.020 1.00 98.06 426 VAL A N 1
ATOM 3280 C CA . VAL A 1 426 ? 25.824 4.527 -44.867 1.00 98.06 426 VAL A CA 1
ATOM 3281 C C . VAL A 1 426 ? 26.537 5.824 -45.230 1.00 98.06 426 VAL A C 1
ATOM 3283 O O . VAL A 1 426 ? 26.495 6.267 -46.377 1.00 98.06 426 VAL A O 1
ATOM 3286 N N . ILE A 1 427 ? 27.161 6.446 -44.234 1.00 97.88 427 ILE A N 1
ATOM 3287 C CA . ILE A 1 427 ? 27.765 7.775 -44.330 1.00 97.88 427 ILE A CA 1
ATOM 3288 C C . ILE A 1 427 ? 29.283 7.654 -44.191 1.00 97.88 427 ILE A C 1
ATOM 3290 O O . ILE A 1 427 ? 29.765 7.142 -43.180 1.00 97.88 427 ILE A O 1
ATOM 3294 N N . GLY A 1 428 ? 30.029 8.160 -45.174 1.00 96.12 428 GLY A N 1
ATOM 3295 C CA . GLY A 1 428 ? 31.492 8.248 -45.130 1.00 96.12 428 GLY A CA 1
ATOM 3296 C C . GLY A 1 428 ? 31.983 9.684 -45.304 1.00 96.12 428 GLY A C 1
ATOM 3297 O O . GLY A 1 428 ? 32.052 10.178 -46.429 1.00 96.12 428 GLY A O 1
ATOM 3298 N N . ASN A 1 429 ? 32.353 10.348 -44.208 1.00 94.94 429 ASN A N 1
ATOM 3299 C CA . ASN A 1 429 ? 32.864 11.723 -44.222 1.00 94.94 429 ASN A CA 1
ATOM 3300 C C . ASN A 1 429 ? 34.388 11.740 -44.043 1.00 94.94 429 ASN A C 1
ATOM 3302 O O . ASN A 1 429 ? 34.899 11.447 -42.957 1.00 94.94 429 ASN A O 1
ATOM 3306 N N . ALA A 1 430 ? 35.104 12.126 -45.096 1.00 91.06 430 ALA A N 1
ATOM 3307 C CA . ALA A 1 430 ? 36.561 12.130 -45.188 1.00 91.06 430 ALA A CA 1
ATOM 3308 C C . ALA A 1 430 ? 37.152 13.533 -45.420 1.00 91.06 430 ALA A C 1
ATOM 3310 O O . ALA A 1 430 ? 38.183 13.866 -44.834 1.00 91.06 430 ALA A O 1
ATOM 3311 N N . ASN A 1 431 ? 36.514 14.362 -46.251 1.00 92.56 431 ASN A N 1
ATOM 3312 C CA . ASN A 1 431 ? 37.056 15.627 -46.754 1.00 92.56 431 ASN A CA 1
ATOM 3313 C C . ASN A 1 431 ? 36.527 16.848 -45.982 1.00 92.56 431 ASN A C 1
ATOM 3315 O O . ASN A 1 431 ? 35.694 17.601 -46.485 1.00 92.56 431 ASN A O 1
ATOM 3319 N N . TYR A 1 432 ? 37.021 17.060 -44.760 1.00 91.25 432 TYR A N 1
ATOM 3320 C CA . TYR A 1 432 ? 36.607 18.179 -43.905 1.00 91.25 432 TYR A CA 1
ATOM 3321 C C . TYR A 1 432 ? 37.195 19.520 -44.368 1.00 91.25 432 TYR A C 1
ATOM 3323 O O . TYR A 1 432 ? 38.386 19.636 -44.641 1.00 91.25 432 TYR A O 1
ATOM 3331 N N . GLN A 1 433 ? 36.370 20.568 -44.390 1.00 93.06 433 GLN A N 1
ATOM 3332 C CA . GLN A 1 433 ? 36.763 21.925 -44.792 1.00 93.06 433 GLN A CA 1
ATOM 3333 C C . GLN A 1 433 ? 37.606 22.633 -43.721 1.00 93.06 433 GLN A C 1
ATOM 3335 O O . GLN A 1 433 ? 38.422 23.506 -44.026 1.00 93.06 433 GLN A O 1
ATOM 3340 N N . HIS A 1 434 ? 37.396 22.273 -42.452 1.00 89.12 434 HIS A N 1
ATOM 3341 C CA . HIS A 1 434 ? 37.995 22.944 -41.294 1.00 89.12 434 HIS A CA 1
ATOM 3342 C C . HIS A 1 434 ? 38.715 21.989 -40.325 1.00 89.12 434 HIS A C 1
ATOM 3344 O O . HIS A 1 434 ? 39.151 22.417 -39.255 1.00 89.12 434 HIS A O 1
ATOM 3350 N N . ALA A 1 435 ? 38.882 20.721 -40.710 1.00 84.62 435 ALA A N 1
ATOM 3351 C CA . ALA A 1 435 ? 39.641 19.697 -39.991 1.00 84.62 435 ALA A CA 1
ATOM 3352 C C . ALA A 1 435 ? 40.541 18.913 -40.967 1.00 84.62 435 ALA A C 1
ATOM 3354 O O . ALA A 1 435 ? 40.491 19.134 -42.174 1.00 84.62 435 ALA A O 1
ATOM 3355 N N . GLY A 1 436 ? 41.401 18.033 -40.447 1.00 81.25 436 GLY A N 1
ATOM 3356 C CA . GLY A 1 436 ? 42.247 17.182 -41.287 1.00 81.25 436 GLY A CA 1
ATOM 3357 C C . GLY A 1 436 ? 41.431 16.171 -42.100 1.00 81.25 436 GLY A C 1
ATOM 3358 O O . GLY A 1 436 ? 40.386 15.706 -41.651 1.00 81.25 436 GLY A O 1
ATOM 3359 N N . THR A 1 437 ? 41.916 15.821 -43.291 1.00 84.31 437 THR A N 1
ATOM 3360 C CA . THR A 1 437 ? 41.315 14.771 -44.124 1.00 84.31 437 THR A CA 1
ATOM 3361 C C . THR A 1 437 ? 41.542 13.394 -43.503 1.00 84.31 437 THR A C 1
ATOM 3363 O O . THR A 1 437 ? 42.663 13.070 -43.110 1.00 84.31 437 THR A O 1
ATOM 3366 N N . LEU A 1 438 ? 40.497 12.567 -43.462 1.00 84.56 438 LEU A N 1
ATOM 3367 C CA . LEU A 1 438 ? 40.586 11.165 -43.047 1.00 84.56 438 LEU A CA 1
ATOM 3368 C C . LEU A 1 438 ? 40.742 10.259 -44.274 1.00 84.56 438 LEU A C 1
ATOM 3370 O O . LEU A 1 438 ? 40.041 10.432 -45.266 1.00 84.56 438 LEU A O 1
ATOM 3374 N N . ALA A 1 439 ? 41.638 9.273 -44.209 1.00 84.00 439 ALA A N 1
ATOM 3375 C CA . ALA A 1 439 ? 41.979 8.448 -45.373 1.00 84.00 439 ALA A CA 1
ATOM 3376 C C . ALA A 1 439 ? 40.912 7.394 -45.734 1.00 84.00 439 ALA A C 1
ATOM 3378 O O . ALA A 1 439 ? 40.666 7.147 -46.914 1.00 84.00 439 ALA A O 1
ATOM 3379 N N . ASN A 1 440 ? 40.271 6.787 -44.729 1.00 86.50 440 ASN A N 1
ATOM 3380 C CA . ASN A 1 440 ? 39.497 5.549 -44.890 1.00 86.50 440 ASN A CA 1
ATOM 3381 C C . ASN A 1 440 ? 37.956 5.654 -44.814 1.00 86.50 440 ASN A C 1
ATOM 3383 O O . ASN A 1 440 ? 37.328 4.748 -45.356 1.00 86.50 440 ASN A O 1
ATOM 3387 N N . PRO A 1 441 ? 37.298 6.716 -44.286 1.00 91.19 441 PRO A N 1
ATOM 3388 C CA . PRO A 1 441 ? 35.839 6.708 -44.095 1.00 91.19 441 PRO A CA 1
ATOM 3389 C C . PRO A 1 441 ? 35.001 6.395 -45.334 1.00 91.19 441 PRO A C 1
ATOM 3391 O O . PRO A 1 441 ? 33.960 5.749 -45.242 1.00 91.19 441 PRO A O 1
ATOM 3394 N N . LYS A 1 442 ? 35.453 6.843 -46.509 1.00 92.31 442 LYS A N 1
ATOM 3395 C CA . LYS A 1 442 ? 34.794 6.519 -47.776 1.00 92.31 442 LYS A CA 1
ATOM 3396 C C . LYS A 1 442 ? 34.923 5.033 -48.117 1.00 92.31 442 LYS A C 1
ATOM 3398 O O . LYS A 1 442 ? 33.939 4.425 -48.521 1.00 92.31 442 LYS A O 1
ATOM 3403 N N . ASN A 1 443 ? 36.109 4.451 -47.946 1.00 91.62 443 ASN A N 1
ATOM 3404 C CA . ASN A 1 443 ? 36.343 3.029 -48.202 1.00 91.62 443 ASN A CA 1
ATOM 3405 C C . ASN A 1 443 ? 35.572 2.160 -47.199 1.00 91.62 443 ASN A C 1
ATOM 3407 O O . ASN A 1 443 ? 34.945 1.179 -47.599 1.00 91.62 443 ASN A O 1
ATOM 3411 N N . ASP A 1 444 ? 35.538 2.582 -45.932 1.00 93.50 444 ASP A N 1
ATOM 3412 C CA . ASP A 1 444 ? 34.803 1.907 -44.866 1.00 93.50 444 ASP A CA 1
ATOM 3413 C C . ASP A 1 444 ? 33.299 1.866 -45.172 1.00 93.50 444 ASP A C 1
ATOM 3415 O O . ASP A 1 444 ? 32.677 0.800 -45.159 1.00 93.50 444 ASP A O 1
ATOM 3419 N N . ALA A 1 445 ? 32.727 3.015 -45.549 1.00 95.31 445 ALA A N 1
ATOM 3420 C CA . ALA A 1 445 ? 31.339 3.120 -45.985 1.00 95.31 445 ALA A CA 1
ATOM 3421 C C . ALA A 1 445 ? 31.043 2.217 -47.198 1.00 95.31 445 ALA A C 1
ATOM 3423 O O . ALA A 1 445 ? 30.089 1.440 -47.158 1.00 95.31 445 ALA A O 1
ATOM 3424 N N . VAL A 1 446 ? 31.888 2.229 -48.236 1.00 95.62 446 VAL A N 1
ATOM 3425 C CA . VAL A 1 446 ? 31.722 1.350 -49.412 1.00 95.62 446 VAL A CA 1
ATOM 3426 C C . VAL A 1 446 ? 31.730 -0.132 -49.011 1.00 95.62 446 VAL A C 1
ATOM 3428 O O . VAL A 1 446 ? 30.889 -0.911 -49.471 1.00 95.62 446 VAL A O 1
ATOM 3431 N N . ALA A 1 447 ? 32.663 -0.542 -48.147 1.00 94.94 447 ALA A N 1
ATOM 3432 C CA . ALA A 1 447 ? 32.803 -1.932 -47.718 1.00 94.94 447 ALA A CA 1
ATOM 3433 C C . ALA A 1 447 ? 31.575 -2.416 -46.930 1.00 94.94 447 ALA A C 1
ATOM 3435 O O . ALA A 1 447 ? 31.041 -3.497 -47.207 1.00 94.94 447 ALA A O 1
ATOM 3436 N N . VAL A 1 448 ? 31.085 -1.596 -45.996 1.00 96.12 448 VAL A N 1
ATOM 3437 C CA . VAL A 1 448 ? 29.888 -1.902 -45.203 1.00 96.12 448 VAL A CA 1
ATOM 3438 C C . VAL A 1 448 ? 28.637 -1.910 -46.076 1.00 96.12 448 VAL A C 1
ATOM 3440 O O . VAL A 1 448 ? 27.861 -2.862 -46.007 1.00 96.12 448 VAL A O 1
ATOM 3443 N N . ALA A 1 449 ? 28.457 -0.926 -46.960 1.00 96.06 449 ALA A N 1
ATOM 3444 C CA . ALA A 1 449 ? 27.316 -0.887 -47.872 1.00 96.06 449 ALA A CA 1
ATOM 3445 C C . ALA A 1 449 ? 27.252 -2.130 -48.774 1.00 96.06 449 ALA A C 1
ATOM 3447 O O . ALA A 1 449 ? 26.181 -2.712 -48.963 1.00 96.06 449 ALA A O 1
ATOM 3448 N N . ALA A 1 450 ? 28.396 -2.582 -49.296 1.00 94.81 450 ALA A N 1
ATOM 3449 C CA . ALA A 1 450 ? 28.472 -3.801 -50.094 1.00 94.81 450 ALA A CA 1
ATOM 3450 C C . ALA A 1 450 ? 28.071 -5.053 -49.292 1.00 94.81 450 ALA A C 1
ATOM 3452 O O . ALA A 1 450 ? 27.368 -5.917 -49.821 1.00 94.81 450 ALA A O 1
ATOM 3453 N N . SER A 1 451 ? 28.482 -5.139 -48.024 1.00 94.19 451 SER A N 1
ATOM 3454 C CA . SER A 1 451 ? 28.113 -6.237 -47.123 1.00 94.19 451 SER A CA 1
ATOM 3455 C C . SER A 1 451 ? 26.613 -6.245 -46.807 1.00 94.19 451 SER A C 1
ATOM 3457 O O . SER A 1 451 ? 25.945 -7.268 -46.950 1.00 94.19 451 SER A O 1
ATOM 3459 N N . LEU A 1 452 ? 26.035 -5.077 -46.507 1.00 94.44 452 LEU A N 1
ATOM 3460 C CA . LEU A 1 452 ? 24.603 -4.930 -46.226 1.00 94.44 452 LEU A CA 1
ATOM 3461 C C . LEU A 1 452 ? 23.728 -5.338 -47.416 1.00 94.44 452 LEU A C 1
ATOM 3463 O O . LEU A 1 452 ? 22.725 -6.029 -47.237 1.00 94.44 452 LEU A O 1
ATOM 3467 N N . ARG A 1 453 ? 24.132 -4.997 -48.645 1.00 93.19 453 ARG A N 1
ATOM 3468 C CA . ARG A 1 453 ? 23.427 -5.459 -49.852 1.00 93.19 453 ARG A CA 1
ATOM 3469 C C . ARG A 1 453 ? 23.429 -6.982 -49.978 1.00 93.19 453 ARG A C 1
ATOM 3471 O O . ARG A 1 453 ? 22.389 -7.560 -50.281 1.00 93.19 453 ARG A O 1
ATOM 3478 N N . ARG A 1 454 ? 24.558 -7.647 -49.701 1.00 90.56 454 ARG A N 1
ATOM 3479 C CA . ARG A 1 454 ? 24.642 -9.123 -49.701 1.00 90.56 454 ARG A CA 1
ATOM 3480 C C . ARG A 1 454 ? 23.785 -9.763 -48.607 1.00 90.56 454 ARG A C 1
ATOM 3482 O O . ARG A 1 454 ? 23.266 -10.856 -48.802 1.00 90.56 454 ARG A O 1
ATOM 3489 N N . LEU A 1 455 ? 23.580 -9.055 -47.499 1.00 86.81 455 LEU A N 1
ATOM 3490 C CA . LEU A 1 455 ? 22.729 -9.460 -46.375 1.00 86.81 455 LEU A CA 1
ATOM 3491 C C . LEU A 1 455 ? 21.227 -9.221 -46.595 1.00 86.81 455 LEU A C 1
ATOM 3493 O O . LEU A 1 455 ? 20.421 -9.451 -45.685 1.00 86.81 455 LEU A O 1
ATOM 3497 N N . GLY A 1 456 ? 20.837 -8.763 -47.786 1.00 87.12 456 GLY A N 1
ATOM 3498 C CA . GLY A 1 456 ? 19.440 -8.514 -48.124 1.00 87.12 456 GLY A CA 1
ATOM 3499 C C . GLY A 1 456 ? 18.894 -7.231 -47.505 1.00 87.12 456 GLY A C 1
ATOM 3500 O O . GLY A 1 456 ? 17.724 -7.182 -47.136 1.00 87.12 456 GLY A O 1
ATOM 3501 N N . PHE A 1 457 ? 19.729 -6.200 -47.342 1.00 92.19 457 PHE A N 1
ATOM 3502 C CA . PHE A 1 457 ? 19.222 -4.836 -47.221 1.00 92.19 457 PHE A CA 1
ATOM 3503 C C . PHE A 1 457 ? 18.775 -4.363 -48.601 1.00 92.19 457 PHE A C 1
ATOM 3505 O O . PHE A 1 457 ? 19.592 -4.166 -49.501 1.00 92.19 457 PHE A O 1
ATOM 3512 N N . ASN A 1 458 ? 17.462 -4.221 -48.762 1.00 86.19 458 ASN A N 1
ATOM 3513 C CA . ASN A 1 458 ? 16.831 -3.960 -50.054 1.00 86.19 458 ASN A CA 1
ATOM 3514 C C . ASN A 1 458 ? 17.040 -2.509 -50.509 1.00 86.19 458 ASN A C 1
ATOM 3516 O O . ASN A 1 458 ? 16.962 -2.226 -51.700 1.00 86.19 458 ASN A O 1
ATOM 3520 N N . GLU A 1 459 ? 17.341 -1.602 -49.578 1.00 93.25 459 GLU A N 1
ATOM 3521 C CA . GLU A 1 459 ? 17.660 -0.208 -49.871 1.00 93.25 459 GLU A CA 1
ATOM 3522 C C . GLU A 1 459 ? 18.836 0.246 -49.000 1.00 93.25 459 GLU A C 1
ATOM 3524 O O . GLU A 1 459 ? 18.737 0.336 -47.777 1.00 93.25 459 GLU A O 1
ATOM 3529 N N . VAL A 1 460 ? 19.981 0.487 -49.641 1.00 96.62 460 VAL A N 1
ATOM 3530 C CA . VAL A 1 460 ? 21.218 0.941 -48.992 1.00 96.62 460 VAL A CA 1
ATOM 3531 C C . VAL A 1 460 ? 21.615 2.272 -49.616 1.00 96.62 460 VAL A C 1
ATOM 3533 O O . VAL A 1 460 ? 22.101 2.307 -50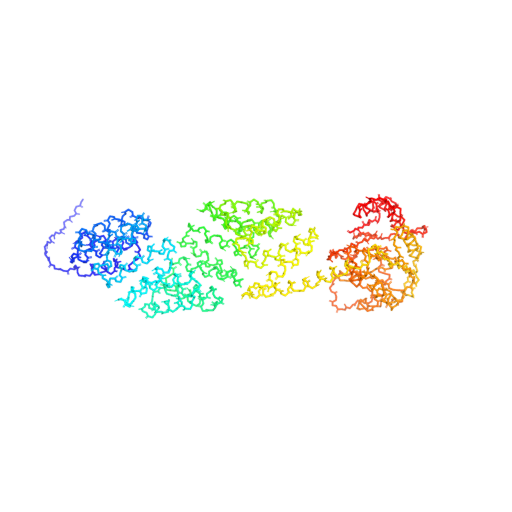.752 1.00 96.62 460 VAL A O 1
ATOM 3536 N N . VAL A 1 461 ? 21.379 3.349 -48.870 1.00 96.94 461 VAL A N 1
ATOM 3537 C CA . VAL A 1 461 ? 21.679 4.731 -49.245 1.00 96.94 461 VAL A CA 1
ATOM 3538 C C . VAL A 1 461 ? 23.113 5.047 -48.832 1.00 96.94 461 VAL A C 1
ATOM 3540 O O . VAL A 1 461 ? 23.417 5.138 -47.645 1.00 96.94 461 VAL A O 1
ATOM 3543 N N . GLU A 1 462 ? 23.998 5.207 -49.812 1.00 97.06 462 GLU A N 1
ATOM 3544 C CA . GLU A 1 462 ? 25.394 5.600 -49.599 1.00 97.06 462 GLU A CA 1
ATOM 3545 C C . GLU A 1 462 ? 25.574 7.090 -49.857 1.00 97.06 462 GLU A C 1
ATOM 3547 O O . GLU A 1 462 ? 25.212 7.598 -50.921 1.00 97.06 462 GLU A O 1
ATOM 3552 N N . VAL A 1 463 ? 26.164 7.787 -48.894 1.00 97.31 463 VAL A N 1
ATOM 3553 C CA . VAL A 1 463 ? 26.389 9.230 -48.957 1.00 97.31 463 VAL A CA 1
ATOM 3554 C C . VAL A 1 463 ? 27.767 9.577 -48.404 1.00 97.31 463 VAL A C 1
ATOM 3556 O O . VAL A 1 463 ? 28.257 8.950 -47.465 1.00 97.31 463 VAL A O 1
ATOM 3559 N N . TYR A 1 464 ? 28.404 10.581 -49.000 1.00 97.25 464 TYR A N 1
ATOM 3560 C CA . TYR A 1 464 ? 29.806 10.900 -48.748 1.00 97.25 464 TYR A CA 1
ATOM 3561 C C . TYR A 1 464 ? 30.009 12.394 -48.575 1.00 97.25 464 TYR A C 1
ATOM 3563 O O . TYR A 1 464 ? 29.378 13.178 -49.282 1.00 97.25 464 TYR A O 1
ATOM 3571 N N . ASP A 1 465 ? 30.922 12.753 -47.675 1.00 96.62 465 ASP A N 1
ATOM 3572 C CA . ASP A 1 465 ? 31.359 14.129 -47.428 1.00 96.62 465 ASP A CA 1
ATOM 3573 C C . ASP A 1 465 ? 30.192 15.117 -47.268 1.00 96.62 465 ASP A C 1
ATOM 3575 O O . ASP A 1 465 ? 30.126 16.159 -47.920 1.00 96.62 465 ASP A O 1
ATOM 3579 N N . LEU A 1 466 ? 29.233 14.755 -46.412 1.00 97.44 466 LEU A N 1
ATOM 3580 C CA . LEU A 1 466 ? 28.002 15.516 -46.249 1.00 97.44 466 LEU A CA 1
ATOM 3581 C C . LEU A 1 466 ? 28.201 16.775 -45.408 1.00 97.44 466 LEU A C 1
ATOM 3583 O O . LEU A 1 466 ? 28.751 16.715 -44.302 1.00 97.44 466 LEU A O 1
ATOM 3587 N N . SER A 1 467 ? 27.664 17.894 -45.902 1.00 96.94 467 SER A N 1
ATOM 3588 C CA . SER A 1 467 ? 27.458 19.100 -45.102 1.00 96.94 467 SER A CA 1
ATOM 3589 C C . SER A 1 467 ? 26.402 18.878 -44.016 1.00 96.94 467 SER A C 1
ATOM 3591 O O . SER A 1 467 ? 25.612 17.930 -44.077 1.00 96.94 467 SER A O 1
ATOM 3593 N N . ARG A 1 468 ? 26.324 19.769 -43.027 1.00 94.94 468 ARG A N 1
ATOM 3594 C CA . ARG A 1 468 ? 25.346 19.682 -41.931 1.00 94.94 468 ARG A CA 1
ATOM 3595 C C . ARG A 1 468 ? 23.905 19.666 -42.438 1.00 94.94 468 ARG A C 1
ATOM 3597 O O . ARG A 1 468 ? 23.072 18.906 -41.937 1.00 94.94 468 ARG A O 1
ATOM 3604 N N . GLU A 1 469 ? 23.610 20.473 -43.454 1.00 95.75 469 GLU A N 1
ATOM 3605 C CA . GLU A 1 469 ? 22.301 20.495 -44.113 1.00 95.75 469 GLU A CA 1
ATOM 3606 C C . GLU A 1 469 ? 22.022 19.177 -44.846 1.00 95.75 469 GLU A C 1
ATOM 3608 O O . GLU A 1 469 ? 20.965 18.572 -44.653 1.00 95.75 469 GLU A O 1
ATOM 3613 N N . GLN A 1 470 ? 22.987 18.689 -45.629 1.00 97.31 470 GLN A N 1
ATOM 3614 C CA . GLN A 1 470 ? 22.836 17.447 -46.385 1.00 97.31 470 GLN A CA 1
ATOM 3615 C C . GLN A 1 470 ? 22.691 16.229 -45.466 1.00 97.31 470 GLN A C 1
ATOM 3617 O O . GLN A 1 470 ? 21.860 15.365 -45.728 1.00 97.31 470 GLN A O 1
ATOM 3622 N N . MET A 1 471 ? 23.441 16.175 -44.364 1.00 96.50 471 MET A N 1
ATOM 3623 C CA . MET A 1 471 ? 23.364 15.101 -43.374 1.00 96.50 471 MET A CA 1
ATOM 3624 C C . MET A 1 471 ? 22.027 15.115 -42.626 1.00 96.50 471 MET A C 1
ATOM 3626 O O . MET A 1 471 ? 21.409 14.066 -42.443 1.00 96.50 471 MET A O 1
ATOM 3630 N N . SER A 1 472 ? 21.523 16.304 -42.274 1.00 94.88 472 SER A N 1
ATOM 3631 C CA . SER A 1 472 ? 20.187 16.460 -41.681 1.00 94.88 472 SER A CA 1
ATOM 3632 C C . SER A 1 472 ? 19.089 15.995 -42.638 1.00 94.88 472 SER A C 1
ATOM 3634 O O . SER A 1 472 ? 18.156 15.303 -42.225 1.00 94.88 472 SER A O 1
ATOM 3636 N N . LYS A 1 473 ? 19.211 16.340 -43.926 1.00 95.38 473 LYS A N 1
ATOM 3637 C CA . LYS A 1 473 ? 18.287 15.883 -44.965 1.00 95.38 473 LYS A CA 1
ATOM 3638 C C . LYS A 1 473 ? 18.357 14.367 -45.161 1.00 95.38 473 LYS A C 1
ATOM 3640 O O . LYS A 1 473 ? 17.311 13.729 -45.154 1.00 95.38 473 LYS A O 1
ATOM 3645 N N . ALA A 1 474 ? 19.554 13.791 -45.260 1.00 95.69 474 ALA A N 1
ATOM 3646 C CA . ALA A 1 474 ? 19.742 12.351 -45.424 1.00 95.69 474 ALA A CA 1
ATOM 3647 C C . ALA A 1 474 ? 19.129 11.553 -44.262 1.00 95.69 474 ALA A C 1
ATOM 3649 O O . ALA A 1 474 ? 18.444 10.563 -44.493 1.00 95.69 474 ALA A O 1
ATOM 3650 N N . LEU A 1 475 ? 19.298 12.012 -43.016 1.00 95.38 475 LEU A N 1
ATOM 3651 C CA . LEU A 1 475 ? 18.667 11.388 -41.847 1.00 95.38 475 LEU A CA 1
ATOM 3652 C C . LEU A 1 475 ? 17.147 11.551 -41.824 1.00 95.38 475 LEU A C 1
ATOM 3654 O O . LEU A 1 475 ? 16.444 10.662 -41.346 1.00 95.38 475 LEU A O 1
ATOM 3658 N N . LYS A 1 476 ? 16.629 12.688 -42.298 1.00 92.69 476 LYS A N 1
ATOM 3659 C CA . LYS A 1 476 ? 15.184 12.889 -42.426 1.00 92.69 476 LYS A CA 1
ATOM 3660 C C . LYS A 1 476 ? 14.598 11.910 -43.441 1.00 92.69 476 LYS A C 1
ATOM 3662 O O . LYS A 1 476 ? 13.712 11.152 -43.071 1.00 92.69 476 LYS A O 1
ATOM 3667 N N . ASP A 1 477 ? 15.136 11.898 -44.658 1.00 92.25 477 ASP A N 1
ATOM 3668 C CA . ASP A 1 477 ? 14.673 11.029 -45.743 1.00 92.25 477 ASP A CA 1
ATOM 3669 C C . ASP A 1 477 ? 14.815 9.542 -45.350 1.00 92.25 477 ASP A C 1
ATOM 3671 O O . ASP A 1 477 ? 13.929 8.734 -45.611 1.00 92.25 477 ASP A O 1
ATOM 3675 N N . PHE A 1 478 ? 15.891 9.181 -44.640 1.00 95.31 478 PHE A N 1
ATOM 3676 C CA . PHE A 1 478 ? 16.070 7.833 -44.101 1.00 95.31 478 PHE A CA 1
ATOM 3677 C C . PHE A 1 478 ? 15.062 7.473 -43.001 1.00 95.31 478 PHE A C 1
ATOM 3679 O O . PHE A 1 478 ? 14.641 6.324 -42.922 1.00 95.31 478 PHE A O 1
ATOM 3686 N N . GLY A 1 479 ? 14.639 8.429 -42.169 1.00 89.62 479 GLY A N 1
ATOM 3687 C CA . GLY A 1 479 ? 13.572 8.209 -41.188 1.00 89.62 479 GLY A CA 1
ATOM 3688 C C . GLY A 1 479 ? 12.263 7.771 -41.845 1.00 89.62 479 GLY A C 1
ATOM 3689 O O . GLY A 1 479 ? 11.658 6.796 -41.406 1.00 89.62 479 GLY A O 1
ATOM 3690 N N . ASP A 1 480 ? 11.890 8.417 -42.952 1.00 88.12 480 ASP A N 1
ATOM 3691 C CA . ASP A 1 480 ? 10.680 8.080 -43.716 1.00 88.12 480 ASP A CA 1
ATOM 3692 C C . ASP A 1 480 ? 10.751 6.660 -44.330 1.00 88.12 480 ASP A C 1
ATOM 3694 O O . ASP A 1 480 ? 9.721 6.015 -44.562 1.00 88.12 480 ASP A O 1
ATOM 3698 N N . LEU A 1 481 ? 11.966 6.162 -44.603 1.00 88.62 481 LEU A N 1
ATOM 3699 C CA . LEU A 1 481 ? 12.225 4.779 -45.027 1.00 88.62 481 LEU A CA 1
ATOM 3700 C C . LEU A 1 481 ? 12.189 3.803 -43.841 1.00 88.62 481 LEU A C 1
ATOM 3702 O O . LEU A 1 481 ? 11.616 2.715 -43.946 1.00 88.62 481 LEU A O 1
ATOM 3706 N N . ALA A 1 482 ? 12.780 4.187 -42.709 1.00 89.12 482 ALA A N 1
ATOM 3707 C CA . ALA A 1 482 ? 12.841 3.381 -41.496 1.00 89.12 482 ALA A CA 1
ATOM 3708 C C . ALA A 1 482 ? 11.445 3.092 -40.922 1.00 89.12 482 ALA A C 1
ATOM 3710 O O . ALA A 1 482 ? 11.179 1.949 -40.556 1.00 89.12 482 ALA A O 1
ATOM 3711 N N . GLU A 1 483 ? 10.529 4.069 -40.947 1.00 84.19 483 GLU A N 1
ATOM 3712 C CA . GLU A 1 483 ? 9.124 3.916 -40.516 1.00 84.19 483 GLU A CA 1
ATOM 3713 C C . GLU A 1 483 ? 8.376 2.777 -41.230 1.00 84.19 483 GLU A C 1
ATOM 3715 O O . GLU A 1 483 ? 7.420 2.214 -40.696 1.00 84.19 483 GLU A O 1
ATOM 3720 N N . LYS A 1 484 ? 8.801 2.427 -42.448 1.00 82.50 484 LYS A N 1
ATOM 3721 C CA . LYS A 1 484 ? 8.168 1.398 -43.289 1.00 82.50 484 LYS A CA 1
ATOM 3722 C C . LYS A 1 484 ? 8.920 0.067 -43.270 1.00 82.50 484 LYS A C 1
ATOM 3724 O O . LYS A 1 484 ? 8.557 -0.843 -44.010 1.00 82.50 484 LYS A O 1
ATOM 3729 N N . SER A 1 485 ? 9.957 -0.049 -42.442 1.00 85.06 485 SER A N 1
ATOM 3730 C CA . SER A 1 485 ? 10.930 -1.138 -42.502 1.00 85.06 485 SER A CA 1
ATOM 3731 C C . SER A 1 485 ? 10.960 -1.980 -41.228 1.00 85.06 485 SER A C 1
ATOM 3733 O O . SER A 1 485 ? 10.646 -1.531 -40.125 1.00 85.06 485 SER A O 1
ATOM 3735 N N . GLU A 1 486 ? 11.361 -3.243 -41.364 1.00 85.81 486 GLU A N 1
ATOM 3736 C CA . GLU A 1 486 ? 11.616 -4.121 -40.221 1.00 85.81 486 GLU A CA 1
ATOM 3737 C C . GLU A 1 486 ? 12.963 -3.809 -39.569 1.00 85.81 486 GLU A C 1
ATOM 3739 O O . GLU A 1 486 ? 13.085 -3.839 -38.346 1.00 85.81 486 GLU A O 1
ATOM 3744 N N . TRP A 1 487 ? 13.974 -3.526 -40.393 1.00 89.25 487 TRP A N 1
ATOM 3745 C CA . TRP A 1 487 ? 15.326 -3.202 -39.950 1.00 89.25 487 TRP A CA 1
ATOM 3746 C C . TRP A 1 487 ? 15.733 -1.846 -40.506 1.00 89.25 487 TRP A C 1
ATOM 3748 O O . TRP A 1 487 ? 15.625 -1.630 -41.715 1.00 89.25 487 TRP A O 1
ATOM 3758 N N . ALA A 1 488 ? 16.253 -0.980 -39.642 1.00 94.19 488 ALA A N 1
ATOM 3759 C CA . ALA A 1 488 ? 16.897 0.265 -40.035 1.00 94.19 488 ALA A CA 1
ATOM 3760 C C . ALA A 1 488 ? 18.312 0.318 -39.462 1.00 94.19 488 ALA A C 1
ATOM 3762 O O . ALA A 1 488 ? 18.510 0.180 -38.254 1.00 94.19 488 ALA A O 1
ATOM 3763 N N . LEU A 1 489 ? 19.297 0.524 -40.334 1.00 96.31 489 LEU A N 1
ATOM 3764 C CA . LEU A 1 489 ? 20.700 0.604 -39.950 1.00 96.31 489 LEU A CA 1
ATOM 3765 C C . LEU A 1 489 ? 21.313 1.946 -40.346 1.00 96.31 489 LEU A C 1
ATOM 3767 O O . LEU A 1 489 ? 21.202 2.358 -41.495 1.00 96.31 489 LEU A O 1
ATOM 3771 N N . VAL A 1 490 ? 22.012 2.604 -39.424 1.00 97.75 490 VAL A N 1
ATOM 3772 C CA . VAL A 1 490 ? 22.877 3.748 -39.746 1.00 97.75 490 VAL A CA 1
ATOM 3773 C C . VAL A 1 490 ? 24.325 3.366 -39.482 1.00 97.75 490 VAL A C 1
ATOM 3775 O O . VAL A 1 490 ? 24.690 3.059 -38.350 1.00 97.75 490 VAL A O 1
ATOM 3778 N N . PHE A 1 491 ? 25.157 3.404 -40.519 1.00 97.31 491 PHE A N 1
ATOM 3779 C CA . PHE A 1 491 ? 26.607 3.310 -40.395 1.00 97.31 491 PHE A CA 1
ATOM 3780 C C . PHE A 1 491 ? 27.216 4.689 -40.632 1.00 97.31 491 PHE A C 1
ATOM 3782 O O . PHE A 1 491 ? 26.917 5.333 -41.637 1.00 97.31 491 PHE A O 1
ATOM 3789 N N . PHE A 1 492 ? 28.078 5.135 -39.724 1.00 95.88 492 PHE A N 1
ATOM 3790 C CA . PHE A 1 492 ? 28.804 6.391 -39.867 1.00 95.88 492 PHE A CA 1
ATOM 3791 C C . PHE A 1 492 ? 30.302 6.166 -39.688 1.00 95.88 492 PHE A C 1
ATOM 3793 O O . PHE A 1 492 ? 30.732 5.737 -38.618 1.00 95.88 492 PHE A O 1
ATOM 3800 N N . ALA A 1 493 ? 31.080 6.531 -40.706 1.00 92.94 493 ALA A N 1
ATOM 3801 C CA . ALA A 1 493 ? 32.528 6.652 -40.638 1.00 92.94 493 ALA A CA 1
ATOM 3802 C C . ALA A 1 493 ? 32.943 8.122 -40.804 1.00 92.94 493 ALA A C 1
ATOM 3804 O O . ALA A 1 493 ? 32.522 8.800 -41.747 1.00 92.94 493 ALA A O 1
ATOM 3805 N N . GLY A 1 494 ? 33.768 8.628 -39.885 1.00 90.50 494 GLY A N 1
ATOM 3806 C CA . GLY A 1 494 ? 34.184 10.034 -39.874 1.00 90.50 494 GLY A CA 1
ATOM 3807 C C . GLY A 1 494 ? 34.631 10.539 -38.501 1.00 90.50 494 GLY A C 1
ATOM 3808 O O . GLY A 1 494 ? 35.015 9.767 -37.626 1.00 90.50 494 GLY A O 1
ATOM 3809 N N . HIS A 1 495 ? 34.575 11.851 -38.281 1.00 87.25 495 HIS A N 1
ATOM 3810 C CA . HIS A 1 495 ? 34.835 12.443 -36.973 1.00 87.25 495 HIS A CA 1
ATOM 3811 C C . HIS A 1 495 ? 33.589 12.396 -36.086 1.00 87.25 495 HIS A C 1
ATOM 3813 O O . HIS A 1 495 ? 32.484 12.744 -36.505 1.00 87.25 495 HIS A O 1
ATOM 3819 N N . GLY A 1 496 ? 33.789 11.991 -34.833 1.00 84.62 496 GLY A N 1
ATOM 3820 C CA . GLY A 1 496 ? 32.799 12.098 -33.768 1.00 84.62 496 GLY A CA 1
ATOM 3821 C C . GLY A 1 496 ? 33.347 12.946 -32.626 1.00 84.62 496 GLY A C 1
ATOM 3822 O O . GLY A 1 496 ? 34.561 13.039 -32.431 1.00 84.62 496 GLY A O 1
ATOM 3823 N N . LEU A 1 497 ? 32.461 13.565 -31.854 1.00 81.00 497 LEU A N 1
ATOM 3824 C CA . LEU A 1 497 ? 32.840 14.294 -30.647 1.00 81.00 497 LEU A CA 1
ATOM 3825 C C . LEU A 1 497 ? 31.866 14.023 -29.505 1.00 81.00 497 LEU A C 1
ATOM 3827 O O . LEU A 1 497 ? 30.736 13.582 -29.709 1.00 81.00 497 LEU A O 1
ATOM 3831 N N . GLU A 1 498 ? 32.320 14.327 -28.295 1.00 73.88 498 GLU A N 1
ATOM 3832 C CA . GLU A 1 498 ? 31.497 14.303 -27.095 1.00 73.88 498 GLU A CA 1
ATOM 3833 C C . GLU A 1 498 ? 31.408 15.696 -26.480 1.00 73.88 498 GLU A C 1
ATOM 3835 O O . GLU A 1 498 ? 32.422 16.386 -26.342 1.00 73.88 498 GLU A O 1
ATOM 3840 N N . LEU A 1 499 ? 30.207 16.077 -26.052 1.00 73.25 499 LEU A N 1
ATOM 3841 C CA . LEU A 1 499 ? 29.996 17.255 -25.222 1.00 73.25 499 LEU A CA 1
ATOM 3842 C C . LEU A 1 499 ? 28.923 16.959 -24.171 1.00 73.25 499 LEU A C 1
ATOM 3844 O O . LEU A 1 499 ? 27.827 16.532 -24.525 1.00 73.25 499 LEU A O 1
ATOM 3848 N N . ASN A 1 500 ? 29.232 17.195 -22.889 1.00 71.06 500 ASN A N 1
ATOM 3849 C CA . ASN A 1 500 ? 28.316 17.010 -21.751 1.00 71.06 500 ASN A CA 1
ATOM 3850 C C . ASN A 1 500 ? 27.656 15.621 -21.690 1.00 71.06 500 ASN A C 1
ATOM 3852 O O . ASN A 1 500 ? 26.489 15.496 -21.327 1.00 71.06 500 ASN A O 1
ATOM 3856 N N . GLY A 1 501 ? 28.392 14.579 -22.076 1.00 70.38 501 GLY A N 1
ATOM 3857 C CA . GLY A 1 501 ? 27.863 13.223 -22.126 1.00 70.38 501 GLY A CA 1
ATOM 3858 C C . GLY A 1 501 ? 26.836 12.977 -23.234 1.00 70.38 501 GLY A C 1
ATOM 3859 O O . GLY A 1 501 ? 25.961 12.127 -23.101 1.00 70.38 501 GLY A O 1
ATOM 3860 N N . ALA A 1 502 ? 26.930 13.707 -24.341 1.00 75.50 502 ALA A N 1
ATOM 3861 C CA . ALA A 1 502 ? 26.211 13.403 -25.569 1.00 75.50 502 ALA A CA 1
ATOM 3862 C C . ALA A 1 502 ? 27.200 13.210 -26.723 1.00 75.50 502 ALA A C 1
ATOM 3864 O O . ALA A 1 502 ? 28.177 13.952 -26.857 1.00 75.50 502 ALA A O 1
ATOM 3865 N N . THR A 1 503 ? 26.931 12.204 -27.553 1.00 82.75 503 THR A N 1
ATOM 3866 C CA . THR A 1 503 ? 27.680 11.900 -28.777 1.00 82.75 503 THR A CA 1
ATOM 3867 C C . THR A 1 503 ? 27.168 12.750 -29.927 1.00 82.75 503 THR A C 1
ATOM 3869 O O . THR A 1 503 ? 25.957 12.815 -30.142 1.00 82.75 503 THR A O 1
ATOM 3872 N N . TYR A 1 504 ? 28.078 13.322 -30.710 1.00 87.88 504 TYR A N 1
ATOM 3873 C CA . TYR A 1 504 ? 27.758 14.069 -31.921 1.00 87.88 504 TYR A CA 1
ATOM 3874 C C . TYR A 1 504 ? 28.587 13.581 -33.113 1.00 87.88 504 TYR A C 1
ATOM 3876 O O . TYR A 1 504 ? 29.776 13.282 -32.977 1.00 87.88 504 TYR A O 1
ATOM 3884 N N . LEU A 1 505 ? 27.953 13.519 -34.282 1.00 91.75 505 LEU A N 1
ATOM 3885 C CA . LEU A 1 505 ? 28.566 13.201 -35.569 1.00 91.75 505 LEU A CA 1
ATOM 3886 C C . LEU A 1 505 ? 28.917 14.503 -36.290 1.00 91.75 505 LEU A C 1
ATOM 3888 O O . LEU A 1 505 ? 28.092 15.417 -36.332 1.00 91.75 505 LEU A O 1
ATOM 3892 N N . VAL A 1 506 ? 30.126 14.590 -36.846 1.00 92.19 506 VAL A N 1
ATOM 3893 C CA . VAL A 1 506 ? 30.672 15.829 -37.416 1.00 92.19 506 VAL A CA 1
ATOM 3894 C C . VAL A 1 506 ? 30.484 15.864 -38.944 1.00 92.19 506 VAL A C 1
ATOM 3896 O O . VAL A 1 506 ? 31.046 15.019 -39.650 1.00 92.19 506 VAL A O 1
ATOM 3899 N N . PRO A 1 507 ? 29.728 16.838 -39.483 1.00 95.25 507 PRO A N 1
ATOM 3900 C CA . PRO A 1 507 ? 29.648 17.107 -40.922 1.00 95.25 507 PRO A CA 1
ATOM 3901 C C . PRO A 1 507 ? 30.939 17.719 -41.488 1.00 95.25 507 PRO A C 1
ATOM 3903 O O . PRO A 1 507 ? 31.736 18.294 -40.746 1.00 95.25 507 PRO A O 1
ATOM 3906 N N . VAL A 1 508 ? 31.158 17.638 -42.806 1.00 95.00 508 VAL A N 1
ATOM 3907 C CA . VAL A 1 508 ? 32.431 18.097 -43.405 1.00 95.00 508 VAL A CA 1
ATOM 3908 C C . VAL A 1 508 ? 32.626 19.615 -43.401 1.00 95.00 508 VAL A C 1
ATOM 3910 O O . VAL A 1 508 ? 33.760 20.083 -43.473 1.00 95.00 508 VAL A O 1
ATOM 3913 N N . ASP A 1 509 ? 31.548 20.387 -43.302 1.00 95.19 509 ASP A N 1
ATOM 3914 C CA . ASP A 1 509 ? 31.539 21.853 -43.237 1.00 95.19 509 ASP A CA 1
ATOM 3915 C C . ASP A 1 509 ? 31.557 22.403 -41.799 1.00 95.19 509 ASP A C 1
ATOM 3917 O O . ASP A 1 509 ? 31.557 23.617 -41.611 1.00 95.19 509 ASP A O 1
ATOM 3921 N N . ALA A 1 510 ? 31.603 21.538 -40.778 1.00 91.75 510 ALA A N 1
ATOM 3922 C CA . ALA A 1 510 ? 31.615 21.969 -39.383 1.00 91.75 510 ALA A CA 1
ATOM 3923 C C . ALA A 1 510 ? 32.846 22.838 -39.065 1.00 91.75 510 ALA A C 1
ATOM 3925 O O . ALA A 1 510 ? 33.991 22.446 -39.299 1.00 91.75 510 ALA A O 1
ATOM 3926 N N . ALA A 1 511 ? 32.612 24.008 -38.474 1.00 89.88 511 ALA A N 1
ATOM 3927 C CA . ALA A 1 511 ? 33.587 25.037 -38.136 1.00 89.88 511 ALA A CA 1
ATOM 3928 C C . ALA A 1 511 ? 33.551 25.337 -36.625 1.00 89.88 511 ALA A C 1
ATOM 3930 O O . ALA A 1 511 ? 33.319 26.472 -36.195 1.00 89.88 511 ALA A O 1
ATOM 3931 N N . LEU A 1 512 ? 33.828 24.320 -35.802 1.00 86.25 512 LEU A N 1
ATOM 3932 C CA . LEU A 1 512 ? 33.662 24.363 -34.343 1.00 86.25 512 LEU A CA 1
ATOM 3933 C C . LEU A 1 512 ? 34.672 25.287 -33.639 1.00 86.25 512 LEU A C 1
ATOM 3935 O O . LEU A 1 512 ? 35.671 24.853 -33.064 1.00 86.25 512 LEU A O 1
ATOM 3939 N N . LYS A 1 513 ? 34.397 26.593 -33.671 1.00 83.94 513 LYS A N 1
ATOM 3940 C CA . LYS A 1 513 ? 35.220 27.641 -33.042 1.00 83.94 513 LYS A CA 1
ATOM 3941 C C . LYS A 1 513 ? 34.983 27.764 -31.537 1.00 83.94 513 LYS A C 1
ATOM 3943 O O . LYS A 1 513 ? 35.868 28.245 -30.831 1.00 83.94 513 LYS A O 1
ATOM 3948 N N . ARG A 1 514 ? 33.806 27.365 -31.046 1.00 82.12 514 ARG A N 1
ATOM 3949 C CA . ARG A 1 514 ? 33.409 27.399 -29.628 1.00 82.12 514 ARG A CA 1
ATOM 3950 C C . ARG A 1 514 ? 32.634 26.145 -29.245 1.00 82.12 514 ARG A C 1
ATOM 3952 O O . ARG A 1 514 ? 31.997 25.535 -30.096 1.00 82.12 514 ARG A O 1
ATOM 3959 N N . ASP A 1 515 ? 32.654 25.805 -27.961 1.00 77.38 515 ASP A N 1
ATOM 3960 C CA . ASP A 1 515 ? 31.882 24.686 -27.403 1.00 77.38 515 ASP A CA 1
ATOM 3961 C C . ASP A 1 515 ? 30.370 24.819 -27.650 1.00 77.38 515 ASP A C 1
ATOM 3963 O O . ASP A 1 515 ? 29.714 23.839 -27.989 1.00 77.38 515 ASP A O 1
ATOM 3967 N N . THR A 1 516 ? 29.828 26.036 -27.583 1.00 79.00 516 THR A N 1
ATOM 3968 C CA . THR A 1 516 ? 28.417 26.325 -27.886 1.00 79.00 516 THR A CA 1
ATOM 3969 C C . THR A 1 516 ? 28.020 26.059 -29.336 1.00 79.00 516 THR A C 1
ATOM 3971 O O . THR A 1 516 ? 26.847 25.841 -29.602 1.00 79.00 516 THR A O 1
ATOM 3974 N N . HIS A 1 517 ? 28.970 26.038 -30.276 1.00 85.00 517 HIS A N 1
ATOM 3975 C CA . HIS A 1 517 ? 28.667 25.782 -31.687 1.00 85.00 517 HIS A CA 1
ATOM 3976 C C . HIS A 1 517 ? 28.399 24.301 -31.968 1.00 85.00 517 HIS A C 1
ATOM 3978 O O . HIS A 1 517 ? 27.840 23.963 -33.007 1.00 85.00 517 HIS A O 1
ATOM 3984 N N . VAL A 1 518 ? 28.795 23.403 -31.059 1.00 84.81 518 VAL A N 1
ATOM 3985 C CA . VAL A 1 518 ? 28.646 21.956 -31.244 1.00 84.81 518 VAL A CA 1
ATOM 3986 C C . VAL A 1 518 ? 27.193 21.580 -31.523 1.00 84.81 518 VAL A C 1
ATOM 3988 O O . VAL A 1 518 ? 26.935 20.841 -32.467 1.00 84.81 518 VAL A O 1
ATOM 3991 N N . THR A 1 519 ? 26.236 22.113 -30.764 1.00 82.44 519 THR A N 1
ATOM 3992 C CA . THR A 1 519 ? 24.810 21.794 -30.944 1.00 82.44 519 THR A CA 1
ATOM 3993 C C . THR A 1 519 ? 24.234 22.315 -32.259 1.00 82.44 519 THR A C 1
ATOM 3995 O O . THR A 1 519 ? 23.269 21.746 -32.766 1.00 82.44 519 THR A O 1
ATOM 3998 N N . ASP A 1 520 ? 24.824 23.371 -32.820 1.00 84.38 520 ASP A N 1
ATOM 3999 C CA . ASP A 1 520 ? 24.308 24.040 -34.014 1.00 84.38 520 ASP A CA 1
ATOM 4000 C C . ASP A 1 520 ? 24.929 23.469 -35.296 1.00 84.38 520 ASP A C 1
ATOM 4002 O O . ASP A 1 520 ? 24.238 23.287 -36.303 1.00 84.38 520 ASP A O 1
ATOM 4006 N N . GLU A 1 521 ? 26.221 23.141 -35.251 1.00 88.44 521 GLU A N 1
ATOM 4007 C CA . GLU A 1 521 ? 27.032 22.751 -36.409 1.00 88.44 521 GLU A CA 1
ATOM 4008 C C . GLU A 1 521 ? 27.226 21.227 -36.551 1.00 88.44 521 GLU A C 1
ATOM 4010 O O . GLU A 1 521 ? 27.790 20.770 -37.544 1.00 88.44 521 GLU A O 1
ATOM 4015 N N . THR A 1 522 ? 26.743 20.419 -35.599 1.00 91.88 522 THR A N 1
ATOM 4016 C CA . THR A 1 522 ? 26.825 18.944 -35.647 1.00 91.88 522 THR A CA 1
ATOM 4017 C C . THR A 1 522 ? 25.462 18.273 -35.475 1.00 91.88 522 THR A C 1
ATOM 4019 O O . THR A 1 522 ? 24.447 18.948 -35.300 1.00 91.88 522 THR A O 1
ATOM 4022 N N . LEU A 1 523 ? 25.419 16.939 -35.562 1.00 91.81 523 LEU A N 1
ATOM 4023 C CA . LEU A 1 523 ? 24.200 16.156 -35.343 1.00 91.81 523 LEU A CA 1
ATOM 4024 C C . LEU A 1 523 ? 24.367 15.234 -34.142 1.00 91.81 523 LEU A C 1
ATOM 4026 O O . LEU A 1 523 ? 25.341 14.488 -34.065 1.00 91.81 523 LEU A O 1
ATOM 4030 N N . SER A 1 524 ? 23.415 15.255 -33.210 1.00 90.88 524 SER A N 1
ATOM 4031 C CA . SER A 1 524 ? 23.482 14.405 -32.024 1.00 90.88 524 SER A CA 1
ATOM 4032 C C . SER A 1 524 ? 23.116 12.959 -32.349 1.00 90.88 524 SER A C 1
ATOM 4034 O O . SER A 1 524 ? 22.266 12.672 -33.195 1.00 90.88 524 SER A O 1
ATOM 4036 N N . LEU A 1 525 ? 23.717 12.016 -31.629 1.00 88.00 525 LEU A N 1
ATOM 4037 C CA . LEU A 1 525 ? 23.387 10.600 -31.754 1.00 88.00 525 LEU A CA 1
ATOM 4038 C C . LEU A 1 525 ? 21.922 10.328 -31.405 1.00 88.00 525 LEU A C 1
ATOM 4040 O O . LEU A 1 525 ? 21.302 9.474 -32.026 1.00 88.00 525 LEU A O 1
ATOM 4044 N N . THR A 1 526 ? 21.337 11.092 -30.483 1.00 85.38 526 THR A N 1
ATOM 4045 C CA . THR A 1 526 ? 19.907 11.016 -30.161 1.00 85.38 526 THR A CA 1
ATOM 4046 C C . THR A 1 526 ? 19.032 11.339 -31.375 1.00 85.38 526 THR A C 1
ATOM 4048 O O . THR A 1 526 ? 18.021 10.675 -31.596 1.00 85.38 526 THR A O 1
ATOM 4051 N N . GLN A 1 527 ? 19.429 12.307 -32.212 1.00 87.56 527 GLN A N 1
ATOM 4052 C CA . GLN A 1 527 ? 18.712 12.591 -33.461 1.00 87.56 527 GLN A CA 1
ATOM 4053 C C . GLN A 1 527 ? 18.777 11.409 -34.432 1.00 87.56 527 GLN A C 1
ATOM 4055 O O . GLN A 1 527 ? 17.792 11.147 -35.114 1.00 87.56 527 GLN A O 1
ATOM 4060 N N . VAL A 1 528 ? 19.897 10.683 -34.476 1.00 91.19 528 VAL A N 1
ATOM 4061 C CA . VAL A 1 528 ? 20.065 9.478 -35.306 1.00 91.19 528 VAL A CA 1
ATOM 4062 C C . VAL A 1 528 ? 19.263 8.300 -34.739 1.00 91.19 528 VAL A C 1
ATOM 4064 O O . VAL A 1 528 ? 18.558 7.627 -35.488 1.00 91.19 528 VAL A O 1
ATOM 4067 N N . GLN A 1 529 ? 19.304 8.090 -33.419 1.00 88.12 529 GLN A N 1
ATOM 4068 C CA . GLN A 1 529 ? 18.527 7.071 -32.697 1.00 88.12 529 GLN A CA 1
ATOM 4069 C C . GLN A 1 529 ? 17.031 7.206 -32.967 1.00 88.12 529 GLN A C 1
ATOM 4071 O O . GLN A 1 529 ? 16.383 6.219 -33.301 1.00 88.12 529 GLN A O 1
ATOM 4076 N N . ALA A 1 530 ? 16.506 8.432 -32.935 1.00 85.12 530 ALA A N 1
ATOM 4077 C CA . ALA A 1 530 ? 15.105 8.694 -33.242 1.00 85.12 530 ALA A CA 1
ATOM 4078 C C . ALA A 1 530 ? 14.699 8.274 -34.669 1.00 85.12 530 ALA A C 1
ATOM 4080 O O . ALA A 1 530 ? 13.522 8.030 -34.911 1.00 85.12 530 ALA A O 1
ATOM 4081 N N . LYS A 1 531 ? 15.643 8.198 -35.622 1.00 90.12 531 LYS A N 1
ATOM 4082 C CA . LYS A 1 531 ? 15.361 7.739 -36.994 1.00 90.12 531 LYS A CA 1
ATOM 4083 C C . LYS A 1 531 ? 15.351 6.224 -37.111 1.00 90.12 531 LYS A C 1
ATOM 4085 O O . LYS A 1 531 ? 14.496 5.689 -37.800 1.00 90.12 531 LYS A O 1
ATOM 4090 N N . VAL A 1 532 ? 16.266 5.532 -36.436 1.00 87.25 532 VAL A N 1
ATOM 4091 C CA . VAL A 1 532 ? 16.324 4.062 -36.487 1.00 87.25 532 VAL A CA 1
ATOM 4092 C C . VAL A 1 532 ? 15.295 3.382 -35.580 1.00 87.25 532 VAL A C 1
ATOM 4094 O O . VAL A 1 532 ? 14.857 2.287 -35.915 1.00 87.25 532 VAL A O 1
ATOM 4097 N N . ASP A 1 533 ? 14.861 4.016 -34.479 1.00 83.88 533 ASP A N 1
ATOM 4098 C CA . ASP A 1 533 ? 13.803 3.481 -33.591 1.00 83.88 533 ASP A CA 1
ATOM 4099 C C . ASP A 1 533 ? 12.429 3.413 -34.283 1.00 83.88 533 ASP A C 1
ATOM 4101 O O . ASP A 1 533 ? 11.526 2.720 -33.820 1.00 83.88 533 ASP A O 1
ATOM 4105 N N . ALA A 1 534 ? 12.275 4.095 -35.422 1.00 79.62 534 ALA A N 1
ATOM 4106 C CA . ALA A 1 534 ? 11.075 4.022 -36.245 1.00 79.62 534 ALA A CA 1
ATOM 4107 C C . ALA A 1 534 ? 10.867 2.642 -36.903 1.00 79.62 534 ALA A C 1
ATOM 4109 O O . ALA A 1 534 ? 9.751 2.331 -37.319 1.00 79.62 534 ALA A O 1
ATOM 4110 N N . ALA A 1 535 ? 11.911 1.806 -36.988 1.00 82.75 535 ALA A N 1
ATOM 4111 C CA . ALA A 1 535 ? 11.808 0.460 -37.542 1.00 82.75 535 ALA A CA 1
ATOM 4112 C C . ALA A 1 535 ? 11.031 -0.494 -36.624 1.00 82.75 535 ALA A C 1
ATOM 4114 O O . ALA A 1 535 ? 11.155 -0.478 -35.400 1.00 82.75 535 ALA A O 1
ATOM 4115 N N . SER A 1 536 ? 10.256 -1.396 -37.227 1.00 75.94 536 SER A N 1
ATOM 4116 C CA . SER A 1 536 ? 9.328 -2.257 -36.480 1.00 75.94 536 SER A CA 1
ATOM 4117 C C . SER A 1 536 ? 9.988 -3.417 -35.717 1.00 75.94 536 SER A C 1
ATOM 4119 O O . SER A 1 536 ? 9.384 -3.909 -34.761 1.00 75.94 536 SER A O 1
ATOM 4121 N N . LYS A 1 537 ? 11.205 -3.861 -36.088 1.00 79.94 537 LYS A N 1
ATOM 4122 C CA . LYS A 1 537 ? 11.934 -4.941 -35.387 1.00 79.94 537 LYS A CA 1
ATOM 4123 C C . LYS A 1 537 ? 13.250 -4.486 -34.758 1.00 79.94 537 LYS A C 1
ATOM 4125 O O . LYS A 1 537 ? 13.405 -4.663 -33.553 1.00 79.94 537 LYS A O 1
ATOM 4130 N N . LEU A 1 538 ? 14.190 -3.943 -35.537 1.00 84.12 538 LEU A N 1
ATOM 4131 C CA . LEU A 1 538 ? 15.524 -3.577 -35.038 1.00 84.12 538 LEU A CA 1
ATOM 4132 C C . LEU A 1 538 ? 16.034 -2.263 -35.638 1.00 84.12 538 LEU A C 1
ATOM 4134 O O . LEU A 1 538 ? 16.131 -2.128 -36.860 1.00 84.12 538 LEU A O 1
ATOM 4138 N N . GLY A 1 539 ? 16.458 -1.351 -34.764 1.00 91.69 539 GLY A N 1
ATOM 4139 C CA . GLY A 1 539 ? 17.337 -0.241 -35.115 1.00 91.69 539 GLY A CA 1
ATOM 4140 C C . GLY A 1 539 ? 18.788 -0.585 -34.776 1.00 91.69 539 GLY A C 1
ATOM 4141 O O . GLY A 1 539 ? 19.072 -1.048 -33.674 1.00 91.69 539 GLY A O 1
ATOM 4142 N N . LEU A 1 540 ? 19.729 -0.363 -35.691 1.00 92.56 540 LEU A N 1
ATOM 4143 C CA . LEU A 1 540 ? 21.157 -0.556 -35.423 1.00 92.56 540 LEU A CA 1
ATOM 4144 C C . LEU A 1 540 ? 21.944 0.681 -35.848 1.00 92.56 540 LEU A C 1
ATOM 4146 O O . LEU A 1 540 ? 21.860 1.118 -36.990 1.00 92.56 540 LEU A O 1
ATOM 4150 N N . ILE A 1 541 ? 22.737 1.237 -34.941 1.00 94.38 541 ILE A N 1
ATOM 4151 C CA . ILE A 1 541 ? 23.686 2.304 -35.254 1.00 94.38 541 ILE A CA 1
ATOM 4152 C C . ILE A 1 541 ? 25.089 1.748 -35.079 1.00 94.38 541 ILE A C 1
ATOM 4154 O O . ILE A 1 541 ? 25.397 1.153 -34.052 1.00 94.38 541 ILE A O 1
ATOM 4158 N N . ILE A 1 542 ? 25.946 1.945 -36.072 1.00 94.06 542 ILE A N 1
ATOM 4159 C CA . ILE A 1 542 ? 27.344 1.530 -36.039 1.00 94.06 542 ILE A CA 1
ATOM 4160 C C . ILE A 1 542 ? 28.204 2.761 -36.301 1.00 94.06 542 ILE A C 1
ATOM 4162 O O . ILE A 1 542 ? 28.132 3.366 -37.370 1.00 94.06 542 ILE A O 1
ATOM 4166 N N . LEU A 1 543 ? 29.015 3.134 -35.315 1.00 91.94 543 LEU A N 1
ATOM 4167 C CA . LEU A 1 543 ? 29.889 4.297 -35.382 1.00 91.94 543 LEU A CA 1
ATOM 4168 C C . LEU A 1 543 ? 31.343 3.849 -35.528 1.00 91.94 543 LEU A C 1
ATOM 4170 O O . LEU A 1 543 ? 31.970 3.414 -34.557 1.00 91.94 543 LEU A O 1
ATOM 4174 N N . ASP A 1 544 ? 31.884 4.013 -36.733 1.00 87.56 544 ASP A N 1
ATOM 4175 C CA . ASP A 1 544 ? 33.311 3.901 -37.029 1.00 87.56 544 ASP A CA 1
ATOM 4176 C C . ASP A 1 544 ? 33.970 5.284 -37.052 1.00 87.56 544 ASP A C 1
ATOM 4178 O O . ASP A 1 544 ? 34.498 5.757 -38.058 1.00 87.56 544 ASP A O 1
ATOM 4182 N N . SER A 1 545 ? 33.858 5.989 -35.925 1.00 77.62 545 SER A N 1
ATOM 4183 C CA . SER A 1 545 ? 34.327 7.366 -35.807 1.00 77.62 545 SER A CA 1
ATOM 4184 C C . SER A 1 545 ? 35.524 7.510 -34.875 1.00 77.62 545 SER A C 1
ATOM 4186 O O . SER A 1 545 ? 35.502 7.015 -33.743 1.00 77.62 545 SER A O 1
ATOM 4188 N N . CYS A 1 546 ? 36.525 8.281 -35.298 1.00 64.31 546 CYS A N 1
ATOM 4189 C CA . CYS A 1 546 ? 37.655 8.657 -34.453 1.00 64.31 546 CYS A CA 1
ATOM 4190 C C . CYS A 1 546 ? 37.182 9.589 -33.323 1.00 64.31 546 CYS A C 1
ATOM 4192 O O . CYS A 1 546 ? 36.587 10.633 -33.584 1.00 64.31 546 CYS A O 1
ATOM 4194 N N . ARG A 1 547 ? 37.467 9.231 -32.059 1.00 60.59 547 ARG A N 1
ATOM 4195 C CA . ARG A 1 547 ? 37.085 10.007 -30.852 1.00 60.59 547 ARG A CA 1
ATOM 4196 C C . ARG A 1 547 ? 37.996 11.212 -30.554 1.00 60.59 547 ARG A C 1
ATOM 4198 O O . ARG A 1 547 ? 37.833 11.865 -29.525 1.00 60.59 547 ARG A O 1
ATOM 4205 N N . ASN A 1 548 ? 38.965 11.512 -31.418 1.00 57.56 548 ASN A N 1
ATOM 4206 C CA . ASN A 1 548 ? 39.779 12.717 -31.286 1.00 57.56 548 ASN A CA 1
ATOM 4207 C C . ASN A 1 548 ? 38.995 13.889 -31.873 1.00 57.56 548 ASN A C 1
ATOM 4209 O O . ASN A 1 548 ? 38.828 13.949 -33.086 1.00 57.56 548 ASN A O 1
ATOM 4213 N N . ASN A 1 549 ? 38.528 14.808 -31.022 1.00 66.44 549 ASN A N 1
ATOM 4214 C CA . ASN A 1 549 ? 37.943 16.074 -31.460 1.00 66.44 549 ASN A CA 1
ATOM 4215 C C . ASN A 1 549 ? 39.020 16.865 -32.232 1.00 66.44 549 ASN A C 1
ATOM 4217 O O . ASN A 1 549 ? 39.926 17.412 -31.594 1.00 66.44 549 ASN A O 1
ATOM 4221 N N . PRO A 1 550 ? 38.941 16.959 -33.574 1.00 68.25 550 PRO A N 1
ATOM 4222 C CA . PRO A 1 550 ? 39.994 17.584 -34.374 1.00 68.25 550 PRO A CA 1
ATOM 4223 C C . PRO A 1 550 ? 40.034 19.110 -34.185 1.00 68.25 550 PRO A C 1
ATOM 4225 O O . PRO A 1 550 ? 40.973 19.771 -34.619 1.00 68.25 550 PRO A O 1
ATOM 4228 N N . PHE A 1 551 ? 39.036 19.671 -33.497 1.00 74.94 551 PHE A N 1
ATOM 4229 C CA . PHE A 1 551 ? 38.922 21.088 -33.176 1.00 74.94 551 PHE A CA 1
ATOM 4230 C C . PHE A 1 551 ? 39.361 21.409 -31.738 1.00 74.94 551 PHE A C 1
ATOM 4232 O O . PHE A 1 551 ? 39.399 22.581 -31.368 1.00 74.94 551 PHE A O 1
ATOM 4239 N N . ALA A 1 552 ? 39.716 20.408 -30.920 1.00 69.62 552 ALA A N 1
ATOM 4240 C CA . ALA A 1 552 ? 39.974 20.576 -29.484 1.00 69.62 552 ALA A CA 1
ATOM 4241 C C . ALA A 1 552 ? 41.050 21.624 -29.154 1.00 69.62 552 ALA A C 1
ATOM 4243 O O . ALA A 1 552 ? 40.924 22.328 -28.154 1.00 69.62 552 ALA A O 1
ATOM 4244 N N . GLU A 1 553 ? 42.085 21.742 -29.989 1.00 67.56 553 GLU A N 1
ATOM 4245 C CA . GLU A 1 553 ? 43.186 22.698 -29.796 1.00 67.56 553 GLU A CA 1
ATOM 4246 C C . GLU A 1 553 ? 42.827 24.136 -30.203 1.00 67.56 553 GLU A C 1
ATOM 4248 O O . GLU A 1 553 ? 43.474 25.081 -29.760 1.00 67.56 553 GLU A O 1
ATOM 4253 N N . ARG A 1 554 ? 41.803 24.318 -31.048 1.00 70.81 554 ARG A N 1
ATOM 4254 C CA . ARG A 1 554 ? 41.433 25.616 -31.647 1.00 70.81 554 ARG A CA 1
ATOM 4255 C C . ARG A 1 554 ? 40.110 26.181 -31.116 1.00 70.81 554 ARG A C 1
ATOM 4257 O O . ARG A 1 554 ? 39.762 27.315 -31.435 1.00 70.81 554 ARG A O 1
ATOM 4264 N N . MET A 1 555 ? 39.376 25.402 -30.324 1.00 78.19 555 MET A N 1
ATOM 4265 C CA . MET A 1 555 ? 38.043 25.739 -29.828 1.00 78.19 555 MET A CA 1
ATOM 4266 C C . MET A 1 555 ? 38.106 26.559 -28.531 1.00 78.19 555 MET A C 1
ATOM 4268 O O . MET A 1 555 ? 38.684 26.131 -27.530 1.00 78.19 555 MET A O 1
ATOM 4272 N N . VAL A 1 556 ? 37.476 27.736 -28.529 1.00 75.62 556 VAL A N 1
ATOM 4273 C CA . VAL A 1 556 ? 37.383 28.622 -27.358 1.00 75.62 556 VAL A CA 1
ATOM 4274 C C . VAL A 1 556 ? 36.269 28.138 -26.426 1.00 75.62 556 VAL A C 1
ATOM 4276 O O . VAL A 1 556 ? 35.142 27.910 -26.863 1.00 75.62 556 VAL A O 1
ATOM 4279 N N . ARG A 1 557 ? 36.578 27.988 -25.134 1.00 68.25 557 ARG A N 1
ATOM 4280 C CA . ARG A 1 557 ? 35.638 27.491 -24.115 1.00 68.25 557 ARG A CA 1
ATOM 4281 C C . ARG A 1 557 ? 34.880 28.633 -23.447 1.00 68.25 557 ARG A C 1
ATOM 4283 O O . ARG A 1 557 ? 35.483 29.650 -23.099 1.00 68.25 557 ARG A O 1
ATOM 4290 N N . SER A 1 558 ? 33.584 28.450 -23.224 1.00 61.75 558 SER A N 1
ATOM 4291 C CA . SER A 1 558 ? 32.729 29.456 -22.590 1.00 61.75 558 SER A CA 1
ATOM 4292 C C . SER A 1 558 ? 32.934 29.480 -21.065 1.00 61.75 558 SER A C 1
ATOM 4294 O O . SER A 1 558 ? 32.970 28.437 -20.407 1.00 61.75 558 SER A O 1
ATOM 4296 N N . ALA A 1 559 ? 33.088 30.672 -20.474 1.00 45.19 559 ALA A N 1
ATOM 4297 C CA . ALA A 1 559 ? 33.293 30.839 -19.033 1.00 45.19 559 ALA A CA 1
ATOM 4298 C C . ALA A 1 559 ? 32.021 30.443 -18.259 1.00 45.19 559 ALA A C 1
ATOM 4300 O O . ALA A 1 559 ? 31.033 31.170 -18.271 1.00 45.19 559 ALA A O 1
ATOM 4301 N N . GLY A 1 560 ? 32.042 29.273 -17.616 1.00 48.66 560 GLY A N 1
ATOM 4302 C CA . GLY A 1 560 ? 30.900 28.718 -16.873 1.00 48.66 560 GLY A CA 1
ATOM 4303 C C . GLY A 1 560 ? 30.661 27.223 -17.098 1.00 48.66 560 GLY A C 1
ATOM 4304 O O . GLY A 1 560 ? 29.962 26.599 -16.304 1.00 48.66 560 GLY A O 1
ATOM 4305 N N . ALA A 1 561 ? 31.282 26.620 -18.116 1.00 44.75 561 ALA A N 1
ATOM 4306 C CA . ALA A 1 561 ? 31.262 25.172 -18.302 1.00 44.75 561 ALA A CA 1
ATOM 4307 C C . ALA A 1 561 ? 32.194 24.492 -17.281 1.00 44.75 561 ALA A C 1
ATOM 4309 O O . ALA A 1 561 ? 33.423 24.528 -17.390 1.00 44.75 561 ALA A O 1
ATOM 4310 N N . THR A 1 562 ? 31.608 23.898 -16.242 1.00 39.72 562 THR A N 1
ATOM 4311 C CA . THR A 1 562 ? 32.302 23.036 -15.281 1.00 39.72 562 THR A CA 1
ATOM 4312 C C . THR A 1 562 ? 33.001 21.877 -15.998 1.00 39.72 562 THR A C 1
ATOM 4314 O O . THR A 1 562 ? 32.515 21.334 -16.987 1.00 39.72 562 THR A O 1
ATOM 4317 N N . ARG A 1 563 ? 34.192 21.521 -15.500 1.00 45.56 563 ARG A N 1
ATOM 4318 C CA . ARG A 1 563 ? 35.106 20.498 -16.037 1.00 45.56 563 ARG A CA 1
ATOM 4319 C C . ARG A 1 563 ? 34.384 19.208 -16.457 1.00 45.56 563 ARG A C 1
ATOM 4321 O O . ARG A 1 563 ? 34.150 18.354 -15.613 1.00 45.56 563 ARG A O 1
ATOM 4328 N N . SER A 1 564 ? 34.114 19.038 -17.750 1.00 41.09 564 SER A N 1
ATOM 4329 C CA . SER A 1 564 ? 33.924 17.721 -18.381 1.00 41.09 564 SER A CA 1
ATOM 4330 C C . SER A 1 564 ? 33.888 17.808 -19.915 1.00 41.09 564 SER A C 1
ATOM 4332 O O . SER A 1 564 ? 32.950 17.368 -20.563 1.00 41.09 564 SER A O 1
ATOM 4334 N N . VAL A 1 565 ? 34.971 18.295 -20.531 1.00 41.59 565 VAL A N 1
ATOM 4335 C CA . VAL A 1 565 ? 35.394 17.685 -21.808 1.00 41.59 565 VAL A CA 1
ATOM 4336 C C . VAL A 1 565 ? 36.287 16.513 -21.412 1.00 41.59 565 VAL A C 1
ATOM 4338 O O . VAL A 1 565 ? 37.514 16.605 -21.422 1.00 41.59 565 VAL A O 1
ATOM 4341 N N . GLY A 1 566 ? 35.647 15.475 -20.871 1.00 37.91 566 GLY A N 1
ATOM 4342 C CA . GLY A 1 566 ? 36.273 14.182 -20.650 1.00 37.91 566 GLY A CA 1
ATOM 4343 C C . GLY A 1 566 ? 36.443 13.497 -21.998 1.00 37.91 566 GLY A C 1
ATOM 4344 O O . GLY A 1 566 ? 35.628 13.674 -22.896 1.00 37.91 566 GLY A O 1
ATOM 4345 N N . GLN A 1 567 ? 37.532 12.758 -22.169 1.00 41.56 567 GLN A N 1
ATOM 4346 C CA . GLN A 1 567 ? 37.703 11.912 -23.339 1.00 41.56 567 GLN A CA 1
ATOM 4347 C C . GLN A 1 567 ? 36.689 10.758 -23.308 1.00 41.56 567 GLN A C 1
ATOM 4349 O O . GLN A 1 567 ? 36.921 9.752 -22.641 1.00 41.56 567 GLN A O 1
ATOM 4354 N N . GLY A 1 568 ? 35.628 10.853 -24.106 1.00 39.19 568 GLY A N 1
ATOM 4355 C CA . GLY A 1 568 ? 34.959 9.705 -24.712 1.00 39.19 568 GLY A CA 1
ATOM 4356 C C . GLY A 1 568 ? 33.488 9.526 -24.343 1.00 39.19 568 GLY A C 1
ATOM 4357 O O . GLY A 1 568 ? 33.193 9.323 -23.178 1.00 39.19 568 GLY A O 1
ATOM 4358 N N . LEU A 1 569 ? 32.636 9.485 -25.381 1.00 39.53 569 LEU A N 1
ATOM 4359 C CA . LEU A 1 569 ? 31.173 9.322 -25.393 1.00 39.53 569 LEU A CA 1
ATOM 4360 C C . LEU A 1 569 ? 30.570 8.716 -24.118 1.00 39.53 569 LEU A C 1
ATOM 4362 O O . LEU A 1 569 ? 30.909 7.583 -23.760 1.00 39.53 569 LEU A O 1
ATOM 4366 N N . ALA A 1 570 ? 29.627 9.430 -23.511 1.00 39.34 570 ALA A N 1
ATOM 4367 C CA . ALA A 1 570 ? 28.823 8.921 -22.413 1.00 39.34 570 ALA A CA 1
ATOM 4368 C C . ALA A 1 570 ? 28.025 7.670 -22.766 1.00 39.34 570 ALA A C 1
ATOM 4370 O O . ALA A 1 570 ? 27.615 7.429 -23.904 1.00 39.34 570 ALA A O 1
ATOM 4371 N N . ASN A 1 571 ? 27.765 6.913 -21.706 1.00 39.41 571 ASN A N 1
ATOM 4372 C CA . ASN A 1 571 ? 26.905 5.753 -21.716 1.00 39.41 571 ASN A CA 1
ATOM 4373 C C . ASN A 1 571 ? 25.449 6.218 -21.868 1.00 39.41 571 ASN A C 1
ATOM 4375 O O . ASN A 1 571 ? 24.792 6.559 -20.887 1.00 39.41 571 ASN A O 1
ATOM 4379 N N . ILE A 1 572 ? 24.961 6.273 -23.104 1.00 41.16 572 ILE A N 1
ATOM 4380 C CA . ILE A 1 572 ? 23.523 6.285 -23.362 1.00 41.16 572 ILE A CA 1
ATOM 4381 C C . ILE A 1 572 ? 23.129 4.814 -23.463 1.00 41.16 572 ILE A C 1
ATOM 4383 O O . ILE A 1 572 ? 23.375 4.183 -24.489 1.00 41.16 572 ILE A O 1
ATOM 4387 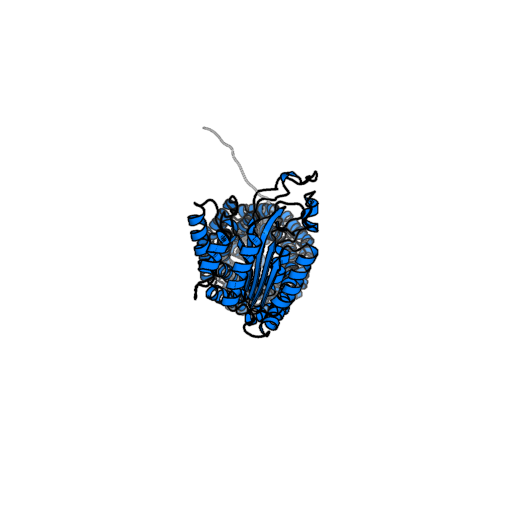N N . GLU A 1 573 ? 22.571 4.259 -22.384 1.00 39.50 573 GLU A N 1
ATOM 4388 C CA . GLU A 1 573 ? 21.822 3.006 -22.484 1.00 39.50 573 GLU A CA 1
ATOM 4389 C C . GLU A 1 573 ? 20.664 3.257 -23.461 1.00 39.50 573 GLU A C 1
ATOM 4391 O O . GLU A 1 573 ? 19.889 4.193 -23.243 1.00 39.50 573 GLU A O 1
ATOM 4396 N N . PRO A 1 574 ? 20.560 2.520 -24.578 1.00 41.78 574 PRO A N 1
ATOM 4397 C CA . PRO A 1 574 ? 19.495 2.767 -25.533 1.00 41.78 574 PRO A CA 1
ATOM 4398 C C . PRO A 1 574 ? 18.134 2.458 -24.897 1.00 41.78 574 PRO A C 1
ATOM 4400 O O . PRO A 1 574 ? 17.889 1.356 -24.407 1.00 41.78 574 PRO A O 1
ATOM 4403 N N . GLU A 1 575 ? 17.224 3.429 -24.927 1.00 41.66 575 GLU A N 1
ATOM 4404 C CA . GLU A 1 575 ? 15.808 3.188 -24.665 1.00 41.66 575 GLU A CA 1
ATOM 4405 C C . GLU A 1 575 ? 15.168 2.620 -25.945 1.00 41.66 575 GLU A C 1
ATOM 4407 O O . GLU A 1 575 ? 15.124 3.302 -26.964 1.00 41.66 575 GLU A O 1
ATOM 4412 N N . GLY A 1 576 ? 14.664 1.379 -25.918 1.00 54.66 576 GLY A N 1
ATOM 4413 C CA . GLY A 1 576 ? 13.898 0.794 -27.034 1.00 54.66 576 GLY A CA 1
ATOM 4414 C C . GLY A 1 576 ? 14.594 -0.352 -27.782 1.00 54.66 576 GLY A C 1
ATOM 4415 O O . GLY A 1 576 ? 15.371 -1.099 -27.195 1.00 54.66 576 GLY A O 1
ATOM 4416 N N . ASN A 1 577 ? 14.278 -0.521 -29.074 1.00 66.50 577 ASN A N 1
ATOM 4417 C CA . ASN A 1 577 ? 14.771 -1.621 -29.928 1.00 66.50 577 ASN A CA 1
ATOM 4418 C C . ASN A 1 577 ? 16.039 -1.228 -30.717 1.00 66.50 577 ASN A C 1
ATOM 4420 O O . ASN A 1 577 ? 16.280 -1.744 -31.812 1.00 66.50 577 ASN A O 1
ATOM 4424 N N . VAL A 1 578 ? 16.820 -0.276 -30.201 1.00 81.62 578 VAL A N 1
ATOM 4425 C CA . VAL A 1 578 ? 17.998 0.273 -30.881 1.00 81.62 578 VAL A CA 1
ATOM 4426 C C . VAL A 1 578 ? 19.274 -0.253 -30.236 1.00 81.62 578 VAL A C 1
ATOM 4428 O O . VAL A 1 578 ? 19.469 -0.109 -29.035 1.00 81.62 578 VAL A O 1
ATOM 4431 N N . LEU A 1 579 ? 20.171 -0.824 -31.033 1.00 85.31 579 LEU A N 1
ATOM 4432 C CA . LEU A 1 579 ? 21.523 -1.191 -30.614 1.00 85.31 579 LEU A CA 1
ATOM 4433 C C . LEU A 1 579 ? 22.527 -0.177 -31.167 1.00 85.31 579 LEU A C 1
ATOM 4435 O O . LEU A 1 579 ? 22.378 0.276 -32.302 1.00 85.31 579 LEU A O 1
ATOM 4439 N N . VAL A 1 580 ? 23.552 0.182 -30.389 1.00 88.06 580 VAL A N 1
ATOM 4440 C CA . VAL A 1 580 ? 24.575 1.147 -30.820 1.00 88.06 580 VAL A CA 1
ATOM 4441 C C . VAL A 1 580 ? 25.967 0.559 -30.645 1.00 88.06 580 VAL A C 1
ATOM 4443 O O . VAL A 1 580 ? 26.489 0.502 -29.544 1.00 88.06 580 VAL A O 1
ATOM 4446 N N . ALA A 1 581 ? 26.604 0.177 -31.745 1.00 88.12 581 ALA A N 1
ATOM 4447 C CA . ALA A 1 581 ? 27.974 -0.306 -31.740 1.00 88.12 581 ALA A CA 1
ATOM 4448 C C . ALA A 1 581 ? 28.973 0.826 -31.988 1.00 88.12 581 ALA A C 1
ATOM 4450 O O . ALA A 1 581 ? 28.822 1.627 -32.912 1.00 88.12 581 ALA A O 1
ATOM 4451 N N . TYR A 1 582 ? 30.049 0.835 -31.214 1.00 85.81 582 TYR A N 1
ATOM 4452 C CA . TYR A 1 582 ? 31.131 1.802 -31.311 1.00 85.81 582 TYR A CA 1
ATOM 4453 C C . TYR A 1 582 ? 32.453 1.098 -31.611 1.00 85.81 582 TYR A C 1
ATOM 4455 O O . TYR A 1 582 ? 32.795 0.088 -30.988 1.00 85.81 582 TYR A O 1
ATOM 4463 N N . SER A 1 583 ? 33.261 1.686 -32.493 1.00 82.19 583 SER A N 1
ATOM 4464 C CA . SER A 1 583 ? 34.563 1.130 -32.873 1.00 82.19 583 SER A CA 1
ATOM 4465 C C . SER A 1 583 ? 35.630 1.176 -31.766 1.00 82.19 583 SER A C 1
ATOM 4467 O O . SER A 1 583 ? 36.638 0.473 -31.870 1.00 82.19 583 SER A O 1
ATOM 4469 N N . ALA A 1 584 ? 35.431 1.941 -30.683 1.00 73.50 584 ALA A N 1
ATOM 4470 C CA . ALA A 1 584 ? 36.345 2.012 -29.535 1.00 73.50 584 ALA A CA 1
ATOM 4471 C C . ALA A 1 584 ? 35.641 2.425 -28.221 1.00 73.50 584 ALA A C 1
ATOM 4473 O O . ALA A 1 584 ? 34.861 3.380 -28.219 1.00 73.50 584 ALA A O 1
ATOM 4474 N N . LYS A 1 585 ? 35.953 1.749 -27.102 1.00 64.50 585 LYS A N 1
ATOM 4475 C CA . LYS A 1 585 ? 35.457 1.998 -25.733 1.00 64.50 585 LYS A CA 1
ATOM 4476 C C . LYS A 1 585 ? 36.118 3.200 -25.060 1.00 64.50 585 LYS A C 1
ATOM 4478 O O . LYS A 1 585 ? 37.159 3.682 -25.512 1.00 64.50 585 LYS A O 1
ATOM 4483 N N . HIS A 1 586 ? 35.552 3.630 -23.928 1.00 53.66 586 HIS A N 1
ATOM 4484 C CA . HIS A 1 586 ? 36.122 4.680 -23.078 1.00 53.66 586 HIS A CA 1
ATOM 4485 C C . HIS A 1 586 ? 37.608 4.406 -22.758 1.00 53.66 586 HIS A C 1
ATOM 4487 O O . HIS A 1 586 ? 37.964 3.312 -22.314 1.00 53.66 586 HIS A O 1
ATOM 4493 N N . GLY A 1 587 ? 38.474 5.392 -23.022 1.00 51.19 587 GLY A N 1
ATOM 4494 C CA . GLY A 1 587 ? 39.926 5.300 -22.818 1.00 51.19 587 GLY A CA 1
ATOM 4495 C C . GLY A 1 587 ? 40.742 4.673 -23.962 1.00 51.19 587 GLY A C 1
ATOM 4496 O O . GLY A 1 587 ? 41.950 4.520 -23.806 1.00 51.19 587 GLY A O 1
ATOM 4497 N N . THR A 1 588 ? 40.128 4.321 -25.103 1.00 54.78 588 THR A N 1
ATOM 4498 C CA . THR A 1 588 ? 40.838 3.841 -26.310 1.00 54.78 588 THR A CA 1
ATOM 4499 C C . THR A 1 588 ? 40.464 4.665 -27.544 1.00 54.78 588 THR A C 1
ATOM 4501 O O . THR A 1 588 ? 39.313 5.080 -27.685 1.00 54.78 588 THR A O 1
A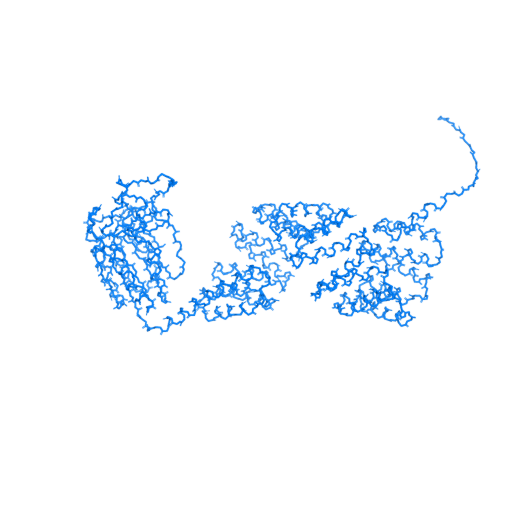TOM 4504 N N . THR A 1 589 ? 41.420 4.906 -28.442 1.00 58.94 589 THR A N 1
ATOM 4505 C CA . THR A 1 589 ? 41.194 5.653 -29.692 1.00 58.94 589 THR A CA 1
ATOM 4506 C C . THR A 1 589 ? 41.037 4.669 -30.848 1.00 58.94 589 THR A C 1
ATOM 4508 O O . THR A 1 589 ? 41.810 3.715 -30.952 1.00 58.94 589 THR A O 1
ATOM 4511 N N . ALA A 1 590 ? 40.047 4.893 -31.716 1.00 57.91 590 ALA A N 1
ATOM 4512 C CA . ALA A 1 590 ? 39.969 4.182 -32.988 1.00 57.91 590 ALA A CA 1
ATOM 4513 C C . ALA A 1 590 ? 41.237 4.491 -33.796 1.00 57.91 590 ALA A C 1
ATOM 4515 O O . ALA A 1 590 ? 41.602 5.657 -33.943 1.00 57.91 590 ALA A O 1
ATOM 4516 N N . LEU A 1 591 ? 41.957 3.454 -34.222 1.00 61.75 591 LEU A N 1
ATOM 4517 C CA . LEU A 1 591 ? 43.207 3.641 -34.946 1.00 61.75 591 LEU A CA 1
ATOM 4518 C C . LEU A 1 591 ? 42.916 3.838 -36.429 1.00 61.75 591 LEU A C 1
ATOM 4520 O O . LEU A 1 591 ? 42.307 2.972 -37.060 1.00 61.75 591 LEU A O 1
ATOM 4524 N N . ASP A 1 592 ? 43.441 4.925 -36.989 1.00 60.28 592 ASP A N 1
ATOM 4525 C CA . ASP A 1 592 ? 43.552 5.072 -38.435 1.00 60.28 592 ASP A CA 1
ATOM 4526 C C . ASP A 1 592 ? 44.494 3.970 -38.946 1.00 60.28 592 ASP A C 1
ATOM 4528 O O . ASP A 1 592 ? 45.654 3.863 -38.531 1.00 60.28 592 ASP A O 1
ATOM 4532 N N . ALA A 1 593 ? 43.981 3.079 -39.794 1.00 56.38 593 ALA A N 1
ATOM 4533 C CA . ALA A 1 593 ? 44.798 2.028 -40.385 1.00 56.38 593 ALA A CA 1
ATOM 4534 C C . ALA A 1 593 ? 45.767 2.604 -41.424 1.00 56.38 593 ALA A C 1
ATOM 4536 O O . ALA A 1 593 ? 45.447 3.546 -42.142 1.00 56.38 593 ALA A O 1
ATOM 4537 N N . THR A 1 594 ? 46.911 1.939 -41.591 1.00 56.91 594 THR A N 1
ATOM 4538 C CA . THR A 1 594 ? 47.803 2.098 -42.752 1.00 56.91 594 THR A CA 1
ATOM 4539 C C . THR A 1 594 ? 47.326 1.314 -43.991 1.00 56.91 594 THR A C 1
ATOM 4541 O O . THR A 1 594 ? 48.033 1.274 -44.995 1.00 56.91 594 THR A O 1
ATOM 4544 N N . GLY A 1 595 ? 46.163 0.651 -43.912 1.00 65.00 595 GLY A N 1
ATOM 4545 C CA . GLY A 1 595 ? 45.531 -0.136 -44.980 1.00 65.00 595 GLY A CA 1
ATOM 4546 C C . GLY A 1 595 ? 44.309 0.559 -45.596 1.00 65.00 595 GLY A C 1
ATOM 4547 O O . GLY A 1 595 ? 44.028 1.707 -45.277 1.00 65.00 595 GLY A O 1
ATOM 4548 N N . ALA A 1 596 ? 43.581 -0.142 -46.475 1.00 78.12 596 ALA A N 1
ATOM 4549 C CA . ALA A 1 596 ? 42.462 0.429 -47.238 1.00 78.12 596 ALA A CA 1
ATOM 4550 C C . ALA A 1 596 ? 41.206 0.755 -46.400 1.00 78.12 596 ALA A C 1
ATOM 4552 O O . ALA A 1 596 ? 40.474 1.667 -46.771 1.00 78.12 596 ALA A O 1
ATOM 4553 N N . ASN A 1 597 ? 40.971 0.031 -45.299 1.00 86.56 597 ASN A N 1
ATOM 4554 C CA . ASN A 1 597 ? 39.829 0.187 -44.386 1.00 86.56 597 ASN A CA 1
ATOM 4555 C C . ASN A 1 597 ? 40.317 0.253 -42.928 1.00 86.56 597 ASN A C 1
ATOM 4557 O O . ASN A 1 597 ? 41.433 -0.175 -42.615 1.00 86.56 597 ASN A O 1
ATOM 4561 N N . SER A 1 598 ? 39.483 0.753 -42.016 1.00 88.06 598 SER A N 1
ATOM 4562 C CA . SER A 1 598 ? 39.758 0.751 -40.580 1.00 88.06 598 SER A CA 1
ATOM 4563 C C . SER A 1 598 ? 39.832 -0.684 -40.020 1.00 88.06 598 SER A C 1
ATOM 4565 O O . SER A 1 598 ? 39.185 -1.604 -40.538 1.00 88.06 598 SER A O 1
ATOM 4567 N N . PRO A 1 599 ? 40.575 -0.929 -38.918 1.00 88.31 599 PRO A N 1
ATOM 4568 C CA . PRO A 1 599 ? 40.627 -2.254 -38.301 1.00 88.31 599 PRO A CA 1
ATOM 4569 C C . PRO A 1 599 ? 39.248 -2.739 -37.838 1.00 88.31 599 PRO A C 1
ATOM 4571 O O . PRO A 1 599 ? 39.010 -3.946 -37.812 1.00 88.31 599 PRO A O 1
ATOM 4574 N N . PHE A 1 600 ? 38.362 -1.806 -37.474 1.00 90.88 600 PHE A N 1
ATOM 4575 C CA . PHE A 1 600 ? 36.994 -2.097 -37.068 1.00 90.88 600 PHE A CA 1
ATOM 4576 C C . PHE A 1 600 ? 36.126 -2.497 -38.255 1.00 90.88 600 PHE A C 1
ATOM 4578 O O . PHE A 1 600 ? 35.487 -3.542 -38.185 1.00 90.88 600 PHE A O 1
ATOM 4585 N N . THR A 1 601 ? 36.150 -1.736 -39.350 1.00 91.81 601 THR A N 1
ATOM 4586 C CA . THR A 1 601 ? 35.359 -2.053 -40.543 1.00 91.81 601 THR A CA 1
ATOM 4587 C C . THR A 1 601 ? 35.807 -3.361 -41.192 1.00 91.81 601 THR A C 1
ATOM 4589 O O . THR A 1 601 ? 34.963 -4.171 -41.575 1.00 91.81 601 THR A O 1
ATOM 4592 N N . GLU A 1 602 ? 37.111 -3.649 -41.232 1.00 90.56 602 GLU A N 1
ATOM 4593 C CA . GLU A 1 602 ? 37.591 -4.955 -41.703 1.00 90.56 602 GLU A CA 1
ATOM 4594 C C . GLU A 1 602 ? 37.052 -6.124 -40.865 1.00 90.56 602 GLU A C 1
ATOM 4596 O O . GLU A 1 602 ? 36.611 -7.128 -41.423 1.00 90.56 602 GLU A O 1
ATOM 4601 N N . ALA A 1 603 ? 37.071 -6.000 -39.534 1.00 92.00 603 ALA A N 1
ATOM 4602 C CA . ALA A 1 603 ? 36.545 -7.031 -38.642 1.00 92.00 603 ALA A CA 1
ATOM 4603 C C . ALA A 1 603 ? 35.013 -7.131 -38.713 1.00 92.00 603 ALA A C 1
ATOM 4605 O O . ALA A 1 603 ? 34.459 -8.228 -38.660 1.00 92.00 603 ALA A O 1
ATOM 4606 N N . LEU A 1 604 ? 34.328 -5.994 -38.855 1.00 93.19 604 LEU A N 1
ATOM 4607 C CA . LEU A 1 604 ? 32.881 -5.929 -39.007 1.00 93.19 604 LEU A CA 1
ATOM 4608 C C . LEU A 1 604 ? 32.451 -6.679 -40.264 1.00 93.19 604 LEU A C 1
ATOM 4610 O O . LEU A 1 604 ? 31.703 -7.639 -40.148 1.00 93.19 604 LEU A O 1
ATOM 4614 N N . VAL A 1 605 ? 32.967 -6.311 -41.438 1.00 92.56 605 VAL A N 1
ATOM 4615 C CA . VAL A 1 605 ? 32.592 -6.947 -42.713 1.00 92.56 605 VAL A CA 1
ATOM 4616 C C . VAL A 1 605 ? 32.962 -8.436 -42.740 1.00 92.56 605 VAL A C 1
ATOM 4618 O O . VAL A 1 605 ? 32.213 -9.231 -43.300 1.00 92.56 605 VAL A O 1
ATOM 4621 N N . ALA A 1 606 ? 34.062 -8.840 -42.091 1.00 89.38 606 ALA A N 1
ATOM 4622 C CA . ALA A 1 606 ? 34.457 -10.248 -42.000 1.00 89.38 606 ALA A CA 1
ATOM 4623 C C . ALA A 1 606 ? 33.447 -11.122 -41.235 1.00 89.38 606 ALA A C 1
ATOM 4625 O O . ALA A 1 606 ? 33.298 -12.299 -41.559 1.00 89.38 606 ALA A O 1
ATOM 4626 N N . HIS A 1 607 ? 32.759 -10.559 -40.237 1.00 90.50 607 HIS A N 1
ATOM 4627 C CA . HIS A 1 607 ? 31.829 -11.307 -39.389 1.00 90.50 607 HIS A CA 1
ATOM 4628 C C . HIS A 1 607 ? 30.350 -11.007 -39.667 1.00 90.50 607 HIS A C 1
ATOM 4630 O O . HIS A 1 607 ? 29.501 -11.833 -39.340 1.00 90.50 607 HIS A O 1
ATOM 4636 N N . LEU A 1 608 ? 30.023 -9.861 -40.274 1.00 87.12 608 LEU A N 1
ATOM 4637 C CA . LEU A 1 608 ? 28.645 -9.412 -40.517 1.00 87.12 608 LEU A CA 1
ATOM 4638 C C . LEU A 1 608 ? 27.865 -10.388 -41.412 1.00 87.12 608 LEU A C 1
ATOM 4640 O O . LEU A 1 608 ? 26.652 -10.508 -41.280 1.00 87.12 608 LEU A O 1
ATOM 4644 N N . GLU A 1 609 ? 28.571 -11.102 -42.292 1.00 83.31 609 GLU A N 1
ATOM 4645 C CA . GLU A 1 609 ? 28.007 -12.065 -43.246 1.00 83.31 609 GLU A CA 1
ATOM 4646 C C . GLU A 1 609 ? 27.905 -13.498 -42.700 1.00 83.31 609 GLU A C 1
ATOM 4648 O O . GLU A 1 609 ? 27.428 -14.383 -43.409 1.00 83.31 609 GLU A O 1
ATOM 4653 N N . GLU A 1 610 ? 28.315 -13.751 -41.452 1.00 82.75 610 GLU A N 1
ATOM 4654 C CA . GLU A 1 610 ? 28.247 -15.087 -40.855 1.00 82.75 610 GLU A CA 1
ATOM 4655 C C . GLU A 1 610 ? 26.790 -15.525 -40.593 1.00 82.75 610 GLU A C 1
ATOM 4657 O O . GLU A 1 610 ? 26.098 -14.934 -39.756 1.00 82.75 610 GLU A O 1
ATOM 4662 N N . PRO A 1 611 ? 26.298 -16.595 -41.251 1.00 75.12 611 PRO A N 1
ATOM 4663 C CA . PRO A 1 611 ? 24.916 -17.029 -41.081 1.00 75.12 611 PRO A CA 1
ATOM 4664 C C . PRO A 1 611 ? 24.630 -17.535 -39.662 1.00 75.12 611 PRO A C 1
ATOM 4666 O O . PRO A 1 611 ? 25.410 -18.292 -39.087 1.00 75.12 611 PRO A O 1
ATOM 4669 N N . GLY A 1 612 ? 23.463 -17.174 -39.118 1.00 72.00 612 GLY A N 1
ATOM 4670 C CA . GLY A 1 612 ? 22.983 -17.678 -37.824 1.00 72.00 612 GLY A CA 1
ATOM 4671 C C . GLY A 1 612 ? 23.672 -17.075 -36.595 1.00 72.00 612 GLY A C 1
ATOM 4672 O O . GLY A 1 612 ? 23.468 -17.568 -35.485 1.00 72.00 612 GLY A O 1
ATOM 4673 N N . LEU A 1 613 ? 24.474 -16.022 -36.771 1.00 76.81 613 LEU A N 1
ATOM 4674 C CA . LEU A 1 613 ? 25.156 -15.344 -35.678 1.00 76.81 613 LEU A CA 1
ATOM 4675 C C . LEU A 1 613 ? 24.231 -14.336 -34.981 1.00 76.81 613 LEU A C 1
ATOM 4677 O O . LEU A 1 613 ? 23.700 -13.423 -35.608 1.00 76.81 613 LEU A O 1
ATOM 4681 N N . GLU A 1 614 ? 24.051 -14.484 -33.669 1.00 80.12 614 GLU A N 1
ATOM 4682 C CA . GLU A 1 614 ? 23.335 -13.496 -32.851 1.00 80.12 614 GLU A CA 1
ATOM 4683 C C . GLU A 1 614 ? 24.148 -12.188 -32.766 1.00 80.12 614 GLU A C 1
ATOM 4685 O O . GLU A 1 614 ? 25.379 -12.228 -32.698 1.00 80.12 614 GLU A O 1
ATOM 4690 N N . ILE A 1 615 ? 23.483 -11.027 -32.756 1.00 81.75 615 ILE A N 1
ATOM 4691 C CA . ILE A 1 615 ? 24.130 -9.709 -32.880 1.00 81.75 615 ILE A CA 1
ATOM 4692 C C . ILE A 1 615 ? 25.116 -9.433 -31.738 1.00 81.75 615 ILE A C 1
ATOM 4694 O O . ILE A 1 615 ? 26.210 -8.919 -31.982 1.00 81.75 615 ILE A O 1
ATOM 4698 N N . ASN A 1 616 ? 24.806 -9.808 -30.494 1.00 78.94 616 ASN A N 1
ATOM 4699 C CA . ASN A 1 616 ? 25.765 -9.607 -29.404 1.00 78.94 616 ASN A CA 1
ATOM 4700 C C . ASN A 1 616 ? 27.008 -10.480 -29.590 1.00 78.94 616 ASN A C 1
ATOM 4702 O O . ASN A 1 616 ? 28.114 -10.088 -29.214 1.00 78.94 616 ASN A O 1
ATOM 4706 N N . PHE A 1 617 ? 26.852 -11.674 -30.163 1.00 82.62 617 PHE A N 1
ATOM 4707 C CA . PHE A 1 617 ? 27.971 -12.569 -30.435 1.00 82.62 617 PHE A CA 1
ATOM 4708 C C . PHE A 1 617 ? 28.794 -12.114 -31.649 1.00 82.62 617 PHE A C 1
ATOM 4710 O O . PHE A 1 617 ? 30.024 -12.181 -31.596 1.00 82.62 617 PHE A O 1
ATOM 4717 N N . LEU A 1 618 ? 28.145 -11.554 -32.677 1.00 87.62 618 LEU A N 1
ATOM 4718 C CA . LEU A 1 618 ? 28.791 -10.829 -33.774 1.00 87.62 618 LEU A CA 1
ATOM 4719 C C . LEU A 1 618 ? 29.738 -9.757 -33.230 1.00 87.62 618 LEU A C 1
ATOM 4721 O O . LEU A 1 618 ? 30.938 -9.801 -33.497 1.00 87.62 618 LEU A O 1
ATOM 4725 N N . PHE A 1 619 ? 29.237 -8.834 -32.405 1.00 88.25 619 PHE A N 1
ATOM 4726 C CA . PHE A 1 619 ? 30.068 -7.743 -31.893 1.00 88.25 619 PHE A CA 1
ATOM 4727 C C . PHE A 1 619 ? 31.152 -8.207 -30.910 1.00 88.25 619 PHE A C 1
ATOM 4729 O O . PHE A 1 619 ? 32.206 -7.575 -30.831 1.00 88.25 619 PHE A O 1
ATOM 4736 N N . ARG A 1 620 ? 30.976 -9.349 -30.226 1.00 86.56 620 ARG A N 1
ATOM 4737 C CA . ARG A 1 620 ? 32.073 -9.992 -29.474 1.00 86.56 620 ARG A CA 1
ATOM 4738 C C . ARG A 1 620 ? 33.192 -10.466 -30.401 1.00 86.56 620 ARG A C 1
ATOM 4740 O O . ARG A 1 620 ? 34.350 -10.182 -30.106 1.00 86.56 620 ARG A O 1
ATOM 4747 N N . LYS A 1 621 ? 32.867 -11.121 -31.522 1.00 89.88 621 LYS A N 1
ATOM 4748 C CA . LYS A 1 621 ? 33.868 -11.539 -32.521 1.00 89.88 621 LYS A CA 1
ATOM 4749 C C . LYS A 1 621 ? 34.590 -10.344 -33.139 1.00 89.88 621 LYS A C 1
ATOM 4751 O O . LYS A 1 621 ? 35.819 -10.317 -33.133 1.00 89.88 621 LYS A O 1
ATOM 4756 N N . VAL A 1 622 ? 33.837 -9.323 -33.564 1.00 91.25 622 VAL A N 1
ATOM 4757 C CA . VAL A 1 622 ? 34.394 -8.061 -34.084 1.00 91.25 622 VAL A CA 1
ATOM 4758 C C . VAL A 1 622 ? 35.360 -7.453 -33.070 1.00 91.25 622 VAL A C 1
ATOM 4760 O O . VAL A 1 622 ? 36.503 -7.143 -33.404 1.00 91.25 622 VAL A O 1
ATOM 4763 N N . ARG A 1 623 ? 34.954 -7.349 -31.799 1.00 90.00 623 ARG A N 1
ATOM 4764 C CA . ARG A 1 623 ? 35.817 -6.841 -30.729 1.00 90.00 623 ARG A CA 1
ATOM 4765 C C . ARG A 1 623 ? 37.094 -7.664 -30.578 1.00 90.00 623 ARG A C 1
ATOM 4767 O O . ARG A 1 623 ? 38.175 -7.087 -30.477 1.00 90.00 623 ARG A O 1
ATOM 4774 N N . ASP A 1 624 ? 36.992 -8.986 -30.535 1.00 89.62 624 ASP A N 1
ATOM 4775 C CA . ASP A 1 624 ? 38.141 -9.860 -30.294 1.00 89.62 624 ASP A CA 1
ATOM 4776 C C . ASP A 1 624 ? 39.141 -9.817 -31.470 1.00 89.62 624 ASP A C 1
ATOM 4778 O O . ASP A 1 624 ? 40.358 -9.754 -31.244 1.00 89.62 624 ASP A O 1
ATOM 4782 N N . GLN A 1 625 ? 38.654 -9.725 -32.714 1.00 91.38 625 GLN A N 1
ATOM 4783 C CA . GLN A 1 625 ? 39.492 -9.524 -33.901 1.00 91.38 625 GLN A CA 1
ATOM 4784 C C . GLN A 1 625 ? 40.171 -8.146 -33.893 1.00 91.38 625 GLN A C 1
ATOM 4786 O O . GLN A 1 625 ? 41.386 -8.065 -34.097 1.00 91.38 625 GLN A O 1
ATOM 4791 N N . VAL A 1 626 ? 39.437 -7.067 -33.586 1.00 89.31 626 VAL A N 1
ATOM 4792 C CA . VAL A 1 626 ? 40.004 -5.708 -33.495 1.00 89.31 626 VAL A CA 1
ATOM 4793 C C . VAL A 1 626 ? 41.067 -5.629 -32.405 1.00 89.31 626 VAL A C 1
ATOM 4795 O O . VAL A 1 626 ? 42.162 -5.121 -32.652 1.00 89.31 626 VAL A O 1
ATOM 4798 N N . ARG A 1 627 ? 40.810 -6.179 -31.213 1.00 88.75 627 ARG A N 1
ATOM 4799 C CA . ARG A 1 627 ? 41.798 -6.208 -30.122 1.00 88.75 627 ARG A CA 1
ATOM 4800 C C . ARG A 1 627 ? 43.049 -6.985 -30.514 1.00 88.75 627 ARG A C 1
ATOM 4802 O O . ARG A 1 627 ? 44.149 -6.575 -30.157 1.00 88.75 627 ARG A O 1
ATOM 4809 N N . THR A 1 628 ? 42.902 -8.086 -31.244 1.00 88.19 628 THR A N 1
ATOM 4810 C CA . THR A 1 628 ? 44.043 -8.881 -31.716 1.00 88.19 628 THR A CA 1
ATOM 4811 C C . THR A 1 628 ? 44.865 -8.096 -32.738 1.00 88.19 628 THR A C 1
ATOM 4813 O O . THR A 1 628 ? 46.070 -7.922 -32.559 1.00 88.19 628 THR A O 1
ATOM 4816 N N . LYS A 1 629 ? 44.209 -7.536 -33.762 1.00 86.38 629 LYS A N 1
ATOM 4817 C CA . LYS A 1 629 ? 44.862 -6.794 -34.849 1.00 86.38 629 LYS A CA 1
ATOM 4818 C C . LYS A 1 629 ? 45.538 -5.505 -34.374 1.00 86.38 629 LYS A C 1
ATOM 4820 O O . LYS A 1 629 ? 46.598 -5.140 -34.871 1.00 86.38 629 LYS A O 1
ATOM 4825 N N . THR A 1 630 ? 44.954 -4.832 -33.386 1.00 85.56 630 THR A N 1
ATOM 4826 C CA . THR A 1 630 ? 45.466 -3.560 -32.851 1.00 85.56 630 THR A CA 1
ATOM 4827 C C . THR A 1 630 ? 46.391 -3.722 -31.647 1.00 85.56 630 THR A C 1
ATOM 4829 O O . THR A 1 630 ? 46.729 -2.729 -31.005 1.00 85.56 630 THR A O 1
ATOM 4832 N N . GLN A 1 631 ? 46.795 -4.950 -31.296 1.00 86.44 631 GLN A N 1
ATOM 4833 C CA . GLN A 1 631 ? 47.580 -5.225 -30.083 1.00 86.44 631 GLN A CA 1
ATOM 4834 C C . GLN A 1 631 ? 46.927 -4.627 -28.819 1.00 86.44 631 GLN A C 1
ATOM 4836 O O . GLN A 1 631 ? 47.601 -4.081 -27.947 1.00 86.44 631 GLN A O 1
ATOM 4841 N N . ARG A 1 632 ? 45.592 -4.716 -28.736 1.00 82.56 632 ARG A N 1
ATOM 4842 C CA . ARG A 1 632 ? 44.726 -4.209 -27.657 1.00 82.56 632 ARG A CA 1
ATOM 4843 C C . ARG A 1 632 ? 44.720 -2.685 -27.482 1.00 82.56 632 ARG A C 1
ATOM 4845 O O . ARG A 1 632 ? 44.264 -2.211 -26.446 1.00 82.56 632 ARG A O 1
ATOM 4852 N N . ARG A 1 633 ? 45.181 -1.919 -28.476 1.00 80.94 633 ARG A N 1
ATOM 4853 C CA . ARG A 1 633 ? 45.110 -0.444 -28.465 1.00 80.94 633 ARG A CA 1
ATOM 4854 C C . ARG A 1 633 ? 43.708 0.093 -28.767 1.00 80.94 633 ARG A C 1
ATOM 4856 O O . ARG A 1 633 ? 43.400 1.211 -28.371 1.00 80.94 633 ARG A O 1
ATOM 4863 N N . GLN A 1 634 ? 42.871 -0.705 -29.429 1.00 82.94 634 GLN A N 1
ATOM 4864 C CA . GLN A 1 634 ? 41.476 -0.399 -29.731 1.00 82.94 634 GLN A CA 1
ATOM 4865 C C . GLN A 1 634 ? 40.580 -1.534 -29.234 1.00 82.94 634 GLN A C 1
ATOM 4867 O O . GLN A 1 634 ? 40.892 -2.715 -29.414 1.00 82.94 634 GLN A O 1
ATOM 4872 N N . GLU A 1 635 ? 39.456 -1.185 -28.613 1.00 84.25 635 GLU A N 1
ATOM 4873 C CA . GLU A 1 635 ? 38.480 -2.161 -28.131 1.00 84.25 635 GLU A CA 1
ATOM 4874 C C . GLU A 1 635 ? 37.054 -1.693 -28.435 1.00 84.25 635 GLU A C 1
ATOM 4876 O O . GLU A 1 635 ? 36.561 -0.810 -27.742 1.00 84.25 635 GLU A O 1
ATOM 4881 N N . PRO A 1 636 ? 36.392 -2.264 -29.454 1.00 84.69 636 PRO A N 1
ATOM 4882 C CA . PRO A 1 636 ? 34.991 -1.983 -29.754 1.00 84.69 636 PRO A CA 1
ATOM 4883 C C . PRO A 1 636 ? 34.050 -2.367 -28.610 1.00 84.69 636 PRO A C 1
ATOM 4885 O O . PRO A 1 636 ? 34.340 -3.290 -27.841 1.00 84.69 636 PRO A O 1
ATOM 4888 N N . PHE A 1 637 ? 32.899 -1.705 -28.535 1.00 81.94 637 PHE A N 1
ATOM 4889 C CA . PHE A 1 637 ? 31.821 -2.067 -27.613 1.00 81.94 637 PHE A CA 1
ATOM 4890 C C . PHE A 1 637 ? 30.450 -1.896 -28.272 1.00 81.94 637 PHE A C 1
ATOM 4892 O O . PHE A 1 637 ? 30.313 -1.131 -29.224 1.00 81.94 637 PHE A O 1
ATOM 4899 N N . LEU A 1 638 ? 29.478 -2.656 -27.774 1.00 74.56 638 LEU A N 1
ATOM 4900 C CA . LEU A 1 638 ? 28.066 -2.604 -28.144 1.00 74.56 638 LEU A CA 1
ATOM 4901 C C . LEU A 1 638 ? 27.271 -2.000 -26.989 1.00 74.56 638 LEU A C 1
ATOM 4903 O O . LEU A 1 638 ? 27.688 -2.265 -25.834 1.00 74.56 638 LEU A O 1
#

Secondary structure (DSSP, 8-state):
--------------HHHHHHHHHHHHHHS-HHHHHHHHHHHHHTT-S-HHHHHHHHHHHHHHHHHTT-HHHHHHHHHHHHHH-GGGHHHHHHHHHHHHT-HHHHHHHHHHHHHH-TT-HHHHHHHHHHHHHTT-HHHHHHHHHHHHHH-TT--HHHHHHHHHHHHTT-HHHHHHHHHHHHHH-TT-HHHHHHHHHHHHHTT-HHHHHHHHHHHHHH-TT-HHHHHHHHHHHHHTT-HHHHHHHHHHHHHH-TT-HHHHHHHHHHHHHTT-HHHHHHHHHHHHHH-TT-HHHHHHHHHHIIIII--HHHHHHHHHHHHHH-TT-HHHHHHHHHHHHHTT-HHHHHHHHHHHHHH-TT-HHHHHHHHHHHHHHT-HHHHHHHHHHHHHS---SHHHHHHHHHHHHHHHHHHHHHHHTTSPTT-EEEEEEE----SSSPPPSSHHHHHHHHHHHHHHTT-SEEEEEES--HHHHHHHHHHHHHHHTT-SEEEEEEEEEEEEETTEEEEPPTT----BGGGHHHHSEEHHHHHHHHTTSSSEEEEEEEEE-S-TTTTTPBPPTT--S---SS----PPPSSEEEEESS-TT-PPPPPSSSS-HHHHHHHHHHT-TT--HHHHHHHHHHHHHHHTTTS---B-

Solvent-accessible surface area (backbone atoms only — not comparable to full-atom values): 31938 Å² total; per-residue (Å²): 132,89,78,92,90,80,91,78,89,82,91,84,87,77,70,69,60,63,58,50,51,28,56,51,29,22,74,69,46,58,44,72,57,10,38,54,26,14,45,54,40,55,76,67,61,56,72,52,60,66,50,43,25,49,32,26,45,41,26,15,54,20,28,47,76,67,74,32,36,68,60,18,33,54,23,29,53,50,21,30,74,58,40,59,91,49,40,38,44,33,52,11,52,32,28,47,49,73,67,38,35,70,60,12,37,50,26,19,48,54,28,36,71,78,39,76,64,45,29,66,42,28,31,55,30,14,54,29,29,40,73,75,65,39,48,68,62,12,43,51,23,18,49,52,13,35,72,60,32,76,82,51,55,66,32,33,59,54,34,19,53,52,29,42,76,68,72,37,51,72,60,17,39,50,30,19,49,51,39,31,70,77,36,76,78,47,33,63,22,31,40,51,32,10,53,51,29,43,77,71,67,41,50,71,62,9,51,53,26,34,51,52,15,39,73,62,39,80,75,50,32,66,52,31,36,55,52,13,52,53,24,42,77,71,66,40,33,69,61,12,42,53,28,18,48,51,16,32,71,68,43,76,83,47,32,67,39,32,31,53,34,13,49,29,27,47,74,71,66,39,55,70,61,14,52,50,23,22,51,50,13,36,71,65,32,80,71,46,28,64,31,33,30,53,47,11,49,47,29,44,73,74,70,60,38,55,66,59,15,45,51,19,17,52,52,12,34,72,64,31,83,74,44,29,67,31,31,38,54,39,14,52,53,28,48,73,74,64,41,45,71,61,13,46,55,25,25,53,52,14,34,73,64,39,82,74,51,52,63,43,30,55,52,40,19,50,45,26,48,76,72,65,39,52,70,60,16,45,50,26,35,53,52,41,62,74,48,87,53,93,46,72,72,42,45,54,50,40,52,53,33,51,59,48,43,51,55,53,49,50,50,61,54,38,60,70,38,65,91,79,38,22,38,35,42,28,33,9,36,22,68,33,77,68,44,78,70,50,90,28,18,51,47,32,26,52,53,47,49,56,47,40,49,77,72,56,30,78,44,72,49,78,47,64,48,36,36,52,68,54,46,53,48,52,50,50,59,46,24,69,50,11,43,50,13,37,30,12,34,41,39,39,20,27,49,26,40,52,56,82,63,39,42,29,44,54,28,21,65,35,71,56,52,32,63,81,40,48,78,76,43,36,43,47,49,66,66,53,46,64,24,22,54,41,13,63,64,33,11,38,37,38,36,56,38,34,65,65,52,81,42,65,91,70,36,49,76,66,95,82,73,73,97,52,86,63,81,54,60,47,88,72,78,64,84,74,57,41,48,58,35,34,40,36,35,80,87,35,52,45,62,84,48,99,59,76,39,31,53,51,50,53,29,40,57,71,46,72,75,50,83,92,61,53,68,73,57,41,54,49,51,28,22,53,48,25,21,59,77,48,76,62,52,23,39,41,44,106